Protein AF-A0A835XUL1-F1 (afdb_monomer_lite)

Organism: NCBI:txid47281

Sequence (419 aa):
MKAGIWRLSLAAFVVAVLAASGPGAQAQPGRGKGKGPVVPGQRLAGVLGKLAEPGSLPEYYLWDEVTGTRSTPFKPGFRMPKKDKKGDAITLGSSVELYCSTVNSVGQCDYVSTTDSTVLLPAYAPPNSGANMVSQKILFVYIDMTSCGLPLDTQYVDPDTKQAMPLLRETIFGPKGDGEGGHARYMERCSYGSYVFDPVGSNIMVVPIYGDQCLPYQGNPTPCDAYGMADKADEEIDAWIGGEWSLYTRLLHNEGLRHARQWRNGQLQEYGDFSSLMGLGDACPSSAETSHVKLGWSSPAVSINTGASGGGLTSAALPLGGLVAFNLPATYVSGLGNHIRIVPDWLWLPNSPTSSATNLYIDLRVAKQYTADAQINSHAADGPDYVYADKFNIHTVLTIKDAEASGRGRDAERSRALT

Secondary structure (DSSP, 8-state):
-------------------------SS------SSSPPPTTEEEEEEEEEE--TTSPPEEEEEETTTTEEE--B-TT----SB-TTS-B--TT-EEEEEEEEE-TTS-EEEEEEEEEEEEE-----TT-GGG-EEEPPEEEEEE-GGGTPPP-TTTB-TTT-PBPHHHHHHHH-TTSSSSSHHHHHHHHHTTTSEEE-TTT-EEEEEE--GGGGS-GGG---S--HHHHHHHHHHHHHHHH-S----GGGHHHHTT----EEEETTEEEET--TTSTTTT-SSPPPHHHHTSTTT----B-BBTTT--BSTTB-TTTS-TT----B----TTT-STT-EEEE--SS---TT-SS--PEEEEEEEE---TTSTTTTTT--GGG-TT---TTEEEEEEEEHHHHHHHTT-STHHHHHTT--

Foldseek 3Di:
DDDDPPPPPPQDDDPPAPPDPDPDDPPDQPDDDPDDQADAFHKDWAAWAWDDDVPFAIFIWGQDQSVRDIDRQADRNADDDQAALVRHGDDHLFTKIWTQRDADPRRHRRDTDNNRMDGPGHFDDFPQADPNAAEDAAEAEAEACVQLVDDDPCCQAPPVPRFGHQNVCCQCQNNVSPNCDHVQVLQCLLLVRRYGYDSPNYTYDYQYDHDPQQDDDPPDPDRGDPVSSVVSSVVVVCVVPVDDDDDPLCPLVVLVDAAAWDDDPNDTHGLPDQADSSHVHLARHDLLSCVQPSSSSAAAWAWPVPRDGLAEAECVNVPRVDDTHTDARASSSHRYNFKGKYDYPPDADPPDPQRWDWIKIKGFHAQDDPHSNVGCQVPCPPDDPRRPHRDIDIGIHGVQSVCVSVCNDPVVVVVVVPD

Radius of gyration: 25.73 Å; chains: 1; bounding box: 73×54×79 Å

Structure (mmCIF, N/CA/C/O backbone):
data_AF-A0A835XUL1-F1
#
_entry.id   AF-A0A835XUL1-F1
#
loop_
_atom_site.group_PDB
_atom_site.id
_atom_site.type_symbol
_atom_site.label_atom_id
_atom_site.label_alt_id
_atom_site.label_comp_id
_atom_site.label_asym_id
_atom_site.label_entity_id
_atom_site.label_seq_id
_atom_site.pdbx_PDB_ins_code
_atom_site.Cartn_x
_atom_site.Cartn_y
_atom_site.Cartn_z
_atom_site.occupancy
_atom_site.B_iso_or_equiv
_atom_site.auth_seq_id
_atom_site.auth_comp_id
_atom_site.auth_asym_id
_atom_site.auth_atom_id
_atom_site.pdbx_PDB_model_num
ATOM 1 N N . MET A 1 1 ? 35.781 19.715 44.096 1.00 37.50 1 MET A N 1
ATOM 2 C CA . MET A 1 1 ? 34.608 19.573 43.205 1.00 37.50 1 MET A CA 1
ATOM 3 C C . MET A 1 1 ? 34.002 18.202 43.465 1.00 37.50 1 MET A C 1
ATOM 5 O O . MET A 1 1 ? 34.713 17.217 43.328 1.00 37.50 1 MET A O 1
ATOM 9 N N . LYS A 1 2 ? 32.765 18.128 43.974 1.00 30.53 2 LYS A N 1
ATOM 10 C CA . LYS A 1 2 ? 32.101 16.852 44.289 1.00 30.53 2 LYS A CA 1
ATOM 11 C C . LYS A 1 2 ? 31.543 16.260 42.991 1.00 30.53 2 LYS A C 1
ATOM 13 O O . LYS A 1 2 ? 30.704 16.893 42.360 1.00 30.53 2 LYS A O 1
ATOM 18 N N . ALA A 1 3 ? 32.025 15.083 42.600 1.00 32.53 3 ALA A N 1
ATOM 19 C CA . ALA A 1 3 ? 31.482 14.321 41.482 1.00 32.53 3 ALA A CA 1
ATOM 20 C C . ALA A 1 3 ? 30.081 13.815 41.860 1.00 32.53 3 ALA A C 1
ATOM 22 O O . ALA A 1 3 ? 29.932 12.931 42.702 1.00 32.53 3 ALA A O 1
ATOM 23 N N . GLY A 1 4 ? 29.052 14.438 41.288 1.00 29.56 4 GLY A N 1
ATOM 24 C CA . GLY A 1 4 ? 27.678 13.967 41.391 1.00 29.56 4 GLY A CA 1
ATOM 25 C C . GLY A 1 4 ? 27.507 12.715 40.540 1.00 29.56 4 GLY A C 1
ATOM 26 O O . GLY A 1 4 ? 27.635 12.770 39.319 1.00 29.56 4 GLY A O 1
ATOM 27 N N . ILE A 1 5 ? 27.233 11.587 41.191 1.00 29.44 5 ILE A N 1
ATOM 28 C CA . ILE A 1 5 ? 26.783 10.358 40.540 1.00 29.44 5 ILE A CA 1
ATOM 29 C C . ILE A 1 5 ? 25.370 10.633 40.019 1.00 29.44 5 ILE A C 1
ATOM 31 O O . ILE A 1 5 ? 24.398 10.575 40.771 1.00 29.44 5 ILE A O 1
ATOM 35 N N . TRP A 1 6 ? 25.254 10.964 38.735 1.00 27.14 6 TRP A N 1
ATOM 36 C CA . TRP A 1 6 ? 23.971 10.982 38.045 1.00 27.14 6 TRP A CA 1
ATOM 37 C C . TRP A 1 6 ? 23.533 9.533 37.845 1.00 27.14 6 TRP A C 1
ATOM 39 O O . TRP A 1 6 ? 24.046 8.822 36.983 1.00 27.14 6 TRP A O 1
ATOM 49 N N . ARG A 1 7 ? 22.605 9.067 38.684 1.00 30.62 7 ARG A N 1
ATOM 50 C CA . ARG A 1 7 ? 21.880 7.823 38.426 1.00 30.62 7 ARG A CA 1
ATOM 51 C C . ARG A 1 7 ? 20.982 8.068 37.215 1.00 30.62 7 ARG A C 1
ATOM 53 O O . ARG A 1 7 ? 19.957 8.731 37.339 1.00 30.62 7 ARG A O 1
ATOM 60 N N . LEU A 1 8 ? 21.381 7.555 36.052 1.00 31.22 8 LEU A N 1
ATOM 61 C CA . LEU A 1 8 ? 20.476 7.382 34.920 1.00 31.22 8 LEU A CA 1
ATOM 62 C C . LEU A 1 8 ? 19.428 6.346 35.347 1.00 31.22 8 LEU A C 1
ATOM 64 O O . LEU A 1 8 ? 19.678 5.142 35.327 1.00 31.22 8 LEU A O 1
ATOM 68 N N . SER A 1 9 ? 18.269 6.812 35.798 1.00 28.84 9 SER A N 1
ATOM 69 C CA . SER A 1 9 ? 17.097 5.954 35.926 1.00 28.84 9 SER A CA 1
ATOM 70 C C . SER A 1 9 ? 16.632 5.628 34.511 1.00 28.84 9 SER A C 1
ATOM 72 O O . SER A 1 9 ? 16.002 6.459 33.860 1.00 28.84 9 SER A O 1
ATOM 74 N N . LEU A 1 10 ? 16.989 4.446 34.005 1.00 32.91 10 LEU A N 1
ATOM 75 C CA . LEU A 1 10 ? 16.414 3.919 32.772 1.00 32.91 10 LEU A CA 1
ATOM 76 C C . LEU A 1 10 ? 14.916 3.702 33.036 1.00 32.91 10 LEU A C 1
ATOM 78 O O . LEU A 1 10 ? 14.531 2.753 33.718 1.00 32.91 10 LEU A O 1
ATOM 82 N N . ALA A 1 11 ? 14.067 4.610 32.559 1.00 34.88 11 ALA A N 1
ATOM 83 C CA . ALA A 1 11 ? 12.633 4.374 32.535 1.00 34.88 11 ALA A CA 1
ATOM 84 C C . ALA A 1 11 ? 12.371 3.267 31.506 1.00 34.88 11 ALA A C 1
ATOM 86 O O . ALA A 1 11 ? 12.456 3.492 30.299 1.00 34.88 11 ALA A O 1
ATOM 87 N N . ALA A 1 12 ? 12.118 2.048 31.982 1.00 32.62 12 ALA A N 1
ATOM 88 C CA . ALA A 1 12 ? 11.647 0.967 31.134 1.00 32.62 12 ALA A CA 1
ATOM 89 C C . ALA A 1 12 ? 10.197 1.276 30.736 1.00 32.62 12 ALA A C 1
ATOM 91 O O . ALA A 1 12 ? 9.284 1.179 31.555 1.00 32.62 12 ALA A O 1
ATOM 92 N N . PHE A 1 13 ? 9.990 1.686 29.487 1.00 38.00 13 PHE A N 1
ATOM 93 C CA . PHE A 1 13 ? 8.658 1.782 28.904 1.00 38.00 13 PHE A CA 1
ATOM 94 C C . PHE A 1 13 ? 8.227 0.385 28.464 1.00 38.00 13 PHE A C 1
ATOM 96 O O . PHE A 1 13 ? 8.816 -0.201 27.558 1.00 38.00 13 PHE A O 1
ATOM 103 N N . VAL A 1 14 ? 7.205 -0.158 29.120 1.00 36.91 14 VAL A N 1
ATOM 104 C CA . VAL A 1 14 ? 6.555 -1.396 28.689 1.00 36.91 14 VAL A CA 1
ATOM 105 C C . VAL A 1 14 ? 5.368 -1.001 27.822 1.00 36.91 14 VAL A C 1
ATOM 107 O O . VAL A 1 14 ? 4.335 -0.574 28.332 1.00 36.91 14 VAL A O 1
ATOM 110 N N . VAL A 1 15 ? 5.511 -1.133 26.503 1.00 39.38 15 VAL A N 1
ATOM 111 C CA . VAL A 1 15 ? 4.358 -1.102 25.598 1.00 39.38 15 VAL A CA 1
ATOM 112 C C . VAL A 1 15 ? 3.661 -2.452 25.730 1.00 39.38 15 VAL A C 1
ATOM 114 O O . VAL A 1 15 ? 4.005 -3.422 25.059 1.00 39.38 15 VAL A O 1
ATOM 117 N N . ALA A 1 16 ? 2.709 -2.539 26.654 1.00 37.50 16 ALA A N 1
ATOM 118 C CA . ALA A 1 16 ? 1.817 -3.682 26.734 1.00 37.50 16 ALA A CA 1
ATOM 119 C C . ALA A 1 16 ? 0.733 -3.504 25.669 1.00 37.50 16 ALA A C 1
ATOM 121 O O . ALA A 1 16 ? -0.292 -2.870 25.920 1.00 37.50 16 ALA A O 1
ATOM 122 N N . VAL A 1 17 ? 0.960 -4.044 24.469 1.00 37.19 17 VAL A N 1
ATOM 123 C CA . VAL A 1 17 ? -0.140 -4.178 23.517 1.00 37.19 17 VAL A CA 1
ATOM 124 C C . VAL A 1 17 ? -0.991 -5.350 23.963 1.00 37.19 17 VAL A C 1
ATOM 126 O O . VAL A 1 17 ? -0.702 -6.514 23.694 1.00 37.19 17 VAL A O 1
ATOM 129 N N . LEU A 1 18 ? -2.055 -5.033 24.686 1.00 32.75 18 LEU A N 1
ATOM 130 C CA . LEU A 1 18 ? -3.157 -5.958 24.826 1.00 32.75 18 LEU A CA 1
ATOM 131 C C . LEU A 1 18 ? -3.846 -5.992 23.463 1.00 32.75 18 LEU A C 1
ATOM 133 O O . LEU A 1 18 ? -4.598 -5.081 23.126 1.00 32.75 18 LEU A O 1
ATOM 137 N N . ALA A 1 19 ? -3.592 -7.043 22.681 1.00 31.55 19 ALA A N 1
ATOM 138 C CA . ALA A 1 19 ? -4.559 -7.490 21.689 1.00 31.55 19 ALA A CA 1
ATOM 139 C C . ALA A 1 19 ? -5.815 -7.886 22.474 1.00 31.55 19 ALA A C 1
ATOM 141 O O . ALA A 1 19 ? -5.974 -9.020 22.924 1.00 31.55 19 ALA A O 1
ATOM 142 N N . ALA A 1 20 ? -6.644 -6.894 22.781 1.00 28.39 20 ALA A N 1
ATOM 143 C CA . ALA A 1 20 ? -7.842 -7.098 23.552 1.00 28.39 20 ALA A CA 1
ATOM 144 C C . ALA A 1 20 ? -8.842 -7.812 22.645 1.00 28.39 20 ALA A C 1
ATOM 146 O O . ALA A 1 20 ? -9.566 -7.189 21.874 1.00 28.39 20 ALA A O 1
ATOM 147 N N . SER A 1 21 ? -8.956 -9.128 22.807 1.00 32.41 21 SER A N 1
ATOM 148 C CA . SER A 1 21 ? -10.277 -9.743 22.764 1.00 32.41 21 SER A CA 1
ATOM 149 C C . SER A 1 21 ? -11.064 -9.106 23.914 1.00 32.41 21 SER A C 1
ATOM 151 O O . SER A 1 21 ? -10.973 -9.551 25.060 1.00 32.41 21 SER A O 1
ATOM 153 N N . GLY A 1 22 ? -11.693 -7.958 23.655 1.00 27.97 22 GLY A N 1
ATOM 154 C CA . GLY A 1 22 ? -12.318 -7.154 24.699 1.00 27.97 22 GLY A CA 1
ATOM 155 C C . GLY A 1 22 ? -13.325 -7.977 25.514 1.00 27.97 22 GLY A C 1
ATOM 156 O O . GLY A 1 22 ? -13.999 -8.849 24.956 1.00 27.97 22 GLY A O 1
ATOM 157 N N . PRO A 1 23 ? -13.465 -7.722 26.828 1.00 27.72 23 PRO A N 1
ATOM 158 C CA . PRO A 1 23 ? -14.578 -8.256 27.590 1.00 27.72 23 PRO A CA 1
ATOM 159 C C . PRO A 1 23 ? -15.842 -7.570 27.075 1.00 27.72 23 PRO A C 1
ATOM 161 O O . PRO A 1 23 ? -16.119 -6.414 27.388 1.00 27.72 23 PRO A O 1
ATOM 164 N N . GLY A 1 24 ? -16.590 -8.278 26.231 1.00 27.80 24 GLY A N 1
ATOM 165 C CA . GLY A 1 24 ? -17.916 -7.849 25.823 1.00 27.80 24 GLY A CA 1
ATOM 166 C C . GLY A 1 24 ? -18.757 -7.597 27.069 1.00 27.80 24 GLY A C 1
ATOM 167 O O . GLY A 1 24 ? -18.959 -8.502 27.882 1.00 27.80 24 GLY A O 1
ATOM 168 N N . ALA A 1 25 ? -19.254 -6.368 27.211 1.00 24.94 25 ALA A N 1
ATOM 169 C CA . ALA A 1 25 ? -20.423 -6.114 28.029 1.00 24.94 25 ALA A CA 1
ATOM 170 C C . ALA A 1 25 ? -21.491 -7.131 27.609 1.00 24.94 25 ALA A C 1
ATOM 172 O O . ALA A 1 25 ? -21.827 -7.240 26.428 1.00 24.94 25 ALA A O 1
ATOM 173 N N . GLN A 1 26 ? -21.958 -7.929 28.567 1.00 28.12 26 GLN A N 1
ATOM 174 C CA . GLN A 1 26 ? -23.004 -8.919 28.361 1.00 28.12 26 GLN A CA 1
ATOM 175 C C . GLN A 1 26 ? -24.320 -8.220 27.988 1.00 28.12 26 GLN A C 1
ATOM 177 O O . GLN A 1 26 ? -25.192 -8.014 28.821 1.00 28.12 26 GLN A O 1
ATOM 182 N N . ALA A 1 27 ? -24.498 -7.915 26.711 1.00 27.56 27 ALA A N 1
ATOM 183 C CA . ALA A 1 27 ? -25.728 -8.265 26.027 1.00 27.56 27 ALA A CA 1
ATOM 184 C C . ALA A 1 27 ? -25.361 -9.507 25.222 1.00 27.56 27 ALA A C 1
ATOM 186 O O . ALA A 1 27 ? -24.566 -9.386 24.299 1.00 27.56 27 ALA A O 1
ATOM 187 N N . GLN A 1 28 ? -25.820 -10.694 25.643 1.00 25.88 28 GLN A N 1
ATOM 188 C CA . GLN A 1 28 ? -25.470 -11.974 25.012 1.00 25.88 28 GLN A CA 1
ATOM 189 C C . GLN A 1 28 ? -25.469 -11.855 23.476 1.00 25.88 28 GLN A C 1
ATOM 191 O O . GLN A 1 28 ? -26.544 -11.813 22.875 1.00 25.88 28 GLN A O 1
ATOM 196 N N . PRO A 1 29 ? -24.295 -11.856 22.818 1.00 32.44 29 PRO A N 1
ATOM 197 C CA . PRO A 1 29 ? -24.222 -12.114 21.397 1.00 32.44 29 PRO A CA 1
ATOM 198 C C . PRO A 1 29 ? -24.398 -13.622 21.252 1.00 32.44 29 PRO A C 1
ATOM 200 O O . PRO A 1 29 ? -23.726 -14.403 21.936 1.00 32.44 29 PRO A O 1
ATOM 203 N N . GLY A 1 30 ? -25.332 -14.044 20.402 1.00 32.28 30 GLY A N 1
ATOM 204 C CA . GLY A 1 30 ? -25.509 -15.450 20.062 1.00 32.28 30 GLY A CA 1
ATOM 205 C C . GLY A 1 30 ? -24.159 -16.070 19.705 1.00 32.28 30 GLY A C 1
ATOM 206 O O . GLY A 1 30 ? -23.507 -15.678 18.741 1.00 32.28 30 GLY A O 1
ATOM 207 N N . ARG A 1 31 ? -23.716 -17.013 20.536 1.00 37.25 31 ARG A N 1
ATOM 208 C CA . ARG A 1 31 ? -22.470 -17.760 20.375 1.00 37.25 31 ARG A CA 1
ATOM 209 C C . ARG A 1 31 ? -22.604 -18.631 19.121 1.00 37.25 31 ARG A C 1
ATOM 211 O O . ARG A 1 31 ? -23.219 -19.689 19.175 1.00 37.25 31 ARG A O 1
ATOM 218 N N . GLY A 1 32 ? -22.025 -18.199 18.008 1.00 35.28 32 GLY A N 1
ATOM 219 C CA . GLY A 1 32 ? -21.909 -18.995 16.788 1.00 35.28 32 GLY A CA 1
ATOM 220 C C . GLY A 1 32 ? -20.481 -18.949 16.269 1.00 35.28 32 GLY A C 1
ATOM 221 O O . GLY A 1 32 ? -20.112 -18.017 15.565 1.00 35.28 32 GLY A O 1
ATOM 222 N N . LYS A 1 33 ? -19.667 -19.954 16.617 1.00 38.38 33 LYS A N 1
ATOM 223 C CA . LYS A 1 33 ? -18.410 -20.221 15.903 1.00 38.38 33 LYS A CA 1
ATOM 224 C C . LYS A 1 33 ? -18.758 -20.561 14.445 1.00 38.38 33 LYS A C 1
ATOM 226 O O . LYS A 1 33 ? -19.678 -21.341 14.208 1.00 38.38 33 LYS A O 1
ATOM 231 N N . GLY A 1 34 ? -18.050 -19.944 13.500 1.00 48.22 34 GLY A N 1
ATOM 232 C CA . GLY A 1 34 ? -18.336 -19.985 12.064 1.00 48.22 34 GLY A CA 1
ATOM 233 C C . GLY A 1 34 ? -18.478 -21.387 11.453 1.00 48.22 34 GLY A C 1
ATOM 234 O O . GLY A 1 34 ? -17.842 -22.340 11.903 1.00 48.22 34 GLY A O 1
ATOM 235 N N . LYS A 1 35 ? -19.286 -21.433 10.378 1.00 40.88 35 LYS A N 1
ATOM 236 C CA . LYS A 1 35 ? -19.785 -22.562 9.552 1.00 40.88 35 LYS A CA 1
ATOM 237 C C . LYS A 1 35 ? -21.209 -23.066 9.836 1.00 40.88 35 LYS A C 1
ATOM 239 O O . LYS A 1 35 ? -21.657 -23.981 9.153 1.00 40.88 35 LYS A O 1
ATOM 244 N N . GLY A 1 36 ? -21.944 -22.471 10.774 1.00 52.81 36 GLY A N 1
ATOM 245 C CA . GLY A 1 36 ? -23.395 -22.682 10.850 1.00 52.81 36 GLY A CA 1
ATOM 246 C C . GLY A 1 36 ? -24.129 -21.897 9.751 1.00 52.81 36 GLY A C 1
ATOM 247 O O . GLY A 1 36 ? -23.674 -20.797 9.426 1.00 52.81 36 GLY A O 1
ATOM 248 N N . PRO A 1 37 ? -25.231 -22.418 9.178 1.00 70.50 37 PRO A N 1
ATOM 249 C CA . PRO A 1 37 ? -26.087 -21.636 8.290 1.00 70.50 37 PRO A CA 1
ATOM 250 C C . PRO A 1 37 ? -26.552 -20.364 9.012 1.00 70.50 37 PRO A C 1
ATOM 252 O O . PRO A 1 37 ? -26.970 -20.428 10.171 1.00 70.50 37 PRO A O 1
ATOM 255 N N . VAL A 1 38 ? -26.462 -19.213 8.340 1.00 78.38 38 VAL A N 1
ATOM 256 C CA . VAL A 1 38 ? -27.086 -17.971 8.807 1.00 78.38 38 VAL A CA 1
ATOM 257 C C . VAL A 1 38 ? -28.579 -18.243 8.918 1.00 78.38 38 VAL A C 1
ATOM 259 O O . VAL A 1 38 ? -29.174 -18.836 8.016 1.00 78.38 38 VAL A O 1
ATOM 262 N N . VAL A 1 39 ? -29.186 -17.829 10.025 1.00 81.56 39 VAL A N 1
ATOM 263 C CA . VAL A 1 39 ? -30.634 -17.949 10.226 1.00 81.56 39 VAL A CA 1
ATOM 264 C C . VAL A 1 39 ? -31.314 -16.599 9.997 1.00 81.56 39 VAL A C 1
ATOM 266 O O . VAL A 1 39 ? -30.702 -15.557 10.253 1.00 81.56 39 VAL A O 1
ATOM 269 N N . PRO A 1 40 ? -32.576 -16.576 9.528 1.00 84.38 40 PRO A N 1
ATOM 270 C CA . PRO A 1 40 ? -33.340 -15.340 9.449 1.00 84.38 40 PRO A CA 1
ATOM 271 C C . PRO A 1 40 ? -33.374 -14.628 10.798 1.00 84.38 40 PRO A C 1
ATOM 273 O O . PRO A 1 40 ? -33.572 -15.243 11.846 1.00 84.38 40 PRO A O 1
ATOM 276 N N . GLY A 1 41 ? -33.187 -13.318 10.757 1.00 83.62 41 GLY A N 1
ATOM 277 C CA . GLY A 1 41 ? -33.167 -12.457 11.925 1.00 83.62 41 GLY A CA 1
ATOM 278 C C . GLY A 1 41 ? -31.839 -12.420 12.683 1.00 83.62 41 GLY A C 1
ATOM 279 O O . GLY A 1 41 ? -31.788 -11.928 13.812 1.00 83.62 41 GLY A O 1
ATOM 280 N N . GLN A 1 42 ? -30.759 -12.926 12.090 1.00 87.06 42 GLN A N 1
ATOM 281 C CA . GLN A 1 42 ? -29.428 -12.874 12.682 1.00 87.06 42 GLN A CA 1
ATOM 282 C C . GLN A 1 42 ? -28.758 -11.511 12.454 1.00 87.06 42 GLN A C 1
ATOM 284 O O . GLN A 1 42 ? -28.731 -10.989 11.338 1.00 87.06 42 GLN A O 1
ATOM 289 N N . ARG A 1 43 ? -28.145 -10.961 13.512 1.00 89.06 43 ARG A N 1
ATOM 290 C CA . ARG A 1 43 ? -27.195 -9.846 13.397 1.00 89.06 43 ARG A CA 1
ATOM 291 C C . ARG A 1 43 ? -25.829 -10.368 12.976 1.00 89.06 43 ARG A C 1
ATOM 293 O O . ARG A 1 43 ? -25.308 -11.323 13.551 1.00 89.06 43 ARG A O 1
ATOM 300 N N . LEU A 1 44 ? -25.269 -9.721 11.973 1.00 90.19 44 LEU A N 1
ATOM 301 C CA . LEU A 1 44 ? -23.953 -9.965 11.421 1.00 90.19 44 LEU A CA 1
ATOM 302 C C . LEU A 1 44 ? -23.102 -8.729 11.700 1.00 90.19 44 LEU A C 1
ATOM 304 O O . LEU A 1 44 ? -23.573 -7.611 11.512 1.00 90.19 44 LEU A O 1
ATOM 308 N N . ALA A 1 45 ? -21.865 -8.915 12.142 1.00 85.50 45 ALA A N 1
ATOM 309 C CA . ALA A 1 45 ? -20.955 -7.809 12.401 1.00 85.50 45 ALA A CA 1
ATOM 310 C C . ALA A 1 45 ? -19.556 -8.142 11.890 1.00 85.50 45 ALA A C 1
ATOM 312 O O . ALA A 1 45 ? -19.143 -9.303 11.913 1.00 85.50 45 ALA A O 1
ATOM 313 N N . GLY A 1 46 ? -18.848 -7.124 11.414 1.00 78.31 46 GLY A N 1
ATOM 314 C CA . GLY A 1 46 ? -17.469 -7.248 10.962 1.00 78.31 46 GLY A CA 1
ATOM 315 C C . GLY A 1 46 ? -17.104 -6.211 9.911 1.00 78.31 46 GLY A C 1
ATOM 316 O O . GLY A 1 46 ? -17.922 -5.379 9.518 1.00 78.31 46 GLY A O 1
ATOM 317 N N . VAL A 1 47 ? -15.868 -6.288 9.429 1.00 73.06 47 VAL A N 1
ATOM 318 C CA . VAL A 1 47 ? -15.387 -5.437 8.340 1.00 73.06 47 VAL A CA 1
ATOM 319 C C . VAL A 1 47 ? -15.873 -5.992 7.014 1.00 73.06 47 VAL A C 1
ATOM 321 O O . VAL A 1 47 ? -15.644 -7.160 6.684 1.00 73.06 47 VAL A O 1
ATOM 324 N N . LEU A 1 48 ? -16.557 -5.144 6.254 1.00 81.38 48 LEU A N 1
ATOM 325 C CA . LEU A 1 48 ? -17.123 -5.507 4.970 1.00 81.38 48 LEU A CA 1
ATOM 326 C C . LEU A 1 48 ? -16.030 -5.651 3.910 1.00 81.38 48 LEU A C 1
ATOM 328 O O . LEU A 1 48 ? -15.328 -4.697 3.596 1.00 81.38 48 LEU A O 1
ATOM 332 N N . GLY A 1 49 ? -15.934 -6.822 3.292 1.00 71.56 49 GLY A N 1
ATOM 333 C CA . GLY A 1 49 ? -15.055 -7.067 2.156 1.00 71.56 49 GLY A CA 1
ATOM 334 C C . GLY A 1 49 ? -15.795 -7.639 0.952 1.00 71.56 49 GLY A C 1
ATOM 335 O O . GLY A 1 49 ? -16.974 -7.996 1.025 1.00 71.56 49 GLY A O 1
ATOM 336 N N . LYS A 1 50 ? -15.091 -7.716 -0.179 1.00 77.50 50 LYS A N 1
ATOM 337 C CA . LYS A 1 50 ? -15.606 -8.265 -1.437 1.00 77.50 50 LYS A CA 1
ATOM 338 C C . LYS A 1 50 ? -14.530 -9.089 -2.128 1.00 77.50 50 LYS A C 1
ATOM 340 O O . LYS A 1 50 ? -13.420 -8.612 -2.351 1.00 77.50 50 LYS A O 1
ATOM 345 N N . LEU A 1 51 ? -14.880 -10.317 -2.478 1.00 65.19 51 LEU A N 1
ATOM 346 C CA . LEU A 1 51 ? -14.138 -11.173 -3.390 1.00 65.19 51 LEU A CA 1
ATOM 347 C C . LEU A 1 51 ? -14.781 -11.051 -4.771 1.00 65.19 51 LEU A C 1
ATOM 349 O O . LEU A 1 51 ? -16.001 -11.127 -4.922 1.00 65.19 51 LEU A O 1
ATOM 353 N N . ALA A 1 52 ? -13.953 -10.818 -5.777 1.00 65.12 52 ALA A N 1
ATOM 354 C CA . ALA A 1 52 ? -14.344 -10.907 -7.172 1.00 65.12 52 ALA A CA 1
ATOM 355 C C . ALA A 1 52 ? -13.292 -11.774 -7.858 1.00 65.12 52 ALA A C 1
ATOM 357 O O . ALA A 1 52 ? -12.124 -11.378 -7.931 1.00 65.12 52 ALA A O 1
ATOM 358 N N . GLU A 1 53 ? -13.702 -12.965 -8.286 1.00 53.88 53 GLU A N 1
ATOM 359 C CA . GLU A 1 53 ? -12.905 -13.800 -9.175 1.00 53.88 53 GLU A CA 1
ATOM 360 C C . GLU A 1 53 ? -13.312 -13.502 -10.626 1.00 53.88 53 GLU A C 1
ATOM 362 O O . GLU A 1 53 ? -14.480 -13.191 -10.895 1.00 53.88 53 GLU A O 1
ATOM 367 N N . PRO A 1 54 ? -12.374 -13.552 -11.585 1.00 40.09 54 PRO A N 1
ATOM 368 C CA . PRO A 1 54 ? -12.702 -13.361 -12.991 1.00 40.09 54 PRO A CA 1
ATOM 369 C C . PRO A 1 54 ? -13.799 -14.338 -13.447 1.00 40.09 54 PRO A C 1
ATOM 371 O O . PRO A 1 54 ? -13.629 -15.550 -13.375 1.00 40.09 54 PRO A O 1
ATOM 374 N N . GLY A 1 55 ? -14.927 -13.807 -13.928 1.00 54.06 55 GLY A N 1
ATOM 375 C CA . GLY A 1 55 ? -16.046 -14.610 -14.437 1.00 54.06 55 GLY A CA 1
ATOM 376 C C . GLY A 1 55 ? -17.057 -15.083 -13.385 1.00 54.06 55 GLY A C 1
ATOM 377 O O . GLY A 1 55 ? -18.044 -15.714 -13.760 1.00 54.06 55 GLY A O 1
ATOM 378 N N . SER A 1 56 ? -16.875 -14.755 -12.100 1.00 68.88 56 SER A N 1
ATOM 379 C CA . SER A 1 56 ? -17.845 -15.060 -11.042 1.00 68.88 56 SER A CA 1
ATOM 380 C C . SER A 1 56 ? -18.667 -13.831 -10.638 1.00 68.88 56 SER A C 1
ATOM 382 O O . SER A 1 56 ? -18.257 -12.680 -10.807 1.00 68.88 56 SER A O 1
ATOM 384 N N . LEU A 1 57 ? -19.851 -14.061 -10.060 1.00 71.94 57 LEU A N 1
ATOM 385 C CA . LEU A 1 57 ? -20.568 -12.994 -9.363 1.00 71.94 57 LEU A CA 1
ATOM 386 C C . LEU A 1 57 ? -19.766 -12.562 -8.123 1.00 71.94 57 LEU A C 1
ATOM 388 O O . LEU A 1 57 ? -19.128 -13.406 -7.490 1.00 71.94 57 LEU A O 1
ATOM 392 N N . PRO A 1 58 ? -19.803 -11.271 -7.750 1.00 68.94 58 PRO A N 1
ATOM 393 C CA . PRO A 1 58 ? -19.099 -10.797 -6.571 1.00 68.94 58 PRO A CA 1
ATOM 394 C C . PRO A 1 58 ? -19.651 -11.446 -5.301 1.00 68.94 58 PRO A C 1
ATOM 396 O O . PRO A 1 58 ? -20.869 -11.516 -5.108 1.00 68.94 58 PRO A O 1
ATOM 399 N N . GLU A 1 59 ? -18.747 -11.869 -4.424 1.00 79.19 59 GLU A N 1
ATOM 400 C CA . GLU A 1 59 ? -19.071 -12.465 -3.133 1.00 79.19 59 GLU A CA 1
ATOM 401 C C . GLU A 1 59 ? -18.633 -11.515 -2.016 1.00 79.19 59 GLU A C 1
ATOM 403 O O . GLU A 1 59 ? -17.451 -11.208 -1.846 1.00 79.19 59 GLU A O 1
ATOM 408 N N . TYR A 1 60 ? -19.602 -11.000 -1.263 1.00 82.75 60 TYR A N 1
ATOM 409 C CA . TYR A 1 60 ? -19.314 -10.183 -0.090 1.00 82.75 60 TYR A CA 1
ATOM 410 C C . TYR A 1 60 ? -18.951 -11.083 1.093 1.00 82.75 60 TYR A C 1
ATOM 412 O O . TYR A 1 60 ? -19.486 -12.181 1.250 1.00 82.75 60 TYR A O 1
ATOM 420 N N . TYR A 1 61 ? -18.068 -10.598 1.957 1.00 79.50 61 TYR A N 1
ATOM 421 C CA . TYR A 1 61 ? -17.705 -11.280 3.194 1.00 79.50 61 TYR A CA 1
ATOM 422 C C . TYR A 1 61 ? -17.671 -10.295 4.360 1.00 79.50 61 TYR A C 1
ATOM 424 O O . TYR A 1 61 ? -17.475 -9.096 4.162 1.00 79.50 61 TYR A O 1
ATOM 432 N N . LEU A 1 62 ? -17.853 -10.808 5.575 1.00 78.94 62 LEU A N 1
ATOM 433 C CA . LEU A 1 62 ? -17.569 -10.069 6.800 1.00 78.94 62 LEU A CA 1
ATOM 434 C C . LEU A 1 62 ? -16.345 -10.677 7.461 1.00 78.94 62 LEU A C 1
ATOM 436 O O . LEU A 1 62 ? -16.278 -11.890 7.694 1.00 78.94 62 LEU A O 1
ATOM 440 N N . TRP A 1 63 ? -15.375 -9.821 7.738 1.00 65.25 63 TRP A N 1
ATOM 441 C CA . TRP A 1 63 ? -14.216 -10.167 8.532 1.00 65.25 63 TRP A CA 1
ATOM 442 C C . TRP A 1 63 ? -14.503 -9.865 9.999 1.00 65.25 63 TRP A C 1
ATOM 444 O O . TRP A 1 63 ? -14.723 -8.713 10.368 1.00 65.25 63 TRP A O 1
ATOM 454 N N . ASP A 1 64 ? -14.504 -10.898 10.832 1.00 67.06 64 ASP A N 1
ATOM 455 C CA . ASP A 1 64 ? -14.592 -10.731 12.276 1.00 67.06 64 ASP A CA 1
ATOM 456 C C . ASP A 1 64 ? -13.217 -10.303 12.803 1.00 67.06 64 ASP A C 1
ATOM 458 O O . ASP A 1 64 ? -12.249 -11.067 12.773 1.00 67.06 64 ASP A O 1
ATOM 462 N N . GLU A 1 65 ? -13.129 -9.056 13.260 1.00 48.84 65 GLU A N 1
ATOM 463 C CA . GLU A 1 65 ? -11.900 -8.466 13.797 1.00 48.84 65 GLU A CA 1
ATOM 464 C C . GLU A 1 65 ? -11.476 -9.095 15.130 1.00 48.84 65 GLU A C 1
ATOM 466 O O . GLU A 1 65 ? -10.288 -9.114 15.440 1.00 48.84 65 GLU A O 1
ATOM 471 N N . VAL A 1 66 ? -12.419 -9.653 15.897 1.00 47.88 66 VAL A N 1
ATOM 472 C CA . VAL A 1 66 ? -12.159 -10.266 17.208 1.00 47.88 66 VAL A CA 1
ATOM 473 C C . VAL A 1 66 ? -11.601 -11.671 17.041 1.00 47.88 66 VAL A C 1
ATOM 475 O O . VAL A 1 66 ? -10.664 -12.058 17.736 1.00 47.88 66 VAL A O 1
ATOM 478 N N . THR A 1 67 ? -12.185 -12.458 16.138 1.00 50.56 67 THR A N 1
ATOM 479 C CA . THR A 1 67 ? -11.765 -13.853 15.932 1.00 50.56 67 THR A CA 1
ATOM 480 C C . THR A 1 67 ? -10.744 -14.019 14.815 1.00 50.56 67 THR A C 1
ATOM 482 O O . THR A 1 67 ? -10.147 -15.088 14.698 1.00 50.56 67 THR A O 1
ATOM 485 N N . GLY A 1 68 ? -10.539 -12.994 13.984 1.00 45.00 68 GLY A N 1
ATOM 486 C CA . GLY A 1 68 ? -9.683 -13.092 12.808 1.00 45.00 68 GLY A CA 1
ATOM 487 C C . GLY A 1 68 ? -10.218 -14.104 11.794 1.00 45.00 68 GLY A C 1
ATOM 488 O O . GLY A 1 68 ? -9.436 -14.761 11.105 1.00 45.00 68 GLY A O 1
ATOM 489 N N . THR A 1 69 ? -11.540 -14.270 11.710 1.00 56.06 69 THR A N 1
ATOM 490 C CA . THR A 1 69 ? -12.161 -15.226 10.792 1.00 56.06 69 THR A CA 1
ATOM 491 C C . THR A 1 69 ? -12.976 -14.528 9.713 1.00 56.06 69 THR A C 1
ATOM 493 O O . THR A 1 69 ? -13.642 -13.518 9.941 1.00 56.06 69 THR A O 1
ATOM 496 N N . ARG A 1 70 ? -12.924 -15.084 8.498 1.00 65.50 70 ARG A N 1
ATOM 497 C CA . ARG A 1 70 ? -13.782 -14.671 7.386 1.00 65.50 70 ARG A CA 1
ATOM 498 C C . ARG A 1 70 ? -15.086 -15.450 7.442 1.00 65.50 70 ARG A C 1
ATOM 500 O O . ARG A 1 70 ? -15.067 -16.680 7.440 1.00 65.50 70 ARG A O 1
ATOM 507 N N . SER A 1 71 ? -16.202 -14.740 7.371 1.00 77.56 71 SER A N 1
ATOM 508 C CA . SER A 1 71 ? -17.506 -15.321 7.065 1.00 77.56 71 SER A CA 1
ATOM 509 C C . SER A 1 71 ? -17.957 -14.855 5.682 1.00 77.56 71 SER A C 1
ATOM 511 O O . SER A 1 71 ? -17.794 -13.687 5.342 1.00 77.56 71 SER A O 1
ATOM 513 N N . THR A 1 72 ? -18.535 -15.747 4.879 1.00 77.31 72 THR A N 1
ATOM 514 C CA . THR A 1 72 ? -19.209 -15.416 3.609 1.00 77.31 72 THR A CA 1
ATOM 515 C C . THR A 1 72 ? -20.719 -15.552 3.797 1.00 77.31 72 THR A C 1
ATOM 517 O O . THR A 1 72 ? -21.351 -16.464 3.263 1.00 77.31 72 THR A O 1
ATOM 520 N N . PRO A 1 73 ? -21.333 -14.695 4.634 1.00 81.38 73 PRO A N 1
ATOM 521 C CA . PRO A 1 73 ? -22.714 -14.884 5.023 1.00 81.38 73 PRO A CA 1
ATOM 522 C C . PRO A 1 73 ? -23.676 -14.485 3.909 1.00 81.38 73 PRO A C 1
ATOM 524 O O . PRO A 1 73 ? -24.864 -14.593 4.136 1.00 81.38 73 PRO A O 1
ATOM 527 N N . PHE A 1 74 ? -23.223 -13.993 2.755 1.00 89.75 74 PHE A N 1
ATOM 528 C CA . PHE A 1 74 ? -24.081 -13.463 1.695 1.00 89.75 74 PHE A CA 1
ATOM 529 C C . PHE A 1 74 ? -24.092 -14.389 0.485 1.00 89.75 74 PHE A C 1
ATOM 531 O O . PHE A 1 74 ? -23.075 -14.996 0.155 1.00 89.75 74 PHE A O 1
ATOM 538 N N . LYS A 1 75 ? -25.228 -14.462 -0.214 1.00 88.25 75 LYS A N 1
ATOM 539 C CA . LYS A 1 75 ? -25.284 -15.185 -1.489 1.00 88.25 75 LYS A CA 1
ATOM 540 C C . LYS A 1 75 ? -24.379 -14.542 -2.559 1.00 88.25 75 LYS A C 1
ATOM 542 O O . LYS A 1 75 ? -24.192 -13.320 -2.553 1.00 88.25 75 LYS A O 1
ATOM 547 N N . PRO A 1 76 ? -23.893 -15.310 -3.548 1.00 83.38 76 PRO A N 1
ATOM 548 C CA . PRO A 1 76 ? -23.251 -14.741 -4.730 1.00 83.38 76 PRO A CA 1
ATOM 549 C C . PRO A 1 76 ? -24.149 -13.709 -5.426 1.00 83.38 76 PRO A C 1
ATOM 551 O O . PRO A 1 76 ? -25.347 -13.931 -5.616 1.00 83.38 76 PRO A O 1
ATOM 554 N N . GLY A 1 77 ? -23.583 -12.555 -5.788 1.00 81.81 77 GLY A N 1
ATOM 555 C CA . GLY A 1 77 ? -24.327 -11.462 -6.424 1.00 81.81 77 GLY A CA 1
ATOM 556 C C . GLY A 1 77 ? -25.224 -10.657 -5.476 1.00 81.81 77 GLY A C 1
ATOM 557 O O . GLY A 1 77 ? -26.005 -9.822 -5.944 1.00 81.81 77 GLY A O 1
ATOM 558 N N . PHE A 1 78 ? -25.119 -10.875 -4.159 1.00 87.81 78 PHE A N 1
ATOM 559 C CA . PHE A 1 78 ? -25.780 -10.051 -3.149 1.00 87.81 78 PHE A CA 1
ATOM 560 C C . PHE A 1 78 ? -25.476 -8.562 -3.367 1.00 87.81 78 PHE A C 1
ATOM 562 O O . PHE A 1 78 ? -24.341 -8.179 -3.643 1.00 87.81 78 PHE A O 1
ATOM 569 N N . ARG A 1 79 ? -26.494 -7.706 -3.236 1.00 87.25 79 ARG A N 1
ATOM 570 C CA . ARG A 1 79 ? -26.342 -6.252 -3.363 1.00 87.25 79 ARG A CA 1
ATOM 571 C C . ARG A 1 79 ? -26.384 -5.620 -1.983 1.00 87.25 79 ARG A C 1
ATOM 573 O O . ARG A 1 79 ? -27.445 -5.547 -1.373 1.00 87.25 79 ARG A O 1
ATOM 580 N N . MET A 1 80 ? -25.232 -5.145 -1.521 1.00 88.44 80 MET A N 1
ATOM 581 C CA . MET A 1 80 ? -25.138 -4.436 -0.249 1.00 88.44 80 MET A CA 1
ATOM 582 C C . MET A 1 80 ? -25.945 -3.127 -0.294 1.00 88.44 80 MET A C 1
ATOM 584 O O . MET A 1 80 ? -25.895 -2.425 -1.315 1.00 88.44 80 MET A O 1
ATOM 588 N N . PRO A 1 81 ? -26.668 -2.763 0.783 1.00 90.44 81 PRO A N 1
ATOM 589 C CA . PRO A 1 81 ? -27.215 -1.422 0.922 1.00 90.44 81 PRO A CA 1
ATOM 590 C C . PRO A 1 81 ? -26.104 -0.386 0.765 1.00 90.44 81 PRO A C 1
ATOM 592 O O . PRO A 1 81 ? -24.993 -0.577 1.247 1.00 90.44 81 PRO A O 1
ATOM 595 N N . LYS A 1 82 ? -26.392 0.719 0.075 1.00 89.94 82 LYS A N 1
ATOM 596 C CA . LYS A 1 82 ? -25.398 1.786 -0.143 1.00 89.94 82 LYS A CA 1
ATOM 597 C C . LYS A 1 82 ? -25.216 2.684 1.077 1.00 89.94 82 LYS A C 1
ATOM 599 O O . LYS A 1 82 ? -24.209 3.376 1.185 1.00 89.94 82 LYS A O 1
ATOM 604 N N . LYS A 1 83 ? -26.228 2.730 1.940 1.00 90.88 83 LYS A N 1
ATOM 605 C CA . LYS A 1 83 ? -26.275 3.572 3.128 1.00 90.88 83 LYS A CA 1
ATOM 606 C C . LYS A 1 83 ? -26.821 2.780 4.300 1.00 90.88 83 LYS A C 1
ATOM 608 O O . LYS A 1 83 ? -27.535 1.799 4.092 1.00 90.88 83 LYS A O 1
ATOM 613 N N . ASP A 1 84 ? -26.490 3.222 5.498 1.00 94.00 84 ASP A N 1
ATOM 614 C CA . ASP A 1 84 ? -27.028 2.703 6.746 1.00 94.00 84 ASP A CA 1
ATOM 615 C C . ASP A 1 84 ? -28.269 3.497 7.199 1.00 94.00 84 ASP A C 1
ATOM 617 O O . ASP A 1 84 ? -28.732 4.415 6.510 1.00 94.00 84 ASP A O 1
ATOM 621 N N . LYS A 1 85 ? -28.822 3.160 8.368 1.00 93.19 85 LYS A N 1
ATOM 622 C CA . LYS A 1 85 ? -30.025 3.812 8.910 1.00 93.19 85 LYS A CA 1
ATOM 623 C C . LYS A 1 85 ? -29.845 5.297 9.251 1.00 93.19 85 LYS A C 1
ATOM 625 O O . LYS A 1 85 ? -30.840 5.999 9.411 1.00 93.19 85 LYS A O 1
ATOM 630 N N . LYS A 1 86 ? -28.604 5.767 9.403 1.00 90.50 86 LYS A N 1
ATOM 631 C CA . LYS A 1 86 ? -28.251 7.171 9.664 1.00 90.50 86 LYS A CA 1
ATOM 632 C C . LYS A 1 86 ? -27.942 7.933 8.374 1.00 90.50 86 LYS A C 1
ATOM 634 O O . LYS A 1 86 ? -27.835 9.155 8.399 1.00 90.50 86 LYS A O 1
ATOM 639 N N . GLY A 1 87 ? -27.858 7.228 7.246 1.00 88.62 87 GLY A N 1
ATOM 640 C CA . GLY A 1 87 ? -27.489 7.787 5.952 1.00 88.62 87 GLY A CA 1
ATOM 641 C C . GLY A 1 87 ? -25.988 7.735 5.665 1.00 88.62 87 GLY A C 1
ATOM 642 O O . GLY A 1 87 ? -25.583 8.232 4.608 1.00 88.62 87 GLY A O 1
ATOM 643 N N . ASP A 1 88 ? -25.197 7.115 6.546 1.00 84.50 88 ASP A N 1
ATOM 644 C CA . ASP A 1 88 ? -23.758 6.928 6.374 1.00 84.50 88 ASP A CA 1
ATOM 645 C C . ASP A 1 88 ? -23.497 5.917 5.256 1.00 84.50 88 ASP A C 1
ATOM 647 O O . ASP A 1 88 ? -24.238 4.946 5.091 1.00 84.50 88 ASP A O 1
ATOM 651 N N . ALA A 1 89 ? -22.459 6.146 4.450 1.00 82.88 89 ALA A N 1
ATOM 652 C CA . ALA A 1 89 ? -22.137 5.269 3.329 1.00 82.88 89 ALA A CA 1
ATOM 653 C C . ALA A 1 89 ? -21.609 3.910 3.819 1.00 82.88 89 ALA A C 1
ATOM 655 O O . ALA A 1 89 ? -20.673 3.838 4.615 1.00 82.88 89 ALA A O 1
ATOM 656 N N . ILE A 1 90 ? -22.181 2.825 3.293 1.00 85.56 90 ILE A N 1
ATOM 657 C CA . ILE A 1 90 ? -21.660 1.470 3.489 1.00 85.56 90 ILE A CA 1
ATOM 658 C C . ILE A 1 90 ? -20.753 1.152 2.303 1.00 85.56 90 ILE A C 1
ATOM 660 O O . ILE A 1 90 ? -21.215 0.956 1.176 1.00 85.56 90 ILE A O 1
ATOM 664 N N . THR A 1 91 ? -19.453 1.113 2.561 1.00 80.19 91 THR A N 1
ATOM 665 C CA . THR A 1 91 ? -18.402 0.861 1.573 1.00 80.19 91 THR A CA 1
ATOM 666 C C . THR A 1 91 ? -17.524 -0.307 2.026 1.00 80.19 91 THR A C 1
ATOM 668 O O . THR A 1 91 ? -17.585 -0.755 3.173 1.00 80.19 91 THR A O 1
ATOM 671 N N . LEU A 1 92 ? -16.741 -0.872 1.103 1.00 74.56 92 LEU A N 1
ATOM 672 C CA . LEU A 1 92 ? -15.767 -1.911 1.451 1.00 74.56 92 LEU A CA 1
ATOM 673 C C . LEU A 1 92 ? -14.742 -1.335 2.429 1.00 74.56 92 LEU A C 1
ATOM 675 O O . LEU A 1 92 ? -14.292 -0.215 2.231 1.00 74.56 92 LEU A O 1
ATOM 679 N N . GLY A 1 93 ? -14.389 -2.093 3.462 1.00 63.31 93 GLY A N 1
ATOM 680 C CA . GLY A 1 93 ? -13.539 -1.647 4.563 1.00 63.31 93 GLY A CA 1
ATOM 681 C C . GLY A 1 93 ? -14.305 -1.017 5.730 1.00 63.31 93 GLY A C 1
ATOM 682 O O . GLY A 1 93 ? -13.717 -0.836 6.792 1.00 63.31 93 GLY A O 1
ATOM 683 N N . SER A 1 94 ? -15.606 -0.719 5.592 1.00 74.06 94 SER A N 1
ATOM 684 C CA . SER A 1 94 ? -16.415 -0.258 6.727 1.00 74.06 94 SER A CA 1
ATOM 685 C C . SER A 1 94 ? -16.591 -1.387 7.741 1.00 74.06 94 SER A C 1
ATOM 687 O O . SER A 1 94 ? -16.938 -2.510 7.364 1.00 74.06 94 SER A O 1
ATOM 689 N N . SER A 1 95 ? -16.435 -1.078 9.029 1.00 79.50 95 SER A N 1
ATOM 690 C CA . SER A 1 95 ? -16.931 -1.942 10.102 1.00 79.50 95 SER A CA 1
ATOM 691 C C . SER A 1 95 ? -18.434 -1.726 10.214 1.00 79.50 95 SER A C 1
ATOM 693 O O . SER A 1 95 ? -18.900 -0.601 10.427 1.00 79.50 95 SER A O 1
ATOM 695 N N . VAL A 1 96 ? -19.203 -2.787 9.998 1.00 87.06 96 VAL A N 1
ATOM 696 C CA . VAL A 1 96 ? -20.659 -2.723 9.890 1.00 87.06 96 VAL A CA 1
ATOM 697 C C . VAL A 1 96 ? -21.322 -3.688 10.852 1.00 87.06 96 VAL A C 1
ATOM 699 O O . VAL A 1 96 ? -20.809 -4.766 11.144 1.00 87.06 96 VAL A O 1
ATOM 702 N N . GLU A 1 97 ? -22.513 -3.307 11.286 1.00 91.25 97 GLU A N 1
ATOM 703 C CA . GLU A 1 97 ? -23.486 -4.195 11.897 1.00 91.25 97 GLU A CA 1
ATOM 704 C C . GLU A 1 97 ? -24.710 -4.261 10.981 1.00 91.25 97 GLU A C 1
ATOM 706 O O . GLU A 1 97 ? -25.334 -3.243 10.676 1.00 91.25 97 GLU A O 1
ATOM 711 N N . LEU A 1 98 ? -25.032 -5.460 10.509 1.00 92.50 98 LEU A N 1
ATOM 712 C CA . LEU A 1 98 ? -26.063 -5.725 9.516 1.00 92.50 98 LEU A CA 1
ATOM 713 C C . LEU A 1 98 ? -27.068 -6.726 10.075 1.00 92.50 98 LEU A C 1
ATOM 715 O O . LEU A 1 98 ? -26.692 -7.730 10.676 1.00 92.50 98 LEU A O 1
ATOM 719 N N . TYR A 1 99 ? -28.353 -6.501 9.838 1.00 92.00 99 TYR A N 1
ATOM 720 C CA . TYR A 1 99 ? -29.387 -7.477 10.160 1.00 92.00 99 TYR A CA 1
ATOM 721 C C . TYR A 1 99 ? -29.777 -8.282 8.924 1.00 92.00 99 TYR A C 1
ATOM 723 O O . TYR A 1 99 ? -30.302 -7.744 7.945 1.00 92.00 99 TYR A O 1
ATOM 731 N N . CYS A 1 100 ? -29.542 -9.589 8.979 1.00 90.62 100 CYS A N 1
ATOM 732 C CA . CYS A 1 100 ? -29.973 -10.492 7.934 1.00 90.62 100 CYS A CA 1
ATOM 733 C C . CYS A 1 100 ? -31.434 -10.890 8.145 1.00 90.62 100 CYS A C 1
ATOM 735 O O . CYS A 1 100 ? -31.752 -11.693 9.020 1.00 90.62 100 CYS A O 1
ATOM 737 N N . SER A 1 101 ? -32.334 -10.339 7.339 1.00 85.69 101 SER A N 1
ATOM 738 C CA . SER A 1 101 ? -33.777 -10.584 7.493 1.00 85.69 101 SER A CA 1
ATOM 739 C C . SER A 1 101 ? -34.254 -11.855 6.787 1.00 85.69 101 SER A C 1
ATOM 741 O O . SER A 1 101 ? -35.234 -12.463 7.210 1.00 85.69 101 SER A O 1
ATOM 743 N N . THR A 1 102 ? -33.558 -12.283 5.733 1.00 86.56 102 THR A N 1
ATOM 744 C CA . THR A 1 102 ? -33.905 -13.471 4.941 1.00 86.56 102 THR A CA 1
ATOM 745 C C . THR A 1 102 ? -32.653 -14.253 4.577 1.00 86.56 102 THR A C 1
ATOM 747 O O . THR A 1 102 ? -31.598 -13.660 4.338 1.00 86.56 102 THR A O 1
ATOM 750 N N . VAL A 1 103 ? -32.772 -15.580 4.522 1.00 89.38 103 VAL A N 1
ATOM 751 C CA . VAL A 1 103 ? -31.682 -16.477 4.122 1.00 89.38 103 VAL A CA 1
ATOM 752 C C . VAL A 1 103 ? -32.158 -17.451 3.049 1.00 89.38 103 VAL A C 1
ATOM 754 O O . VAL A 1 103 ? -33.324 -17.851 3.050 1.00 89.38 103 VAL A O 1
ATOM 757 N N . ASN A 1 104 ? -31.255 -17.839 2.154 1.00 85.56 104 ASN A N 1
ATOM 758 C CA . ASN A 1 104 ? -31.516 -18.810 1.102 1.00 85.56 104 ASN A CA 1
ATOM 759 C C . ASN A 1 104 ? -31.506 -20.254 1.637 1.00 85.56 104 ASN A C 1
ATOM 761 O O . ASN A 1 104 ? -31.224 -20.519 2.807 1.00 85.56 104 ASN A O 1
ATOM 765 N N . SER A 1 105 ? -31.756 -21.218 0.747 1.00 82.88 105 SER A N 1
ATOM 766 C CA . SER A 1 105 ? -31.785 -22.655 1.060 1.00 82.88 105 SER A CA 1
ATOM 767 C C . SER A 1 105 ? -30.456 -23.236 1.560 1.00 82.88 105 SER A C 1
ATOM 769 O O . SER A 1 105 ? -30.434 -24.363 2.043 1.00 82.88 105 SER A O 1
ATOM 771 N N . VAL A 1 106 ? -29.353 -22.493 1.436 1.00 83.44 106 VAL A N 1
ATOM 772 C CA . VAL A 1 106 ? -28.006 -22.881 1.886 1.00 83.44 106 VAL A CA 1
ATOM 773 C C . VAL A 1 106 ? -27.608 -22.114 3.160 1.00 83.44 106 VAL A C 1
ATOM 775 O O . VAL A 1 106 ? -26.489 -22.245 3.647 1.00 83.44 106 VAL A O 1
ATOM 778 N N . GLY A 1 107 ? -28.521 -21.313 3.725 1.00 83.62 107 GLY A N 1
ATOM 779 C CA . GLY A 1 107 ? -28.274 -20.525 4.930 1.00 83.62 107 GLY A CA 1
ATOM 780 C C . GLY A 1 107 ? -27.363 -19.323 4.695 1.00 83.62 107 GLY A C 1
ATOM 781 O O . GLY A 1 107 ? -26.584 -18.971 5.574 1.00 83.62 107 GLY A O 1
ATOM 782 N N . GLN A 1 108 ? -27.413 -18.707 3.514 1.00 88.94 108 GLN A N 1
ATOM 783 C CA . GLN A 1 108 ? -26.759 -17.425 3.252 1.00 88.94 108 GLN A CA 1
ATOM 784 C C . GLN A 1 108 ? -27.793 -16.309 3.208 1.00 88.94 108 GLN A C 1
ATOM 786 O O . GLN A 1 108 ? -28.894 -16.483 2.703 1.00 88.94 108 GLN A O 1
ATOM 791 N N . CYS A 1 109 ? -27.412 -15.141 3.687 1.00 89.38 109 CYS A N 1
ATOM 792 C CA . CYS A 1 109 ? -28.195 -13.932 3.671 1.00 89.38 109 CYS A CA 1
ATOM 793 C C . CYS A 1 109 ? -28.556 -13.487 2.253 1.00 89.38 109 CYS A C 1
ATOM 795 O O . CYS A 1 109 ? -27.690 -13.273 1.397 1.00 89.38 109 CYS A O 1
ATOM 797 N N . ASP A 1 110 ? -29.857 -13.307 2.046 1.00 88.94 110 ASP A N 1
ATOM 798 C CA . ASP A 1 110 ? -30.453 -12.899 0.780 1.00 88.94 110 ASP A CA 1
ATOM 799 C C . ASP A 1 110 ? -30.775 -11.410 0.732 1.00 88.94 110 ASP A C 1
ATOM 801 O O . ASP A 1 110 ? -30.715 -10.811 -0.347 1.00 88.94 110 ASP A O 1
ATOM 805 N N . TYR A 1 111 ? -31.094 -10.815 1.886 1.00 88.25 111 TYR A N 1
ATOM 806 C CA . TYR A 1 111 ? -31.464 -9.409 1.996 1.00 88.25 111 TYR A CA 1
ATOM 807 C C . TYR A 1 111 ? -31.056 -8.794 3.342 1.00 88.25 111 TYR A C 1
ATOM 809 O O . TYR A 1 111 ? -31.319 -9.344 4.417 1.00 88.25 111 TYR A O 1
ATOM 817 N N . VAL A 1 112 ? -30.480 -7.596 3.257 1.00 89.19 112 VAL A N 1
ATOM 818 C CA . VAL A 1 112 ? -30.214 -6.696 4.381 1.00 89.19 112 VAL A CA 1
ATOM 819 C C . VAL A 1 112 ? -30.880 -5.361 4.057 1.00 89.19 112 VAL A C 1
ATOM 821 O O . VAL A 1 112 ? -30.696 -4.832 2.962 1.00 89.19 112 VAL A O 1
ATOM 824 N N . SER A 1 113 ? -31.656 -4.819 4.996 1.00 88.44 113 SER A N 1
ATOM 825 C CA . SER A 1 113 ? -32.296 -3.510 4.839 1.00 88.44 113 SER A CA 1
ATOM 826 C C . SER A 1 113 ? -31.344 -2.378 5.228 1.00 88.44 113 SER A C 1
ATOM 828 O O . SER A 1 113 ? -30.599 -2.489 6.204 1.00 88.44 113 SER A O 1
ATOM 830 N N . THR A 1 114 ? -31.442 -1.239 4.540 1.00 89.38 114 THR A N 1
ATOM 831 C CA . THR A 1 114 ? -30.802 0.023 4.952 1.00 89.38 114 THR A CA 1
ATOM 832 C C . THR A 1 114 ? -31.177 0.410 6.386 1.00 89.38 114 THR A C 1
ATOM 834 O O . THR A 1 114 ? -30.321 0.843 7.150 1.00 89.38 114 THR A O 1
ATOM 837 N N . THR A 1 115 ? -32.438 0.210 6.787 1.00 91.12 115 THR A N 1
ATOM 838 C CA . THR A 1 115 ? -32.941 0.569 8.131 1.00 91.12 115 THR A CA 1
ATOM 839 C C . THR A 1 115 ? -32.337 -0.270 9.252 1.00 91.12 115 THR A C 1
ATOM 841 O O . THR A 1 115 ? -32.308 0.168 10.401 1.00 91.12 115 THR A O 1
ATOM 844 N N . ASP A 1 116 ? -31.819 -1.447 8.907 1.00 89.56 116 ASP A N 1
ATOM 845 C CA . ASP A 1 116 ? -31.265 -2.413 9.854 1.00 89.56 116 ASP A CA 1
ATOM 846 C C . ASP A 1 116 ? -29.752 -2.586 9.675 1.00 89.56 116 ASP A C 1
ATOM 848 O O . ASP A 1 116 ? -29.154 -3.555 10.146 1.00 89.56 116 ASP A O 1
ATOM 852 N N . SER A 1 117 ? -29.137 -1.629 8.986 1.00 91.00 117 SER A N 1
ATOM 853 C CA . SER A 1 117 ? -27.697 -1.522 8.818 1.00 91.00 117 SER A CA 1
ATOM 854 C C . SER A 1 117 ? -27.184 -0.359 9.658 1.00 91.00 117 SER A C 1
ATOM 856 O O . SER A 1 117 ? -27.824 0.692 9.741 1.00 91.00 117 SER A O 1
ATOM 858 N N . THR A 1 118 ? -26.042 -0.543 10.310 1.00 92.31 118 THR A N 1
ATOM 859 C CA . THR A 1 118 ? -25.332 0.509 11.043 1.00 92.31 118 THR A CA 1
ATOM 860 C C . THR A 1 118 ? -23.857 0.457 10.672 1.00 92.31 118 THR A C 1
ATOM 862 O O . THR A 1 118 ? -23.232 -0.596 10.779 1.00 92.31 118 THR A O 1
ATOM 865 N N . VAL A 1 119 ? -23.294 1.586 10.251 1.00 85.19 119 VAL A N 1
ATOM 866 C CA . VAL A 1 119 ? -21.841 1.739 10.137 1.00 85.19 119 VAL A CA 1
ATOM 867 C C . VAL A 1 119 ? -21.298 2.019 11.535 1.00 85.19 119 VAL A C 1
ATOM 869 O O . VAL A 1 119 ? -21.677 2.996 12.182 1.00 85.19 119 VAL A O 1
ATOM 872 N N . LEU A 1 120 ? -20.451 1.118 12.029 1.00 80.31 120 LEU A N 1
ATOM 873 C CA . LEU A 1 120 ? -19.754 1.274 13.306 1.00 80.31 120 LEU A CA 1
ATOM 874 C C . LEU A 1 120 ? -18.508 2.140 13.116 1.00 80.31 120 LEU A C 1
ATOM 876 O O . LEU A 1 120 ? -18.263 3.055 13.897 1.00 80.31 120 LEU A O 1
ATOM 880 N N . LEU A 1 121 ? -17.762 1.871 12.041 1.00 70.25 121 LEU A N 1
ATOM 881 C CA . LEU A 1 121 ? -16.640 2.678 11.574 1.00 70.25 121 LEU A CA 1
ATOM 882 C C . LEU A 1 121 ? -16.713 2.779 10.045 1.00 70.25 121 LEU A C 1
ATOM 884 O O . LEU A 1 121 ? -16.836 1.741 9.385 1.00 70.25 121 LEU A O 1
ATOM 888 N N . PRO A 1 122 ? -16.660 3.988 9.461 1.00 71.81 122 PRO A N 1
ATOM 889 C CA . PRO A 1 122 ? -16.643 4.137 8.013 1.00 71.81 122 PRO A CA 1
ATOM 890 C C . PRO A 1 122 ? -15.372 3.515 7.432 1.00 71.81 122 PRO A C 1
ATOM 892 O O . PRO A 1 122 ? -14.325 3.506 8.085 1.00 71.81 122 PRO A O 1
ATOM 895 N N . ALA A 1 123 ? -15.453 3.015 6.198 1.00 63.06 123 ALA A N 1
ATOM 896 C CA . ALA A 1 123 ? -14.268 2.604 5.466 1.00 63.06 123 ALA A CA 1
ATOM 897 C C . ALA A 1 123 ? -13.293 3.772 5.397 1.00 63.06 123 ALA A C 1
ATOM 899 O O . ALA A 1 123 ? -13.698 4.912 5.139 1.00 63.06 123 ALA A O 1
ATOM 900 N N . TYR A 1 124 ? -12.012 3.483 5.596 1.00 62.16 124 TYR A N 1
ATOM 901 C CA . TYR A 1 124 ? -11.001 4.488 5.355 1.00 62.16 124 TYR A CA 1
ATOM 902 C C . TYR A 1 124 ? -10.986 4.841 3.874 1.00 62.16 124 TYR A C 1
ATOM 904 O O . TYR A 1 124 ? -10.634 4.025 3.027 1.00 62.16 124 TYR A O 1
ATOM 912 N N . ALA A 1 125 ? -11.388 6.069 3.596 1.00 57.53 125 ALA A N 1
ATOM 913 C CA . ALA A 1 125 ? -11.156 6.753 2.350 1.00 57.53 125 ALA A CA 1
ATOM 914 C C . ALA A 1 125 ? -9.934 7.646 2.601 1.00 57.53 125 ALA A C 1
ATOM 916 O O . ALA A 1 125 ? -10.078 8.669 3.280 1.00 57.53 125 ALA A O 1
ATOM 917 N N . PRO A 1 126 ? -8.729 7.272 2.128 1.00 59.81 126 PRO A N 1
ATOM 918 C CA . PRO A 1 126 ? -7.598 8.188 2.142 1.00 59.81 126 PRO A CA 1
ATOM 919 C C . PRO A 1 126 ? -8.006 9.534 1.514 1.00 59.81 126 PRO A C 1
ATOM 921 O O . PRO A 1 126 ? -8.918 9.550 0.674 1.00 59.81 126 PRO A O 1
ATOM 924 N N . PRO A 1 127 ? -7.340 10.655 1.855 1.00 53.97 127 PRO A N 1
ATOM 925 C CA . PRO A 1 127 ? -7.675 11.994 1.350 1.00 53.97 127 PRO A CA 1
ATOM 926 C C . PRO A 1 127 ? -7.838 12.058 -0.179 1.00 53.97 127 PRO A C 1
ATOM 928 O O . PRO A 1 127 ? -8.635 12.839 -0.698 1.00 53.97 127 PRO A O 1
ATOM 931 N N . ASN A 1 128 ? -7.129 11.170 -0.876 1.00 55.16 128 ASN A N 1
ATOM 932 C CA . ASN A 1 128 ? -7.088 11.035 -2.322 1.00 55.16 128 ASN A CA 1
ATOM 933 C C . ASN A 1 128 ? -7.817 9.773 -2.810 1.00 55.16 128 ASN A C 1
ATOM 935 O O . ASN A 1 128 ? -7.297 9.058 -3.646 1.00 55.16 128 ASN A O 1
ATOM 939 N N . SER A 1 129 ? -8.984 9.417 -2.275 1.00 54.50 129 SER A N 1
ATOM 940 C CA . SER A 1 129 ? -9.757 8.263 -2.773 1.00 54.50 129 SER A CA 1
ATOM 941 C C . SER A 1 129 ? -10.966 8.693 -3.605 1.00 54.50 129 SER A C 1
ATOM 943 O O . SER A 1 129 ? -11.502 9.795 -3.459 1.00 54.50 129 SER A O 1
ATOM 945 N N . GLY A 1 130 ? -11.389 7.832 -4.533 1.00 61.31 130 GLY A N 1
ATOM 946 C CA . GLY A 1 130 ? -12.493 8.133 -5.445 1.00 61.31 130 GLY A CA 1
ATOM 947 C C . GLY A 1 130 ? -12.126 9.215 -6.466 1.00 61.31 130 GLY A C 1
ATOM 948 O O . GLY A 1 130 ? -11.248 9.008 -7.294 1.00 61.31 130 GLY A O 1
ATOM 949 N N . ALA A 1 131 ? -12.805 10.367 -6.432 1.00 50.81 131 ALA A N 1
ATOM 950 C CA . ALA A 1 131 ? -12.626 11.429 -7.433 1.00 50.81 131 ALA A CA 1
ATOM 951 C C . ALA A 1 131 ? -11.232 12.092 -7.412 1.00 50.81 131 ALA A C 1
ATOM 953 O O . ALA A 1 131 ? -10.845 12.701 -8.403 1.00 50.81 131 ALA A O 1
ATOM 954 N N . ASN A 1 132 ? -10.490 11.951 -6.307 1.00 60.25 132 ASN A N 1
ATOM 955 C CA . ASN A 1 132 ? -9.152 12.523 -6.118 1.00 60.25 132 ASN A CA 1
ATOM 956 C C . ASN A 1 132 ? -8.043 11.456 -6.146 1.00 60.25 132 ASN A C 1
ATOM 958 O O . ASN A 1 132 ? -6.948 11.701 -5.648 1.00 60.25 132 ASN A O 1
ATOM 962 N N . MET A 1 133 ? -8.337 10.263 -6.671 1.00 73.69 133 MET A N 1
ATOM 963 C CA . MET A 1 133 ? -7.379 9.164 -6.784 1.00 73.69 133 MET A CA 1
ATOM 964 C C . MET A 1 133 ? -6.183 9.532 -7.654 1.00 73.69 133 MET A C 1
ATOM 966 O O . MET A 1 133 ? -6.339 10.052 -8.760 1.00 73.69 133 MET A O 1
ATOM 970 N N . VAL A 1 134 ? -4.984 9.219 -7.161 1.00 80.12 134 VAL A N 1
ATOM 971 C CA . VAL A 1 134 ? -3.758 9.360 -7.940 1.00 80.12 134 VAL A CA 1
ATOM 972 C C . VAL A 1 134 ? -3.707 8.212 -8.940 1.00 80.12 134 VAL A C 1
ATOM 974 O O . VAL A 1 134 ? -3.638 7.042 -8.566 1.00 80.12 134 VAL A O 1
ATOM 977 N N . SER A 1 135 ? -3.763 8.557 -10.223 1.00 84.38 135 SER A N 1
ATOM 978 C CA . SER A 1 135 ? -3.674 7.607 -11.327 1.00 84.38 135 SER A CA 1
ATOM 979 C C . SER A 1 135 ? -2.326 7.768 -12.014 1.00 84.38 135 SER A C 1
ATOM 981 O O . SER A 1 135 ? -2.094 8.775 -12.683 1.00 84.38 135 SER A O 1
ATOM 983 N N . GLN A 1 136 ? -1.435 6.792 -11.842 1.00 84.75 136 GLN A N 1
ATOM 984 C CA . GLN A 1 136 ? -0.085 6.840 -12.397 1.00 84.75 136 GLN A CA 1
ATOM 985 C C . GLN A 1 136 ? 0.022 6.083 -13.713 1.00 84.75 136 GLN A C 1
ATOM 987 O O . GLN A 1 136 ? -0.393 4.930 -13.832 1.00 84.75 136 GLN A O 1
ATOM 992 N N . LYS A 1 137 ? 0.618 6.740 -14.704 1.00 86.25 137 LYS A N 1
ATOM 993 C CA . LYS A 1 137 ? 0.961 6.125 -15.986 1.00 86.25 137 LYS A CA 1
ATOM 994 C C . LYS A 1 137 ? 2.353 5.533 -15.871 1.00 86.25 137 LYS A C 1
ATOM 996 O O . LYS A 1 137 ? 3.269 6.198 -15.397 1.00 86.25 137 LYS A O 1
ATOM 1001 N N . ILE A 1 138 ? 2.507 4.297 -16.316 1.00 84.06 138 ILE A N 1
ATOM 1002 C CA . ILE A 1 138 ? 3.787 3.602 -16.300 1.00 84.06 138 ILE A CA 1
ATOM 1003 C C . ILE A 1 138 ? 4.403 3.678 -17.691 1.00 84.06 138 ILE A C 1
ATOM 1005 O O . ILE A 1 138 ? 3.774 3.310 -18.686 1.00 84.06 138 ILE A O 1
ATOM 1009 N N . LEU A 1 139 ? 5.645 4.148 -17.749 1.00 83.50 139 LEU A N 1
ATOM 1010 C CA . LEU A 1 139 ? 6.499 3.974 -18.910 1.00 83.50 139 LEU A CA 1
ATOM 1011 C C . LEU A 1 139 ? 7.378 2.744 -18.693 1.00 83.50 139 LEU A C 1
ATOM 1013 O O . LEU A 1 139 ? 8.208 2.712 -17.787 1.00 83.50 139 LEU A O 1
ATOM 1017 N N . PHE A 1 140 ? 7.197 1.732 -19.532 1.00 81.44 140 PHE A N 1
ATOM 1018 C CA . PHE A 1 140 ? 8.117 0.610 -19.627 1.00 81.44 140 PHE A CA 1
ATOM 1019 C C . PHE A 1 140 ? 9.275 1.008 -20.524 1.00 81.44 140 PHE A C 1
ATOM 1021 O O . PHE A 1 140 ? 9.055 1.412 -21.659 1.00 81.44 140 PHE A O 1
ATOM 1028 N N . VAL A 1 141 ? 10.500 0.875 -20.038 1.00 81.50 141 VAL A N 1
ATOM 1029 C CA . VAL A 1 141 ? 11.693 1.130 -20.843 1.00 81.50 141 VAL A CA 1
ATOM 1030 C C . VAL A 1 141 ? 12.372 -0.203 -21.077 1.00 81.50 141 VAL A C 1
ATOM 1032 O O . VAL A 1 141 ? 12.766 -0.881 -20.129 1.00 81.50 141 VAL A O 1
ATOM 1035 N N . TYR A 1 142 ? 12.461 -0.600 -22.339 1.00 82.56 142 TYR A N 1
ATOM 1036 C CA . TYR A 1 142 ? 13.177 -1.793 -22.748 1.00 82.56 142 TYR A CA 1
ATOM 1037 C C . TYR A 1 142 ? 14.477 -1.399 -23.435 1.00 82.56 142 TYR A C 1
ATOM 1039 O O . TYR A 1 142 ? 14.463 -0.661 -24.418 1.00 82.56 142 TYR A O 1
ATOM 1047 N N . ILE A 1 143 ? 15.589 -1.915 -22.925 1.00 83.88 143 ILE A N 1
ATOM 1048 C CA . ILE A 1 143 ? 16.917 -1.664 -23.478 1.00 83.88 143 ILE A CA 1
ATOM 1049 C C . ILE A 1 143 ? 17.191 -2.705 -24.571 1.00 83.88 143 ILE A C 1
ATOM 1051 O O . ILE A 1 143 ? 17.376 -3.886 -24.282 1.00 83.88 143 ILE A O 1
ATOM 1055 N N . ASP A 1 144 ? 17.181 -2.278 -25.834 1.00 82.81 144 ASP A N 1
ATOM 1056 C CA . ASP A 1 144 ? 17.456 -3.132 -26.992 1.00 82.81 144 ASP A CA 1
ATOM 1057 C C . ASP A 1 144 ? 18.965 -3.207 -27.237 1.00 82.81 144 ASP A C 1
ATOM 1059 O O . ASP A 1 144 ? 19.604 -2.261 -27.698 1.00 82.81 144 ASP A O 1
ATOM 1063 N N . MET A 1 145 ? 19.526 -4.365 -26.900 1.00 81.06 145 MET A N 1
ATOM 1064 C CA . MET A 1 145 ? 20.958 -4.653 -26.967 1.00 81.06 145 MET A CA 1
ATOM 1065 C C . MET A 1 145 ? 21.324 -5.525 -28.175 1.00 81.06 145 MET A C 1
ATOM 1067 O O . MET A 1 145 ? 22.396 -6.137 -28.201 1.00 81.06 145 MET A O 1
ATOM 1071 N N . THR A 1 146 ? 20.457 -5.597 -29.190 1.00 83.94 146 THR A N 1
ATOM 1072 C CA . THR A 1 146 ? 20.704 -6.423 -30.384 1.00 83.94 146 THR A CA 1
ATOM 1073 C C . THR A 1 146 ? 21.949 -6.007 -31.159 1.00 83.94 146 THR A C 1
ATOM 1075 O O . THR A 1 146 ? 22.692 -6.868 -31.633 1.00 83.94 146 THR A O 1
ATOM 1078 N N . SER A 1 147 ? 22.270 -4.714 -31.198 1.00 81.88 147 SER A N 1
ATOM 1079 C CA . SER A 1 147 ? 23.532 -4.201 -31.757 1.00 81.88 147 SER A CA 1
ATOM 1080 C C . SER A 1 147 ? 24.771 -4.625 -30.967 1.00 81.88 147 SER A C 1
ATOM 1082 O O . SER A 1 147 ? 25.861 -4.652 -31.534 1.00 81.88 147 SER A O 1
ATOM 1084 N N . CYS A 1 148 ? 24.613 -4.992 -29.694 1.00 76.50 148 CYS A N 1
ATOM 1085 C CA . CYS A 1 148 ? 25.673 -5.567 -28.865 1.00 76.50 148 CYS A CA 1
ATOM 1086 C C . CYS A 1 148 ? 25.811 -7.091 -29.053 1.00 76.50 148 CYS A C 1
ATOM 1088 O O . CYS A 1 148 ? 26.596 -7.733 -28.358 1.00 76.50 148 CYS A O 1
ATOM 1090 N N . GLY A 1 149 ? 25.043 -7.693 -29.970 1.00 78.44 149 GLY A N 1
ATOM 1091 C CA . GLY A 1 149 ? 25.046 -9.133 -30.228 1.00 78.44 149 GLY A CA 1
ATOM 1092 C C . GLY A 1 149 ? 24.226 -9.960 -29.233 1.00 78.44 149 GLY A C 1
ATOM 1093 O O . GLY A 1 149 ? 24.262 -11.189 -29.308 1.00 78.44 149 GLY A O 1
ATOM 1094 N N . LEU A 1 150 ? 23.482 -9.323 -28.320 1.00 80.25 150 LEU A N 1
ATOM 1095 C CA . LEU A 1 150 ? 22.535 -10.013 -27.443 1.00 80.25 150 LEU A CA 1
ATOM 1096 C C . LEU A 1 150 ? 21.184 -10.181 -28.149 1.00 80.25 150 LEU A C 1
ATOM 1098 O O . LEU A 1 150 ? 20.716 -9.250 -28.798 1.00 80.25 150 LEU A O 1
ATOM 1102 N N . PRO A 1 151 ? 20.527 -11.345 -28.053 1.00 78.38 151 PRO A N 1
ATOM 1103 C CA . PRO A 1 151 ? 19.226 -11.530 -28.681 1.00 78.38 151 PRO A CA 1
ATOM 1104 C C . PRO A 1 151 ? 18.171 -10.633 -28.025 1.00 78.38 151 PRO A C 1
ATOM 1106 O O . PRO A 1 151 ? 18.199 -10.411 -26.815 1.00 78.38 151 PRO A O 1
ATOM 1109 N N . LEU A 1 152 ? 17.205 -10.170 -28.822 1.00 78.62 152 LEU A N 1
ATOM 1110 C CA . LEU A 1 152 ? 16.013 -9.521 -28.289 1.00 78.62 152 LEU A CA 1
ATOM 1111 C C . LEU A 1 152 ? 15.240 -10.529 -27.431 1.00 78.62 152 LEU A C 1
ATOM 1113 O O . LEU A 1 152 ? 14.902 -11.622 -27.895 1.00 78.62 152 LEU A O 1
ATOM 1117 N N . ASP A 1 153 ? 14.929 -10.151 -26.196 1.00 78.00 153 ASP A N 1
ATOM 1118 C CA . ASP A 1 153 ? 14.077 -10.955 -25.328 1.00 78.00 153 ASP A CA 1
ATOM 1119 C C . ASP A 1 153 ? 12.603 -10.786 -25.720 1.00 78.00 153 ASP A C 1
ATOM 1121 O O . ASP A 1 153 ? 11.877 -9.909 -25.238 1.00 78.00 153 ASP A O 1
ATOM 1125 N N . THR A 1 154 ? 12.174 -11.672 -26.617 1.00 76.12 154 THR A N 1
ATOM 1126 C CA . THR A 1 154 ? 10.793 -11.755 -27.114 1.00 76.12 154 THR A CA 1
ATOM 1127 C C . THR A 1 154 ? 9.753 -12.074 -26.034 1.00 76.12 154 THR A C 1
ATOM 1129 O O . THR A 1 154 ? 8.562 -12.032 -26.324 1.00 76.12 154 THR A O 1
ATOM 1132 N N . GLN A 1 155 ? 10.152 -12.365 -24.788 1.00 73.75 155 GLN A N 1
ATOM 1133 C CA . GLN A 1 155 ? 9.208 -12.492 -23.672 1.00 73.75 155 GLN A CA 1
ATOM 1134 C C . GLN A 1 155 ? 8.695 -11.135 -23.182 1.00 73.75 155 GLN A C 1
ATOM 1136 O O . GLN A 1 155 ? 7.591 -11.062 -22.639 1.00 73.75 155 GLN A O 1
ATOM 1141 N N . TYR A 1 156 ? 9.470 -10.062 -23.374 1.00 71.81 156 TYR A N 1
ATOM 1142 C CA . TYR A 1 156 ? 9.152 -8.731 -22.848 1.00 71.81 156 TYR A CA 1
ATOM 1143 C C . TYR A 1 156 ? 8.798 -7.720 -23.938 1.00 71.81 156 TYR A C 1
ATOM 1145 O O . TYR A 1 156 ? 8.018 -6.803 -23.666 1.00 71.81 156 TYR A O 1
ATOM 1153 N N . VAL A 1 157 ? 9.292 -7.902 -25.168 1.00 74.00 157 VAL A N 1
ATOM 1154 C CA . VAL A 1 157 ? 9.014 -7.003 -26.298 1.00 74.00 157 VAL A CA 1
ATOM 1155 C C . VAL A 1 157 ? 8.702 -7.771 -27.569 1.00 74.00 157 VAL A C 1
ATOM 1157 O O . VAL A 1 157 ? 9.404 -8.707 -27.941 1.00 74.00 157 VAL A O 1
ATOM 1160 N N . ASP A 1 158 ? 7.651 -7.333 -28.254 1.00 74.50 158 ASP A N 1
ATOM 1161 C CA . ASP A 1 158 ? 7.304 -7.815 -29.581 1.00 74.50 158 ASP A CA 1
ATOM 1162 C C . ASP A 1 158 ? 8.358 -7.334 -30.600 1.00 74.50 158 ASP A C 1
ATOM 1164 O O . ASP A 1 158 ? 8.562 -6.119 -30.734 1.00 74.50 158 ASP A O 1
ATOM 1168 N N . PRO A 1 159 ? 9.042 -8.240 -31.321 1.00 68.94 159 PRO A N 1
ATOM 1169 C CA . PRO A 1 159 ? 10.089 -7.860 -32.266 1.00 68.94 159 PRO A CA 1
ATOM 1170 C C . PRO A 1 159 ? 9.570 -7.033 -33.450 1.00 68.94 159 PRO A C 1
ATOM 1172 O O . PRO A 1 159 ? 10.322 -6.206 -33.970 1.00 68.94 159 PRO A O 1
ATOM 1175 N N . ASP A 1 160 ? 8.306 -7.214 -33.841 1.00 70.69 160 ASP A N 1
ATOM 1176 C CA . ASP A 1 160 ? 7.705 -6.599 -35.024 1.00 70.69 160 ASP A CA 1
ATOM 1177 C C . ASP A 1 160 ? 7.027 -5.266 -34.686 1.00 70.69 160 ASP A C 1
ATOM 1179 O O . ASP A 1 160 ? 7.118 -4.301 -35.446 1.00 70.69 160 ASP A O 1
ATOM 1183 N N . THR A 1 161 ? 6.355 -5.191 -33.534 1.00 72.94 161 THR A N 1
ATOM 1184 C CA . THR A 1 161 ? 5.584 -4.000 -33.137 1.00 72.94 161 THR A CA 1
ATOM 1185 C C . THR A 1 161 ? 6.313 -3.096 -32.145 1.00 72.94 161 THR A C 1
ATOM 1187 O O . THR A 1 161 ? 5.861 -1.973 -31.913 1.00 72.94 161 THR A O 1
ATOM 1190 N N . LYS A 1 162 ? 7.426 -3.564 -31.555 1.00 67.00 162 LYS A N 1
ATOM 1191 C CA . LYS A 1 162 ? 8.158 -2.890 -30.465 1.00 67.00 162 LYS A CA 1
ATOM 1192 C C . LYS A 1 162 ? 7.246 -2.531 -29.275 1.00 67.00 162 LYS A C 1
ATOM 1194 O O . LYS A 1 162 ? 7.517 -1.586 -28.537 1.00 67.00 162 LYS A O 1
ATOM 1199 N N . GLN A 1 163 ? 6.163 -3.292 -29.079 1.00 68.25 163 GLN A N 1
ATOM 1200 C CA . GLN A 1 163 ? 5.230 -3.146 -27.959 1.00 68.25 163 GLN A CA 1
ATOM 1201 C C . GLN A 1 163 ? 5.581 -4.086 -26.795 1.00 68.25 163 GLN A C 1
ATOM 1203 O O . GLN A 1 163 ? 6.218 -5.121 -26.988 1.00 68.25 163 GLN A O 1
ATOM 1208 N N . ALA A 1 164 ? 5.146 -3.736 -25.578 1.00 64.88 164 ALA A N 1
ATOM 1209 C CA . ALA A 1 164 ? 5.303 -4.586 -24.401 1.00 64.88 164 ALA A CA 1
ATOM 1210 C C . ALA A 1 164 ? 4.526 -5.889 -24.606 1.00 64.88 164 ALA A C 1
ATOM 1212 O O . ALA A 1 164 ? 3.322 -5.858 -24.871 1.00 64.88 164 ALA A O 1
ATOM 1213 N N . MET A 1 165 ? 5.205 -7.021 -24.446 1.00 69.69 165 MET A N 1
ATOM 1214 C CA . MET A 1 165 ? 4.589 -8.340 -24.555 1.00 69.69 165 MET A CA 1
ATOM 1215 C C . MET A 1 165 ? 3.563 -8.594 -23.435 1.00 69.69 165 MET A C 1
ATOM 1217 O O . MET A 1 165 ? 3.605 -7.938 -22.382 1.00 69.69 165 MET A O 1
ATOM 1221 N N . PRO A 1 166 ? 2.659 -9.579 -23.622 1.00 71.50 166 PRO A N 1
ATOM 1222 C CA . PRO A 1 166 ? 1.652 -9.954 -22.634 1.00 71.50 166 PRO A CA 1
ATOM 1223 C C . PRO A 1 166 ? 2.219 -10.200 -21.236 1.00 71.50 166 PRO A C 1
ATOM 1225 O O . PRO A 1 166 ? 1.580 -9.792 -20.280 1.00 71.50 166 PRO A O 1
ATOM 1228 N N . LEU A 1 167 ? 3.426 -10.766 -21.101 1.00 78.69 167 LEU A N 1
ATOM 1229 C CA . LEU A 1 167 ? 4.011 -11.109 -19.799 1.00 78.69 167 LEU A CA 1
ATOM 1230 C C . LEU A 1 167 ? 4.310 -9.879 -18.924 1.00 78.69 167 LEU A C 1
ATOM 1232 O O . LEU A 1 167 ? 4.002 -9.875 -17.730 1.00 78.69 167 LEU A O 1
ATOM 1236 N N . LEU A 1 168 ? 4.886 -8.816 -19.500 1.00 79.31 168 LEU A N 1
ATOM 1237 C CA . LEU A 1 168 ? 5.175 -7.584 -18.756 1.00 79.31 168 LEU A CA 1
ATOM 1238 C C . LEU A 1 168 ? 3.876 -6.882 -18.352 1.00 79.31 168 LEU A C 1
ATOM 1240 O O . LEU A 1 168 ? 3.709 -6.483 -17.198 1.00 79.31 168 LEU A O 1
ATOM 1244 N N . ARG A 1 169 ? 2.923 -6.784 -19.290 1.00 83.25 169 ARG A N 1
ATOM 1245 C CA . ARG A 1 169 ? 1.597 -6.221 -19.003 1.00 83.25 169 ARG A CA 1
ATOM 1246 C C . ARG A 1 169 ? 0.835 -7.072 -17.990 1.00 83.25 169 ARG A C 1
ATOM 1248 O O . ARG A 1 169 ? 0.156 -6.510 -17.143 1.00 83.25 169 ARG A O 1
ATOM 1255 N N . GLU A 1 170 ? 0.986 -8.390 -18.021 1.00 85.81 170 GLU A N 1
ATOM 1256 C CA . GLU A 1 170 ? 0.370 -9.318 -17.074 1.00 85.81 170 GLU A CA 1
ATOM 1257 C C . GLU A 1 170 ? 0.954 -9.179 -15.671 1.00 85.81 170 GLU A C 1
ATOM 1259 O O . GLU A 1 170 ? 0.212 -9.124 -14.692 1.00 85.81 170 GLU A O 1
ATOM 1264 N N . THR A 1 171 ? 2.273 -9.040 -15.567 1.00 84.38 171 THR A N 1
ATOM 1265 C CA . THR A 1 171 ? 2.950 -8.849 -14.279 1.00 84.38 171 THR A CA 1
ATOM 1266 C C . THR A 1 171 ? 2.499 -7.550 -13.610 1.00 84.38 171 THR A C 1
ATOM 1268 O O . THR A 1 171 ? 2.233 -7.510 -12.407 1.00 84.38 171 THR A O 1
ATOM 1271 N N . ILE A 1 172 ? 2.369 -6.477 -14.392 1.00 86.31 172 ILE A N 1
ATOM 1272 C CA . ILE A 1 172 ? 2.094 -5.142 -13.857 1.00 86.31 172 ILE A CA 1
ATOM 1273 C C . ILE A 1 172 ? 0.595 -4.879 -13.723 1.00 86.31 172 ILE A C 1
ATOM 1275 O O . ILE A 1 172 ? 0.164 -4.415 -12.675 1.00 86.31 172 ILE A O 1
ATOM 1279 N N . PHE A 1 173 ? -0.208 -5.197 -14.736 1.00 87.38 173 PHE A N 1
ATOM 1280 C CA . PHE A 1 173 ? -1.643 -4.888 -14.787 1.00 87.38 173 PHE A CA 1
ATOM 1281 C C . PHE A 1 173 ? -2.550 -6.114 -14.612 1.00 87.38 173 PHE A C 1
ATOM 1283 O O . PHE A 1 173 ? -3.772 -5.973 -14.578 1.00 87.38 173 PHE A O 1
ATOM 1290 N N . GLY A 1 174 ? -1.986 -7.315 -14.493 1.00 86.81 174 GLY A N 1
ATOM 1291 C CA . GLY A 1 174 ? -2.730 -8.568 -14.396 1.00 86.81 174 GLY A CA 1
ATOM 1292 C C . GLY A 1 174 ? -3.029 -9.219 -15.751 1.00 86.81 174 GLY A C 1
ATOM 1293 O O . GLY A 1 174 ? -2.875 -8.579 -16.790 1.00 86.81 174 GLY A O 1
ATOM 1294 N N . PRO A 1 175 ? -3.526 -10.471 -15.764 1.00 84.88 175 PRO A N 1
ATOM 1295 C CA . PRO A 1 175 ? -3.667 -11.289 -16.981 1.00 84.88 175 PRO A CA 1
ATOM 1296 C C . PRO A 1 175 ? -4.503 -10.670 -18.108 1.00 84.88 175 PRO A C 1
ATOM 1298 O O . PRO A 1 175 ? -4.364 -11.040 -19.269 1.00 84.88 175 PRO A O 1
ATOM 1301 N N . LYS A 1 176 ? -5.395 -9.733 -17.775 1.00 84.44 176 LYS A N 1
ATOM 1302 C CA . LYS A 1 176 ? -6.237 -9.015 -18.741 1.00 84.44 176 LYS A CA 1
ATOM 1303 C C . LYS A 1 176 ? -5.634 -7.689 -19.212 1.00 84.44 176 LYS A C 1
ATOM 1305 O O . LYS A 1 176 ? -6.176 -7.072 -20.123 1.00 84.44 176 LYS A O 1
ATOM 1310 N N . GLY A 1 177 ? -4.558 -7.223 -18.579 1.00 84.94 177 GLY A N 1
ATOM 1311 C CA . GLY A 1 177 ? -3.960 -5.920 -18.848 1.00 84.94 177 GLY A CA 1
ATOM 1312 C C . GLY A 1 177 ? -4.830 -4.725 -18.434 1.00 84.94 177 GLY A C 1
ATOM 1313 O O . GLY A 1 177 ? -4.574 -3.620 -18.904 1.00 84.94 177 GLY A O 1
ATOM 1314 N N . ASP A 1 178 ? -5.857 -4.937 -17.604 1.00 85.31 178 ASP A N 1
ATOM 1315 C CA . ASP A 1 178 ? -6.879 -3.948 -17.223 1.00 85.31 178 ASP A CA 1
ATOM 1316 C C . ASP A 1 178 ? -6.626 -3.283 -15.860 1.00 85.31 178 ASP A C 1
ATOM 1318 O O . ASP A 1 178 ? -7.387 -2.411 -15.448 1.00 85.31 178 ASP A O 1
ATOM 1322 N N . GLY A 1 179 ? -5.543 -3.656 -15.173 1.00 84.75 179 GLY A N 1
ATOM 1323 C CA . GLY A 1 179 ? -5.191 -3.134 -13.854 1.00 84.75 179 GLY A CA 1
ATOM 1324 C C . GLY A 1 179 ? -5.868 -3.880 -12.701 1.00 84.75 179 GLY A C 1
ATOM 1325 O O . GLY A 1 179 ? -5.543 -3.618 -11.547 1.00 84.75 179 GLY A O 1
ATOM 1326 N N . GLU A 1 180 ? -6.742 -4.860 -12.974 1.00 83.25 180 GLU A N 1
ATOM 1327 C CA . GLU A 1 180 ? -7.434 -5.652 -11.944 1.00 83.25 180 GLU A CA 1
ATOM 1328 C C . GLU A 1 180 ? -6.580 -6.815 -11.388 1.00 83.25 180 GLU A C 1
ATOM 1330 O O . GLU A 1 180 ? -7.069 -7.695 -10.658 1.00 83.25 180 GLU A O 1
ATOM 1335 N N . GLY A 1 181 ? -5.284 -6.844 -11.706 1.00 83.12 181 GLY A N 1
ATOM 1336 C CA . GLY A 1 181 ? -4.324 -7.828 -11.212 1.00 83.12 181 GLY A CA 1
ATOM 1337 C C . GLY A 1 181 ? -2.891 -7.300 -11.181 1.00 83.12 181 GLY A C 1
ATOM 1338 O O . GLY A 1 181 ? -2.655 -6.098 -11.285 1.00 83.12 181 GLY A O 1
ATOM 1339 N N . GLY A 1 182 ? -1.939 -8.217 -10.998 1.00 85.12 182 GLY A N 1
ATOM 1340 C CA . GLY A 1 182 ? -0.516 -7.885 -10.957 1.00 85.12 182 GLY A CA 1
ATOM 1341 C C . GLY A 1 182 ? -0.162 -6.876 -9.861 1.00 85.12 182 GLY A C 1
ATOM 1342 O O . GLY A 1 182 ? -0.817 -6.798 -8.814 1.00 85.12 182 GLY A O 1
ATOM 1343 N N . HIS A 1 183 ? 0.872 -6.080 -10.120 1.00 85.12 183 HIS A N 1
ATOM 1344 C CA . HIS A 1 183 ? 1.302 -5.028 -9.205 1.00 85.12 183 HIS A CA 1
ATOM 1345 C C . HIS A 1 183 ? 0.320 -3.845 -9.099 1.00 85.12 183 HIS A C 1
ATOM 1347 O O . HIS A 1 183 ? 0.268 -3.191 -8.061 1.00 85.12 183 HIS A O 1
ATOM 1353 N N . ALA A 1 184 ? -0.492 -3.572 -10.123 1.00 86.12 184 ALA A N 1
ATOM 1354 C CA . ALA A 1 184 ? -1.500 -2.512 -10.091 1.00 86.12 184 ALA A CA 1
ATOM 1355 C C . ALA A 1 184 ? -2.496 -2.749 -8.951 1.00 86.12 184 ALA A C 1
ATOM 1357 O O . ALA A 1 184 ? -2.682 -1.895 -8.083 1.00 86.12 184 ALA A O 1
ATOM 1358 N N . ARG A 1 185 ? -3.041 -3.968 -8.878 1.00 84.38 185 ARG A N 1
ATOM 1359 C CA . ARG A 1 185 ? -3.934 -4.375 -7.788 1.00 84.38 185 ARG A CA 1
ATOM 1360 C C . ARG A 1 185 ? -3.238 -4.415 -6.434 1.00 84.38 185 ARG A C 1
ATOM 1362 O O . ARG A 1 185 ? -3.872 -4.193 -5.403 1.00 84.38 185 ARG A O 1
ATOM 1369 N N . TYR A 1 186 ? -1.951 -4.742 -6.415 1.00 82.56 186 TYR A N 1
ATOM 1370 C CA . TYR A 1 186 ? -1.154 -4.705 -5.197 1.00 82.56 186 TYR A CA 1
ATOM 1371 C C . TYR A 1 186 ? -1.065 -3.276 -4.636 1.00 82.56 186 TYR A C 1
ATOM 1373 O O . TYR A 1 186 ? -1.433 -3.050 -3.483 1.00 82.56 186 TYR A O 1
ATOM 1381 N N . MET A 1 187 ? -0.679 -2.304 -5.466 1.00 84.62 187 MET A N 1
ATOM 1382 C CA . MET A 1 187 ? -0.553 -0.895 -5.075 1.00 84.62 187 MET A CA 1
ATOM 1383 C C . MET A 1 187 ? -1.899 -0.271 -4.698 1.00 84.62 187 MET A C 1
ATOM 1385 O O . MET A 1 187 ? -1.993 0.446 -3.700 1.00 84.62 187 MET A O 1
ATOM 1389 N N . GLU A 1 188 ? -2.966 -0.605 -5.426 1.00 83.44 188 GLU A N 1
ATOM 1390 C CA . GLU A 1 188 ? -4.329 -0.192 -5.079 1.00 83.44 188 GLU A CA 1
ATOM 1391 C C . GLU A 1 188 ? -4.721 -0.681 -3.678 1.00 83.44 188 GLU A C 1
ATOM 1393 O O . GLU A 1 188 ? -5.272 0.070 -2.875 1.00 83.44 188 GLU A O 1
ATOM 1398 N N . ARG A 1 189 ? -4.388 -1.928 -3.335 1.00 80.75 189 ARG A N 1
ATOM 1399 C CA . ARG A 1 189 ? -4.686 -2.487 -2.010 1.00 80.75 189 ARG A CA 1
ATOM 1400 C C . ARG A 1 189 ? -3.865 -1.842 -0.904 1.00 80.75 189 ARG A C 1
ATOM 1402 O O . ARG A 1 189 ? -4.431 -1.538 0.141 1.00 80.75 189 ARG A O 1
ATOM 1409 N N . CYS A 1 190 ? -2.574 -1.613 -1.130 1.00 81.88 190 CYS A N 1
ATOM 1410 C CA . CYS A 1 190 ? -1.715 -0.942 -0.152 1.00 81.88 190 CYS A CA 1
ATOM 1411 C C . CYS A 1 190 ? -2.111 0.514 0.097 1.00 81.88 190 CYS A C 1
ATOM 1413 O O . CYS A 1 190 ? -1.871 1.043 1.179 1.00 81.88 190 CYS A O 1
ATOM 1415 N N . SER A 1 191 ? -2.719 1.154 -0.899 1.00 81.31 191 SER A N 1
ATOM 1416 C CA . SER A 1 191 ? -3.173 2.539 -0.830 1.00 81.31 191 SER A CA 1
ATOM 1417 C C . SER A 1 191 ? -4.650 2.683 -0.469 1.00 81.31 191 SER A C 1
ATOM 1419 O O . SER A 1 191 ? -5.163 3.801 -0.460 1.00 81.31 191 SER A O 1
ATOM 1421 N N . TYR A 1 192 ? -5.357 1.580 -0.202 1.00 78.50 192 TYR A N 1
ATOM 1422 C CA . TYR A 1 192 ? -6.807 1.562 0.034 1.00 78.50 192 TYR A CA 1
ATOM 1423 C C . TYR A 1 192 ? -7.604 2.264 -1.081 1.00 78.50 192 TYR A C 1
ATOM 1425 O O . TYR A 1 192 ? -8.585 2.962 -0.821 1.00 78.50 192 TYR A O 1
ATOM 1433 N N . GLY A 1 193 ? -7.161 2.102 -2.331 1.00 77.88 193 GLY A N 1
ATOM 1434 C CA . GLY A 1 193 ? -7.791 2.687 -3.514 1.00 77.88 193 GLY A CA 1
ATOM 1435 C C . GLY A 1 193 ? -7.493 4.171 -3.731 1.00 77.88 193 GLY A C 1
ATOM 1436 O O . GLY A 1 193 ? -8.236 4.833 -4.451 1.00 77.88 193 GLY A O 1
ATOM 1437 N N . SER A 1 194 ? -6.453 4.723 -3.100 1.00 77.94 194 SER A N 1
ATOM 1438 C CA . SER A 1 194 ? -6.018 6.107 -3.368 1.00 77.94 194 SER A CA 1
ATOM 1439 C C . SER A 1 194 ? -4.935 6.232 -4.429 1.00 77.94 194 SER A C 1
ATOM 1441 O O . SER A 1 194 ? -4.657 7.336 -4.901 1.00 77.94 194 SER A O 1
ATOM 1443 N N . TYR A 1 195 ? -4.352 5.107 -4.831 1.00 82.25 195 TYR A N 1
ATOM 1444 C CA . TYR A 1 195 ? -3.300 5.053 -5.825 1.00 82.25 195 TYR A CA 1
ATOM 1445 C C . TYR A 1 195 ? -3.521 3.865 -6.756 1.00 82.25 195 TYR A C 1
ATOM 1447 O O . TYR A 1 195 ? -3.551 2.717 -6.311 1.00 82.25 195 TYR A O 1
ATOM 1455 N N . VAL A 1 196 ? -3.663 4.139 -8.049 1.00 85.88 196 VAL A N 1
ATOM 1456 C CA . VAL A 1 196 ? -3.845 3.121 -9.091 1.00 85.88 196 VAL A CA 1
ATOM 1457 C C . VAL A 1 196 ? -2.889 3.357 -10.244 1.00 85.88 196 VAL A C 1
ATOM 1459 O O . VAL A 1 196 ? -2.402 4.470 -10.456 1.00 85.88 196 VAL A O 1
ATOM 1462 N N . PHE A 1 197 ? -2.653 2.308 -11.023 1.00 87.38 197 PHE A N 1
ATOM 1463 C CA . PHE A 1 197 ? -1.999 2.449 -12.314 1.00 87.38 197 PHE A CA 1
ATOM 1464 C C . PHE A 1 197 ? -3.032 2.593 -13.429 1.00 87.38 197 PHE A C 1
ATOM 1466 O O . PHE A 1 197 ? -4.074 1.948 -13.384 1.00 87.38 197 PHE A O 1
ATOM 1473 N N . ASP A 1 198 ? -2.721 3.425 -14.423 1.00 88.62 198 ASP A N 1
ATOM 1474 C CA . ASP A 1 198 ? -3.504 3.636 -15.642 1.00 88.62 198 ASP A CA 1
ATOM 1475 C C . ASP A 1 198 ? -2.951 2.750 -16.769 1.00 88.62 198 ASP A C 1
ATOM 1477 O O . ASP A 1 198 ? -1.960 3.125 -17.406 1.00 88.62 198 ASP A O 1
ATOM 1481 N N . PRO A 1 199 ? -3.556 1.586 -17.066 1.00 86.81 199 PRO A N 1
ATOM 1482 C CA . PRO A 1 199 ? -3.028 0.681 -18.083 1.00 86.81 199 PRO A CA 1
ATOM 1483 C C . PRO A 1 199 ? -3.166 1.246 -19.500 1.00 86.81 199 PRO A C 1
ATOM 1485 O O . PRO A 1 199 ? -2.384 0.881 -20.380 1.00 86.81 199 PRO A O 1
ATOM 1488 N N . VAL A 1 200 ? -4.152 2.123 -19.731 1.00 86.50 200 VAL A N 1
ATOM 1489 C CA . VAL A 1 200 ? -4.452 2.708 -21.047 1.00 86.50 200 VAL A CA 1
ATOM 1490 C C . VAL A 1 200 ? -3.472 3.833 -21.361 1.00 86.50 200 VAL A C 1
ATOM 1492 O O . VAL A 1 200 ? -2.983 3.929 -22.483 1.00 86.50 200 VAL A O 1
ATOM 1495 N N . GLY A 1 201 ? -3.158 4.667 -20.370 1.00 84.88 201 GLY A N 1
ATOM 1496 C CA . GLY A 1 201 ? -2.156 5.724 -20.488 1.00 84.88 201 GLY A CA 1
ATOM 1497 C C . GLY A 1 201 ? -0.706 5.240 -20.393 1.00 84.88 201 GLY A C 1
ATOM 1498 O O . GLY A 1 201 ? 0.203 6.024 -20.667 1.00 84.88 201 GLY A O 1
ATOM 1499 N N . SER A 1 202 ? -0.483 3.981 -20.004 1.00 86.25 202 SER A N 1
ATOM 1500 C CA . SER A 1 202 ? 0.847 3.375 -19.895 1.00 86.25 202 SER A CA 1
ATOM 1501 C C . SER A 1 202 ? 1.394 2.929 -21.250 1.00 86.25 202 SER A C 1
ATOM 1503 O O . SER A 1 202 ? 0.682 2.339 -22.063 1.00 86.25 202 SER A O 1
ATOM 1505 N N . ASN A 1 203 ? 2.685 3.160 -21.468 1.00 83.94 203 ASN A N 1
ATOM 1506 C CA . ASN A 1 203 ? 3.355 2.953 -22.751 1.00 83.94 203 ASN A CA 1
ATOM 1507 C C . ASN A 1 203 ? 4.675 2.208 -22.585 1.00 83.94 203 ASN A C 1
ATOM 1509 O O . ASN A 1 203 ? 5.196 2.095 -21.479 1.00 83.94 203 ASN A O 1
ATOM 1513 N N . ILE A 1 204 ? 5.213 1.710 -23.696 1.00 80.38 204 ILE A N 1
ATOM 1514 C CA . ILE A 1 204 ? 6.576 1.195 -23.760 1.00 80.38 204 ILE A CA 1
ATOM 1515 C C . ILE A 1 204 ? 7.426 2.082 -24.662 1.00 80.38 204 ILE A C 1
ATOM 1517 O O . ILE A 1 204 ? 6.965 2.561 -25.697 1.00 80.38 204 ILE A O 1
ATOM 1521 N N . MET A 1 205 ? 8.674 2.252 -24.264 1.00 82.94 205 MET A N 1
ATOM 1522 C CA . MET A 1 205 ? 9.743 2.816 -25.055 1.00 82.94 205 MET A CA 1
ATOM 1523 C C . MET A 1 205 ? 10.822 1.754 -25.222 1.00 82.94 205 MET A C 1
ATOM 1525 O O . MET A 1 205 ? 11.246 1.125 -24.252 1.00 82.94 205 MET A O 1
ATOM 1529 N N . VAL A 1 206 ? 11.264 1.557 -26.459 1.00 83.94 206 VAL A N 1
ATOM 1530 C CA . VAL A 1 206 ? 12.432 0.733 -26.759 1.00 83.94 206 VAL A CA 1
ATOM 1531 C C . VAL A 1 206 ? 13.607 1.669 -26.989 1.00 83.94 206 VAL A C 1
ATOM 1533 O O . VAL A 1 206 ? 13.576 2.472 -27.919 1.00 83.94 206 VAL A O 1
ATOM 1536 N N . VAL A 1 207 ? 14.622 1.565 -26.137 1.00 86.19 207 VAL A N 1
ATOM 1537 C CA . VAL A 1 207 ? 15.858 2.341 -26.220 1.00 86.19 207 VAL A CA 1
ATOM 1538 C C . VAL A 1 207 ? 16.930 1.457 -26.848 1.00 86.19 207 VAL A C 1
ATOM 1540 O O . VAL A 1 207 ? 17.381 0.507 -26.204 1.00 86.19 207 VAL A O 1
ATOM 1543 N N . PRO A 1 208 ? 17.338 1.720 -28.095 1.00 84.56 208 PRO A N 1
ATOM 1544 C CA . PRO A 1 208 ? 18.407 0.962 -28.720 1.00 84.56 208 PRO A CA 1
ATOM 1545 C C . PRO A 1 208 ? 19.786 1.403 -28.214 1.00 84.56 208 PRO A C 1
ATOM 1547 O O . PRO A 1 208 ? 20.078 2.596 -28.129 1.00 84.56 208 PRO A O 1
ATOM 1550 N N . ILE A 1 209 ? 20.646 0.425 -27.925 1.00 84.25 209 ILE A N 1
ATOM 1551 C CA . ILE A 1 209 ? 22.038 0.618 -27.495 1.00 84.25 209 ILE A CA 1
ATOM 1552 C C . ILE A 1 209 ? 22.978 0.219 -28.629 1.00 84.25 209 ILE A C 1
ATOM 1554 O O . ILE A 1 209 ? 22.919 -0.911 -29.110 1.00 84.25 209 ILE A O 1
ATOM 1558 N N . TYR A 1 210 ? 23.871 1.113 -29.048 1.00 81.19 210 TYR A N 1
ATOM 1559 C CA . TYR A 1 210 ? 24.749 0.928 -30.202 1.00 81.19 210 TYR A CA 1
ATOM 1560 C C . TYR A 1 210 ? 26.238 0.996 -29.845 1.00 81.19 210 TYR A C 1
ATOM 1562 O O . TYR A 1 210 ? 26.660 1.749 -28.975 1.00 81.19 210 TYR A O 1
ATOM 1570 N N . GLY A 1 211 ? 27.051 0.265 -30.617 1.00 71.31 211 GLY A N 1
ATOM 1571 C CA . GLY A 1 211 ? 28.475 0.551 -30.810 1.00 71.31 211 GLY A CA 1
ATOM 1572 C C . GLY A 1 211 ? 29.313 0.638 -29.532 1.00 71.31 211 GLY A C 1
ATOM 1573 O O . GLY A 1 211 ? 29.597 -0.374 -28.896 1.00 71.31 211 GLY A O 1
ATOM 1574 N N . ASP A 1 212 ? 29.766 1.849 -29.212 1.00 67.88 212 ASP A N 1
ATOM 1575 C CA . ASP A 1 212 ? 30.648 2.177 -28.087 1.00 67.88 212 ASP A CA 1
ATOM 1576 C C . ASP A 1 212 ? 30.003 1.950 -26.713 1.00 67.88 212 ASP A C 1
ATOM 1578 O O . ASP A 1 212 ? 30.710 1.671 -25.749 1.00 67.88 212 ASP A O 1
ATOM 1582 N N . GLN A 1 213 ? 28.672 1.951 -26.644 1.00 69.94 213 GLN A N 1
ATOM 1583 C CA . GLN A 1 213 ? 27.892 1.632 -25.442 1.00 69.94 213 GLN A CA 1
ATOM 1584 C C . GLN A 1 213 ? 27.885 0.124 -25.127 1.00 69.94 213 GLN A C 1
ATOM 1586 O O . GLN A 1 213 ? 27.585 -0.297 -24.010 1.00 69.94 213 GLN A O 1
ATOM 1591 N N . CYS A 1 214 ? 28.244 -0.704 -26.112 1.00 68.81 214 CYS A N 1
ATOM 1592 C CA . CYS A 1 214 ? 28.432 -2.144 -25.951 1.00 68.81 214 CYS A CA 1
ATOM 1593 C C . CYS A 1 214 ? 29.859 -2.502 -25.498 1.00 68.81 214 CYS A C 1
ATOM 1595 O O . CYS A 1 214 ? 30.171 -3.683 -25.331 1.00 68.81 214 CYS A O 1
ATOM 1597 N N . LEU A 1 215 ? 30.763 -1.520 -25.370 1.00 65.75 215 LEU A N 1
ATOM 1598 C CA . LEU A 1 215 ? 32.156 -1.795 -25.041 1.00 65.75 215 LEU A CA 1
ATOM 1599 C C . LEU A 1 215 ? 32.349 -1.984 -23.530 1.00 65.75 215 LEU A C 1
ATOM 1601 O O . LEU A 1 215 ? 31.705 -1.320 -22.721 1.00 65.75 215 LEU A O 1
ATOM 1605 N N . PRO A 1 216 ? 33.273 -2.871 -23.131 1.00 59.38 216 PRO A N 1
ATOM 1606 C CA . PRO A 1 216 ? 33.618 -3.058 -21.734 1.00 59.38 216 PRO A CA 1
ATOM 1607 C C . PRO A 1 216 ? 34.173 -1.770 -21.118 1.00 59.38 216 PRO A C 1
ATOM 1609 O O . PRO A 1 216 ? 35.170 -1.219 -21.600 1.00 59.38 216 PRO A O 1
ATOM 1612 N N . TYR A 1 217 ? 33.585 -1.333 -20.003 1.00 55.88 217 TYR A N 1
ATOM 1613 C CA . TYR A 1 217 ? 34.127 -0.238 -19.205 1.00 55.88 217 TYR A CA 1
ATOM 1614 C C . TYR A 1 217 ? 35.558 -0.588 -18.750 1.00 55.88 217 TYR A C 1
ATOM 1616 O O . TYR A 1 217 ? 35.779 -1.531 -17.987 1.00 55.88 217 TYR A O 1
ATOM 1624 N N . GLN A 1 218 ? 36.542 0.157 -19.264 1.00 57.31 218 GLN A N 1
ATOM 1625 C CA . GLN A 1 218 ? 37.943 0.180 -18.818 1.00 57.31 218 GLN A CA 1
ATOM 1626 C C . GLN A 1 218 ? 38.592 -1.200 -18.563 1.00 57.31 218 GLN A C 1
ATOM 1628 O O . GLN A 1 218 ? 39.173 -1.449 -17.508 1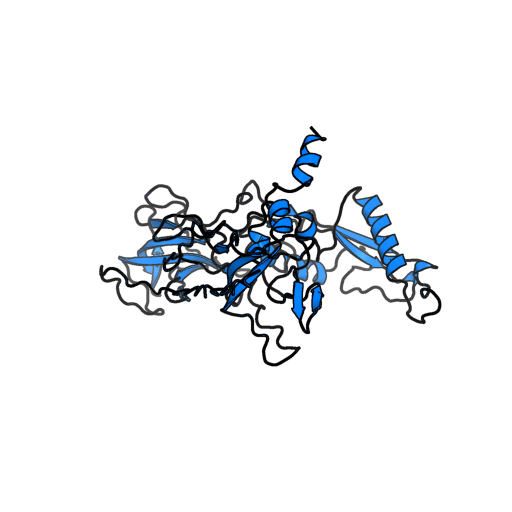.00 57.31 218 GLN A O 1
ATOM 1633 N N . GLY A 1 219 ? 38.546 -2.098 -19.552 1.00 56.25 219 GLY A N 1
ATOM 1634 C CA . GLY A 1 219 ? 39.344 -3.334 -19.539 1.00 56.25 219 GLY A CA 1
ATOM 1635 C C . GLY A 1 219 ? 38.757 -4.499 -18.734 1.00 56.25 219 GLY A C 1
ATOM 1636 O O . GLY A 1 219 ? 39.447 -5.496 -18.526 1.00 56.25 219 GLY A O 1
ATOM 1637 N N . ASN A 1 220 ? 37.495 -4.411 -18.308 1.00 54.66 220 ASN A N 1
ATOM 1638 C CA . ASN A 1 220 ? 36.778 -5.520 -17.682 1.00 54.66 220 ASN A CA 1
ATOM 1639 C C . ASN A 1 220 ? 35.978 -6.300 -18.746 1.00 54.66 220 ASN A C 1
ATOM 1641 O O . ASN A 1 220 ? 35.122 -5.693 -19.367 1.00 54.66 220 ASN A O 1
ATOM 1645 N N . PRO A 1 221 ? 36.183 -7.610 -18.978 1.00 51.91 221 PRO A N 1
ATOM 1646 C CA . PRO A 1 221 ? 35.572 -8.372 -20.084 1.00 51.91 221 PRO A CA 1
ATOM 1647 C C . PRO A 1 221 ? 34.044 -8.584 -19.992 1.00 51.91 221 PRO A C 1
ATOM 1649 O O . PRO A 1 221 ? 33.505 -9.479 -20.642 1.00 51.91 221 PRO A O 1
ATOM 1652 N N . THR A 1 222 ? 33.328 -7.804 -19.180 1.00 55.00 222 THR A N 1
ATOM 1653 C CA . THR A 1 222 ? 31.866 -7.859 -19.109 1.00 55.00 222 THR A CA 1
ATOM 1654 C C . THR A 1 222 ? 31.258 -7.174 -20.343 1.00 55.00 222 THR A C 1
ATOM 1656 O O . THR A 1 222 ? 31.674 -6.071 -20.690 1.00 55.00 222 THR A O 1
ATOM 1659 N N . PRO A 1 223 ? 30.300 -7.815 -21.038 1.00 57.56 223 PRO A N 1
ATOM 1660 C CA . PRO A 1 223 ? 29.907 -7.441 -22.401 1.00 57.56 223 PRO A CA 1
ATOM 1661 C C . PRO A 1 223 ? 29.071 -6.154 -22.543 1.00 57.56 223 PRO A C 1
ATOM 1663 O O . PRO A 1 223 ? 28.563 -5.908 -23.635 1.00 57.56 223 PRO A O 1
ATOM 1666 N N . CYS A 1 224 ? 28.868 -5.351 -21.488 1.00 65.19 224 CYS A N 1
ATOM 1667 C CA . CYS A 1 224 ? 27.995 -4.168 -21.534 1.00 65.19 224 CYS A CA 1
ATOM 1668 C C . CYS A 1 224 ? 28.393 -3.119 -20.476 1.00 65.19 224 CYS A C 1
ATOM 1670 O O . CYS A 1 224 ? 28.517 -3.466 -19.298 1.00 65.19 224 CYS A O 1
ATOM 1672 N N . ASP A 1 225 ? 28.533 -1.845 -20.858 1.00 74.75 225 ASP A N 1
ATOM 1673 C CA . ASP A 1 225 ? 28.679 -0.734 -19.908 1.00 74.75 225 ASP A CA 1
ATOM 1674 C C . ASP A 1 225 ? 27.307 -0.350 -19.335 1.00 74.75 225 ASP A C 1
ATOM 1676 O O . ASP A 1 225 ? 26.525 0.372 -19.953 1.00 74.75 225 ASP A O 1
ATOM 1680 N N . ALA A 1 226 ? 26.995 -0.856 -18.138 1.00 73.12 226 ALA A N 1
ATOM 1681 C CA . ALA A 1 226 ? 25.726 -0.585 -17.465 1.00 73.12 226 ALA A CA 1
ATOM 1682 C C . ALA A 1 226 ? 25.464 0.913 -17.234 1.00 73.12 226 ALA A C 1
ATOM 1684 O O . ALA A 1 226 ? 24.303 1.316 -17.224 1.00 73.12 226 ALA A O 1
ATOM 1685 N N . TYR A 1 227 ? 26.515 1.725 -17.073 1.00 75.25 227 TYR A N 1
ATOM 1686 C CA . TYR A 1 227 ? 26.371 3.167 -16.890 1.00 75.25 227 TYR A CA 1
ATOM 1687 C C . TYR A 1 227 ? 26.061 3.856 -18.214 1.00 75.25 227 TYR A C 1
ATOM 1689 O O . TYR A 1 227 ? 25.062 4.559 -18.295 1.00 75.25 227 TYR A O 1
ATOM 1697 N N . GLY A 1 228 ? 26.826 3.572 -19.272 1.00 77.19 228 GLY A N 1
ATOM 1698 C CA . GLY A 1 228 ? 26.548 4.112 -20.607 1.00 77.19 228 GLY A CA 1
ATOM 1699 C C . GLY A 1 228 ? 25.156 3.741 -21.136 1.00 77.19 228 GLY A C 1
ATOM 1700 O O . GLY A 1 228 ? 24.504 4.553 -21.791 1.00 77.19 228 GLY A O 1
ATOM 1701 N N . MET A 1 229 ? 24.658 2.542 -20.813 1.00 78.31 229 MET A N 1
ATOM 1702 C CA . MET A 1 229 ? 23.285 2.143 -21.143 1.00 78.31 229 MET A CA 1
ATOM 1703 C C . MET A 1 229 ? 22.226 2.904 -20.345 1.00 78.31 229 MET A C 1
ATOM 1705 O O . MET A 1 229 ? 21.205 3.280 -20.917 1.00 78.31 229 MET A O 1
ATOM 1709 N N . ALA A 1 230 ? 22.452 3.111 -19.044 1.00 79.06 230 ALA A N 1
ATOM 1710 C CA . ALA A 1 230 ? 21.552 3.898 -18.208 1.00 79.06 230 ALA A CA 1
ATOM 1711 C C . ALA A 1 230 ? 21.520 5.356 -18.680 1.00 79.06 230 ALA A C 1
ATOM 1713 O O . ALA A 1 230 ? 20.449 5.850 -18.994 1.00 79.06 230 ALA A O 1
ATOM 1714 N N . ASP A 1 231 ? 22.679 5.991 -18.871 1.00 82.56 231 ASP A N 1
ATOM 1715 C CA . ASP A 1 231 ? 22.778 7.375 -19.350 1.00 82.56 231 ASP A CA 1
ATOM 1716 C C . ASP A 1 231 ? 22.066 7.561 -20.700 1.00 82.56 231 ASP A C 1
ATOM 1718 O O . ASP A 1 231 ? 21.385 8.564 -20.920 1.00 82.56 231 ASP A O 1
ATOM 1722 N N . LYS A 1 232 ? 22.177 6.578 -21.606 1.00 83.94 232 LYS A N 1
ATOM 1723 C CA . LYS A 1 232 ? 21.468 6.622 -22.887 1.00 83.94 232 LYS A CA 1
ATOM 1724 C C . LYS A 1 232 ? 19.957 6.468 -22.725 1.00 83.94 232 LYS A C 1
ATOM 1726 O O . LYS A 1 232 ? 19.199 7.148 -23.413 1.00 83.94 232 LYS A O 1
ATOM 1731 N N . ALA A 1 233 ? 19.515 5.568 -21.851 1.00 83.06 233 ALA A N 1
ATOM 1732 C CA . ALA A 1 233 ? 18.100 5.427 -21.537 1.00 83.06 233 ALA A CA 1
ATOM 1733 C C . ALA A 1 233 ? 17.540 6.716 -20.936 1.00 83.06 233 ALA A C 1
ATOM 1735 O O . ALA A 1 233 ? 16.491 7.169 -21.379 1.00 83.06 233 ALA A O 1
ATOM 1736 N N . ASP A 1 234 ? 18.268 7.333 -20.010 1.00 82.88 234 ASP A N 1
ATOM 1737 C CA . ASP A 1 234 ? 17.895 8.583 -19.359 1.00 82.88 234 ASP A CA 1
ATOM 1738 C C . ASP A 1 234 ? 17.746 9.717 -20.386 1.00 82.88 234 ASP A C 1
ATOM 1740 O O . ASP A 1 234 ? 16.717 10.389 -20.400 1.00 82.88 234 ASP A O 1
ATOM 1744 N N . GLU A 1 235 ? 18.709 9.872 -21.306 1.00 85.25 235 GLU A N 1
ATOM 1745 C CA . GLU A 1 235 ? 18.649 10.853 -22.403 1.00 85.25 235 GLU A CA 1
ATOM 1746 C C . GLU A 1 235 ? 17.400 10.665 -23.280 1.00 85.25 235 GLU A C 1
ATOM 1748 O O . GLU A 1 235 ? 16.696 11.624 -23.603 1.00 85.25 235 GLU A O 1
ATOM 1753 N N . GLU A 1 236 ? 17.123 9.425 -23.680 1.00 86.00 236 GLU A N 1
ATOM 1754 C CA . GLU A 1 236 ? 16.006 9.088 -24.562 1.00 86.00 236 GLU A CA 1
ATOM 1755 C C . GLU A 1 236 ? 14.652 9.273 -23.857 1.00 86.00 236 GLU A C 1
ATOM 1757 O O . GLU A 1 236 ? 13.712 9.817 -24.443 1.00 86.00 236 GLU A O 1
ATOM 1762 N N . ILE A 1 237 ? 14.554 8.887 -22.582 1.00 83.50 237 ILE A N 1
ATOM 1763 C CA . ILE A 1 237 ? 13.365 9.128 -21.762 1.00 83.50 237 ILE A CA 1
ATOM 1764 C C . ILE A 1 237 ? 13.144 10.636 -21.612 1.00 83.50 237 ILE A C 1
ATOM 1766 O O . ILE A 1 237 ? 12.048 11.111 -21.909 1.00 83.50 237 ILE A O 1
ATOM 1770 N N . ASP A 1 238 ? 14.166 11.402 -21.221 1.00 83.00 238 ASP A N 1
ATOM 1771 C CA . ASP A 1 238 ? 14.079 12.858 -21.062 1.00 83.00 238 ASP A CA 1
ATOM 1772 C C . ASP A 1 238 ? 13.618 13.542 -22.353 1.00 83.00 238 ASP A C 1
ATOM 1774 O O . ASP A 1 238 ? 12.744 14.412 -22.319 1.00 83.00 238 ASP A O 1
ATOM 1778 N N . ALA A 1 239 ? 14.140 13.112 -23.504 1.00 85.12 239 ALA A N 1
ATOM 1779 C CA . ALA A 1 239 ? 13.712 13.610 -24.807 1.00 85.12 239 ALA A CA 1
ATOM 1780 C C . ALA A 1 239 ? 12.240 13.281 -25.113 1.00 85.12 239 ALA A C 1
ATOM 1782 O O . ALA A 1 239 ? 11.563 14.057 -25.794 1.00 85.12 239 ALA A O 1
ATOM 1783 N N . TRP A 1 240 ? 11.734 12.148 -24.622 1.00 80.25 240 TRP A N 1
ATOM 1784 C CA . TRP A 1 240 ? 10.379 11.684 -24.901 1.00 80.25 240 TRP A CA 1
ATOM 1785 C C . TRP A 1 240 ? 9.311 12.320 -24.001 1.00 80.25 240 TRP A C 1
ATOM 1787 O O . TRP A 1 240 ? 8.267 12.742 -24.503 1.00 80.25 240 TRP A O 1
ATOM 1797 N N . ILE A 1 241 ? 9.549 12.406 -22.687 1.00 78.00 241 ILE A N 1
ATOM 1798 C CA . ILE A 1 241 ? 8.554 12.905 -21.715 1.00 78.00 241 ILE A CA 1
ATOM 1799 C C . ILE A 1 241 ? 8.836 14.315 -21.183 1.00 78.00 241 ILE A C 1
ATOM 1801 O O . ILE A 1 241 ? 7.927 14.928 -20.624 1.00 78.00 241 ILE A O 1
ATOM 1805 N N . GLY A 1 242 ? 10.040 14.861 -21.387 1.00 65.69 242 GLY A N 1
ATOM 1806 C CA . GLY A 1 242 ? 10.359 16.267 -21.118 1.00 65.69 242 GLY A CA 1
ATOM 1807 C C . GLY A 1 242 ? 10.276 16.703 -19.649 1.00 65.69 242 GLY A C 1
ATOM 1808 O O . GLY A 1 242 ? 9.896 17.846 -19.388 1.00 65.69 242 GLY A O 1
ATOM 1809 N N . GLY A 1 243 ? 10.593 15.835 -18.681 1.00 61.72 243 GLY A N 1
ATOM 1810 C CA . GLY A 1 243 ? 10.450 16.152 -17.253 1.00 61.72 243 GLY A CA 1
ATOM 1811 C C . GLY A 1 243 ? 11.020 15.099 -16.297 1.00 61.72 243 GLY A C 1
ATOM 1812 O O . GLY A 1 243 ? 11.703 14.180 -16.723 1.00 61.72 243 GLY A O 1
ATOM 1813 N N . GLU A 1 244 ? 10.731 15.236 -14.996 1.00 59.50 244 GLU A N 1
ATOM 1814 C CA . GLU A 1 244 ? 11.193 14.307 -13.950 1.00 59.50 244 GLU A CA 1
ATOM 1815 C C . GLU A 1 244 ? 10.476 12.947 -14.033 1.00 59.50 244 GLU A C 1
ATOM 1817 O O . GLU A 1 244 ? 9.245 12.871 -14.013 1.00 59.50 244 GLU A O 1
ATOM 1822 N N . TRP A 1 245 ? 11.248 11.861 -14.061 1.00 61.06 245 TRP A N 1
ATOM 1823 C CA . TRP A 1 245 ? 10.761 10.482 -14.017 1.00 61.06 245 TRP A CA 1
ATOM 1824 C C . TRP A 1 245 ? 11.528 9.661 -12.981 1.00 61.06 245 TRP A C 1
ATOM 1826 O O . TRP A 1 245 ? 12.583 10.057 -12.485 1.00 61.06 245 TRP A O 1
ATOM 1836 N N . SER A 1 246 ? 10.980 8.502 -12.618 1.00 57.91 246 SER A N 1
ATOM 1837 C CA . SER A 1 246 ? 11.655 7.562 -11.730 1.00 57.91 246 SER A CA 1
ATOM 1838 C C . SER A 1 246 ? 11.393 6.121 -12.137 1.00 57.91 246 SER A C 1
ATOM 1840 O O . SER A 1 246 ? 10.353 5.778 -12.698 1.00 57.91 246 SER A O 1
ATOM 1842 N N . LEU A 1 247 ? 12.379 5.268 -11.859 1.00 60.69 247 LEU A N 1
ATOM 1843 C CA . LEU A 1 247 ? 12.288 3.826 -12.074 1.00 60.69 247 LEU A CA 1
ATOM 1844 C C . LEU A 1 247 ? 11.089 3.233 -11.326 1.00 60.69 247 LEU A C 1
ATOM 1846 O O . LEU A 1 247 ? 10.713 3.715 -10.265 1.00 60.69 247 LEU A O 1
ATOM 1850 N N . TYR A 1 248 ? 10.539 2.128 -11.829 1.00 52.66 248 TYR A N 1
ATOM 1851 C CA . TYR A 1 248 ? 9.380 1.451 -11.236 1.00 52.66 248 TYR A CA 1
ATOM 1852 C C . TYR A 1 248 ? 9.554 1.130 -9.734 1.00 52.66 248 TYR A C 1
ATOM 1854 O O . TYR A 1 248 ? 8.671 1.413 -8.927 1.00 52.66 248 TYR A O 1
ATOM 1862 N N . THR A 1 249 ? 10.730 0.642 -9.318 1.00 54.94 249 THR A N 1
ATOM 1863 C CA . THR A 1 249 ? 11.077 0.413 -7.894 1.00 54.94 249 THR A CA 1
ATOM 1864 C C . THR A 1 249 ? 11.199 1.702 -7.072 1.00 54.94 249 THR A C 1
ATOM 1866 O O . THR A 1 249 ? 11.278 1.665 -5.849 1.00 54.94 249 THR A O 1
ATOM 1869 N N . ARG A 1 250 ? 11.197 2.853 -7.743 1.00 62.53 250 ARG A N 1
ATOM 1870 C CA . ARG A 1 250 ? 11.293 4.208 -7.202 1.00 62.53 250 ARG A CA 1
ATOM 1871 C C . ARG A 1 250 ? 10.025 5.029 -7.462 1.00 62.53 250 ARG A C 1
ATOM 1873 O O . ARG A 1 250 ? 10.041 6.218 -7.179 1.00 62.53 250 ARG A O 1
ATOM 1880 N N . LEU A 1 251 ? 8.913 4.437 -7.913 1.00 68.75 251 LEU A N 1
ATOM 1881 C CA . LEU A 1 251 ? 7.638 5.155 -8.096 1.00 68.75 251 LEU A CA 1
ATOM 1882 C C . LEU A 1 251 ? 7.241 5.939 -6.841 1.00 68.75 251 LEU A C 1
ATOM 1884 O O . LEU A 1 251 ? 6.870 7.108 -6.903 1.00 68.75 251 LEU A O 1
ATOM 1888 N N . LEU A 1 252 ? 7.408 5.314 -5.677 1.00 72.31 252 LEU A N 1
ATOM 1889 C CA . LEU A 1 252 ? 7.138 5.941 -4.389 1.00 72.31 252 LEU A CA 1
ATOM 1890 C C . LEU A 1 252 ? 8.179 6.994 -3.971 1.00 72.31 252 LEU A C 1
ATOM 1892 O O . LEU A 1 252 ? 7.904 7.803 -3.085 1.00 72.31 252 LEU A O 1
ATOM 1896 N N . HIS A 1 253 ? 9.343 7.054 -4.623 1.00 73.75 253 HIS A N 1
ATOM 1897 C CA . HIS A 1 253 ? 10.306 8.135 -4.406 1.00 73.75 253 HIS A CA 1
ATOM 1898 C C . HIS A 1 253 ? 9.790 9.478 -4.918 1.00 73.75 253 HIS A C 1
ATOM 1900 O O . HIS A 1 253 ? 10.092 10.500 -4.302 1.00 73.75 253 HIS A O 1
ATOM 1906 N N . ASN A 1 254 ? 8.973 9.490 -5.978 1.00 68.81 254 ASN A N 1
ATOM 1907 C CA . ASN A 1 254 ? 8.324 10.720 -6.461 1.00 68.81 254 ASN A CA 1
ATOM 1908 C C . ASN A 1 254 ? 7.409 11.313 -5.382 1.00 68.81 254 ASN A C 1
ATOM 1910 O O . ASN A 1 254 ? 7.300 12.528 -5.217 1.00 68.81 254 ASN A O 1
ATOM 1914 N N . GLU A 1 255 ? 6.844 10.435 -4.557 1.00 69.81 255 GLU A N 1
ATOM 1915 C CA . GLU A 1 255 ? 6.019 10.792 -3.408 1.00 69.81 255 GLU A CA 1
ATOM 1916 C C . GLU A 1 255 ? 6.852 11.123 -2.154 1.00 69.81 255 GLU A C 1
ATOM 1918 O O . GLU A 1 255 ? 6.318 11.302 -1.058 1.00 69.81 255 GLU A O 1
ATOM 1923 N N . GLY A 1 256 ? 8.173 11.264 -2.304 1.00 70.44 256 GLY A N 1
ATOM 1924 C CA . GLY A 1 256 ? 9.112 11.645 -1.249 1.00 70.44 256 GLY A CA 1
ATOM 1925 C C . GLY A 1 256 ? 9.582 10.494 -0.362 1.00 70.44 256 GLY A C 1
ATOM 1926 O O . GLY A 1 256 ? 10.330 10.741 0.590 1.00 70.44 256 GLY A O 1
ATOM 1927 N N . LEU A 1 257 ? 9.188 9.249 -0.657 1.00 76.81 257 LEU A N 1
ATOM 1928 C CA . LEU A 1 257 ? 9.675 8.097 0.094 1.00 76.81 257 LEU A CA 1
ATOM 1929 C C . LEU A 1 257 ? 11.142 7.799 -0.237 1.00 76.81 257 LEU A C 1
ATOM 1931 O O . LEU A 1 257 ? 11.669 8.138 -1.294 1.00 76.81 257 LEU A O 1
ATOM 1935 N N . ARG A 1 258 ? 11.836 7.189 0.722 1.00 76.12 258 ARG A N 1
ATOM 1936 C CA . ARG A 1 258 ? 13.252 6.824 0.613 1.00 76.12 258 ARG A CA 1
ATOM 1937 C C . ARG A 1 258 ? 13.406 5.344 0.910 1.00 76.12 258 ARG A C 1
ATOM 1939 O O . ARG A 1 258 ? 12.564 4.782 1.601 1.00 76.12 258 ARG A O 1
ATOM 1946 N N . HIS A 1 259 ? 14.519 4.758 0.474 1.00 82.38 259 HIS A N 1
ATOM 1947 C CA . HIS A 1 259 ? 14.819 3.366 0.786 1.00 82.38 259 HIS A CA 1
ATOM 1948 C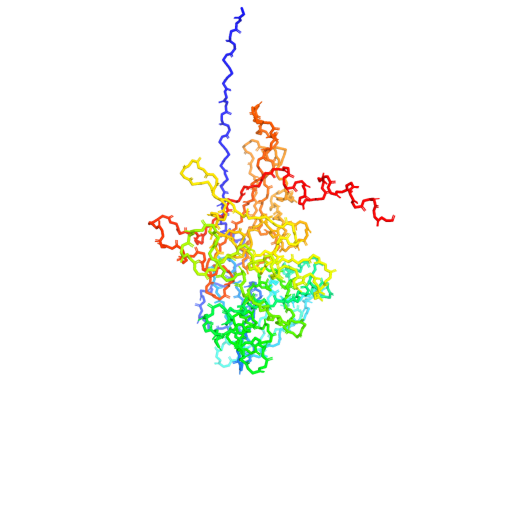 C . HIS A 1 259 ? 14.746 3.114 2.297 1.00 82.38 259 HIS A C 1
ATOM 1950 O O . HIS A 1 259 ? 15.391 3.817 3.093 1.00 82.38 259 HIS A O 1
ATOM 1956 N N . ALA A 1 260 ? 13.992 2.089 2.674 1.00 79.50 260 ALA A N 1
ATOM 1957 C CA . ALA A 1 260 ? 13.962 1.562 4.019 1.00 79.50 260 ALA A CA 1
ATOM 1958 C C . ALA A 1 260 ? 15.299 0.871 4.318 1.00 79.50 260 ALA A C 1
ATOM 1960 O O . ALA A 1 260 ? 15.985 0.345 3.435 1.00 79.50 260 ALA A O 1
ATOM 1961 N N . ARG A 1 261 ? 15.733 0.950 5.575 1.00 79.88 261 ARG A N 1
ATOM 1962 C CA . ARG A 1 261 ? 17.062 0.500 5.995 1.00 79.88 261 ARG A CA 1
ATOM 1963 C C . ARG A 1 261 ? 16.938 -0.400 7.205 1.00 79.88 261 ARG A C 1
ATOM 1965 O O . ARG A 1 261 ? 16.166 -0.100 8.110 1.00 79.88 261 ARG A O 1
ATOM 1972 N N . GLN A 1 262 ? 17.765 -1.435 7.266 1.00 77.88 262 GLN A N 1
ATOM 1973 C CA . GLN A 1 262 ? 17.865 -2.293 8.443 1.00 77.88 262 GLN A CA 1
ATOM 1974 C C . GLN A 1 262 ? 19.271 -2.217 9.026 1.00 77.88 262 GLN A C 1
ATOM 1976 O O . GLN A 1 262 ? 20.266 -2.200 8.303 1.00 77.88 262 GLN A O 1
ATOM 1981 N N . TRP A 1 263 ? 19.362 -2.173 10.354 1.00 72.19 263 TRP A N 1
ATOM 1982 C CA . TRP A 1 263 ? 20.633 -2.336 11.045 1.00 72.19 263 TRP A CA 1
ATOM 1983 C C . TRP A 1 263 ? 20.996 -3.824 11.095 1.00 72.19 263 TRP A C 1
ATOM 1985 O O . TRP A 1 263 ? 20.329 -4.601 11.777 1.00 72.19 263 TRP A O 1
ATOM 1995 N N . ARG A 1 264 ? 22.047 -4.228 10.379 1.00 65.38 264 ARG A N 1
ATOM 1996 C CA . ARG A 1 264 ? 22.582 -5.596 10.380 1.00 65.38 264 ARG A CA 1
ATOM 1997 C C . ARG A 1 264 ? 24.092 -5.557 10.557 1.00 65.38 264 ARG A C 1
ATOM 1999 O O . ARG A 1 264 ? 24.770 -4.725 9.967 1.00 65.38 264 ARG A O 1
ATOM 2006 N N . ASN A 1 265 ? 24.624 -6.462 11.379 1.00 72.50 265 ASN A N 1
ATOM 2007 C CA . ASN A 1 265 ? 26.070 -6.639 11.578 1.00 72.50 265 ASN A CA 1
ATOM 2008 C C . ASN A 1 265 ? 26.830 -5.338 11.917 1.00 72.50 265 ASN A C 1
ATOM 2010 O O . ASN A 1 265 ? 27.958 -5.133 11.481 1.00 72.50 265 ASN A O 1
ATOM 2014 N N . GLY A 1 266 ? 26.206 -4.439 12.688 1.00 73.62 266 GLY A N 1
ATOM 2015 C CA . GLY A 1 266 ? 26.820 -3.164 13.077 1.00 73.62 266 GLY A CA 1
ATOM 2016 C C . GLY A 1 266 ? 26.837 -2.095 11.978 1.00 73.62 266 GLY A C 1
ATOM 2017 O O . GLY A 1 266 ? 27.480 -1.063 12.160 1.00 73.62 266 GLY A O 1
ATOM 2018 N N . GLN A 1 267 ? 26.144 -2.317 10.859 1.00 74.31 267 GLN A N 1
ATOM 2019 C CA . GLN A 1 267 ? 26.021 -1.364 9.762 1.00 74.31 267 GLN A CA 1
ATOM 2020 C C . GLN A 1 267 ? 24.558 -1.148 9.372 1.00 74.31 267 GLN A C 1
ATOM 2022 O O . GLN A 1 267 ? 23.699 -2.016 9.528 1.00 74.31 267 GLN A O 1
ATOM 2027 N N . LEU A 1 268 ? 24.273 0.044 8.854 1.00 75.81 268 LEU A N 1
ATOM 2028 C CA . LEU A 1 268 ? 22.969 0.374 8.301 1.00 75.81 268 LEU A CA 1
ATOM 2029 C C . LEU A 1 268 ? 22.936 -0.045 6.828 1.00 75.81 268 LEU A C 1
ATOM 2031 O O . LEU A 1 268 ? 23.573 0.596 5.994 1.00 75.81 268 LEU A O 1
ATOM 2035 N N . GLN A 1 269 ? 22.193 -1.103 6.518 1.00 78.44 269 GLN A N 1
ATOM 2036 C CA . GLN A 1 269 ? 22.066 -1.632 5.166 1.00 78.44 269 GLN A CA 1
ATOM 2037 C C . GLN A 1 269 ? 20.907 -0.950 4.435 1.00 78.44 269 GLN A C 1
ATOM 2039 O O . GLN A 1 269 ? 19.761 -0.972 4.892 1.00 78.44 269 GLN A O 1
ATOM 2044 N N . GLU A 1 270 ? 21.216 -0.328 3.300 1.00 78.12 270 GLU A N 1
ATOM 2045 C CA . GLU A 1 270 ? 20.213 0.198 2.377 1.00 78.12 270 GLU A CA 1
ATOM 2046 C C . GLU A 1 270 ? 19.414 -0.945 1.743 1.00 78.12 270 GLU A C 1
ATOM 2048 O O . GLU A 1 270 ? 19.980 -1.992 1.440 1.00 78.12 270 GLU A O 1
ATOM 2053 N N . TYR A 1 271 ? 18.098 -0.758 1.624 1.00 78.06 271 TYR A N 1
ATOM 2054 C CA . TYR A 1 271 ? 17.114 -1.785 1.269 1.00 78.06 271 TYR A CA 1
ATOM 2055 C C . TYR A 1 271 ? 17.002 -2.972 2.238 1.00 78.06 271 TYR A C 1
ATOM 2057 O O . TYR A 1 271 ? 16.254 -3.906 1.987 1.00 78.06 271 TYR A O 1
ATOM 2065 N N . GLY A 1 272 ? 17.684 -2.951 3.384 1.00 76.06 272 GLY A N 1
ATOM 2066 C CA . GLY A 1 272 ? 17.686 -4.095 4.300 1.00 76.06 272 GLY A CA 1
ATOM 2067 C C . GLY A 1 272 ? 16.341 -4.397 4.977 1.00 76.06 272 GLY A C 1
ATOM 2068 O O . GLY A 1 272 ? 16.248 -5.385 5.693 1.00 76.06 272 GLY A O 1
ATOM 2069 N N . ASP A 1 273 ? 15.318 -3.554 4.825 1.00 77.56 273 ASP A N 1
ATOM 2070 C CA . ASP A 1 273 ? 14.010 -3.788 5.440 1.00 77.56 273 ASP A CA 1
ATOM 2071 C C . ASP A 1 273 ? 13.154 -4.745 4.593 1.00 77.56 273 ASP A C 1
ATOM 2073 O O . ASP A 1 273 ? 12.664 -4.393 3.526 1.00 77.56 273 ASP A O 1
ATOM 2077 N N . PHE A 1 274 ? 12.945 -5.964 5.081 1.00 78.19 274 PHE A N 1
ATOM 2078 C CA . PHE A 1 274 ? 12.116 -6.974 4.412 1.00 78.19 274 PHE A CA 1
A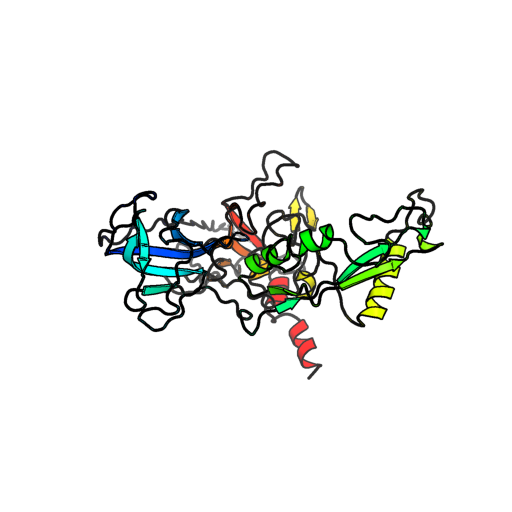TOM 2079 C C . PHE A 1 274 ? 10.623 -6.856 4.744 1.00 78.19 274 PHE A C 1
ATOM 2081 O O . PHE A 1 274 ? 9.822 -7.673 4.297 1.00 78.19 274 PHE A O 1
ATOM 2088 N N . SER A 1 275 ? 10.236 -5.866 5.549 1.00 76.19 275 SER A N 1
ATOM 2089 C CA . SER A 1 275 ? 8.844 -5.634 5.935 1.00 76.19 275 SER A CA 1
ATOM 2090 C C . SER A 1 275 ? 8.144 -4.579 5.079 1.00 76.19 275 SER A C 1
ATOM 2092 O O . SER A 1 275 ? 6.974 -4.314 5.331 1.00 76.19 275 SER A O 1
ATOM 2094 N N . SER A 1 276 ? 8.818 -3.981 4.091 1.00 80.56 276 SER A N 1
ATOM 2095 C CA . SER A 1 276 ? 8.270 -2.942 3.210 1.00 80.56 276 SER A CA 1
ATOM 2096 C C . SER A 1 276 ? 8.847 -3.043 1.793 1.00 80.56 276 SER A C 1
ATOM 2098 O O . SER A 1 276 ? 10.026 -3.365 1.628 1.00 80.56 276 SER A O 1
ATOM 2100 N N . LEU A 1 277 ? 8.049 -2.658 0.789 1.00 79.88 277 LEU A N 1
ATOM 2101 C CA . LEU A 1 277 ? 8.489 -2.479 -0.600 1.00 79.88 277 LEU A CA 1
ATOM 2102 C C . LEU A 1 277 ? 9.552 -1.388 -0.791 1.00 79.88 277 LEU A C 1
ATOM 2104 O O . LEU A 1 277 ? 10.223 -1.361 -1.817 1.00 79.88 277 LEU A O 1
ATOM 2108 N N . MET A 1 278 ? 9.715 -0.481 0.176 1.00 81.38 278 MET A N 1
ATOM 2109 C CA . MET A 1 278 ? 10.807 0.496 0.160 1.00 81.38 278 MET A CA 1
ATOM 2110 C C . MET A 1 278 ? 12.139 -0.131 0.590 1.00 81.38 278 MET A C 1
ATOM 2112 O O . MET A 1 278 ? 13.181 0.523 0.503 1.00 81.38 278 MET A O 1
ATOM 2116 N N . GLY A 1 279 ? 12.123 -1.374 1.074 1.00 79.25 279 GLY A N 1
ATOM 2117 C CA . GLY A 1 279 ? 13.303 -2.203 1.271 1.00 79.25 279 GLY A CA 1
ATOM 2118 C C . GLY A 1 279 ? 13.350 -3.358 0.270 1.00 79.25 279 GLY A C 1
ATOM 2119 O O . GLY A 1 279 ? 13.273 -3.130 -0.932 1.00 79.25 279 GLY A O 1
ATOM 2120 N N . LEU A 1 280 ? 13.518 -4.587 0.754 1.00 77.19 280 LEU A N 1
ATOM 2121 C CA . LEU A 1 280 ? 13.540 -5.808 -0.066 1.00 77.19 280 LEU A CA 1
ATOM 2122 C C . LEU A 1 280 ? 12.296 -6.679 0.143 1.00 77.19 280 LEU A C 1
ATOM 2124 O O . LEU A 1 280 ? 12.245 -7.792 -0.369 1.00 77.19 280 LEU A O 1
ATOM 2128 N N . GLY A 1 281 ? 11.325 -6.207 0.926 1.00 74.25 281 GLY A N 1
ATOM 2129 C CA . GLY A 1 281 ? 10.125 -6.970 1.239 1.00 74.25 281 GLY A CA 1
ATOM 2130 C C . GLY A 1 281 ? 9.084 -6.910 0.131 1.00 74.25 281 GLY A C 1
ATOM 2131 O O . GLY A 1 281 ? 8.738 -5.826 -0.331 1.00 74.25 281 GLY A O 1
ATOM 2132 N N . ASP A 1 282 ? 8.493 -8.053 -0.213 1.00 75.50 282 ASP A N 1
ATOM 2133 C CA . ASP A 1 282 ? 7.221 -8.095 -0.945 1.00 75.50 282 ASP A CA 1
ATOM 2134 C C . ASP A 1 282 ? 6.044 -7.852 0.025 1.00 75.50 282 ASP A C 1
ATOM 2136 O O . ASP A 1 282 ? 5.306 -8.758 0.422 1.00 75.50 282 ASP A O 1
ATOM 2140 N N . ALA A 1 283 ? 5.938 -6.608 0.499 1.00 78.69 283 ALA A N 1
ATOM 2141 C CA . ALA A 1 283 ? 4.958 -6.159 1.486 1.00 78.69 283 ALA A CA 1
ATOM 2142 C C . ALA A 1 283 ? 4.570 -4.692 1.269 1.00 78.69 283 ALA A C 1
ATOM 2144 O O . ALA A 1 283 ? 5.375 -3.905 0.767 1.00 78.69 283 ALA A O 1
ATOM 2145 N N . CYS A 1 284 ? 3.364 -4.294 1.686 1.00 81.75 284 CYS A N 1
ATOM 2146 C CA . CYS A 1 284 ? 2.914 -2.910 1.535 1.00 81.75 284 CYS A CA 1
ATOM 2147 C C . CYS A 1 284 ? 3.906 -1.923 2.163 1.00 81.75 284 CYS A C 1
ATOM 2149 O O . CYS A 1 284 ? 4.619 -2.313 3.095 1.00 81.75 284 CYS A O 1
ATOM 2151 N N . PRO A 1 285 ? 3.915 -0.635 1.763 1.00 84.31 285 PRO A N 1
ATOM 2152 C CA . PRO A 1 285 ? 4.774 0.334 2.427 1.00 84.31 285 PRO A CA 1
ATOM 2153 C C . PRO A 1 285 ? 4.458 0.365 3.926 1.00 84.31 285 PRO A C 1
ATOM 2155 O O . PRO A 1 285 ? 3.304 0.175 4.323 1.00 84.31 285 PRO A O 1
ATOM 2158 N N . SER A 1 286 ? 5.479 0.532 4.762 1.00 83.56 286 SER A N 1
ATOM 2159 C CA . SER A 1 286 ? 5.355 0.558 6.224 1.00 83.56 286 SER A CA 1
ATOM 2160 C C . SER A 1 286 ? 4.405 1.664 6.684 1.00 83.56 286 SER A C 1
ATOM 2162 O O . SER A 1 286 ? 4.143 2.613 5.947 1.00 83.56 286 SER A O 1
ATOM 2164 N N . SER A 1 287 ? 3.911 1.611 7.924 1.00 84.75 287 SER A N 1
ATOM 2165 C CA . SER A 1 287 ? 3.050 2.691 8.428 1.00 84.75 287 SER A CA 1
ATOM 2166 C C . SER A 1 287 ? 3.730 4.064 8.424 1.00 84.75 287 SER A C 1
ATOM 2168 O O . SER A 1 287 ? 3.069 5.080 8.210 1.00 84.75 287 SER A O 1
ATOM 2170 N N . ALA A 1 288 ? 5.052 4.098 8.597 1.00 82.62 288 ALA A N 1
ATOM 2171 C CA . ALA A 1 288 ? 5.877 5.293 8.450 1.00 82.62 288 ALA A CA 1
ATOM 2172 C C . ALA A 1 288 ? 5.834 5.874 7.026 1.00 82.62 288 ALA A C 1
ATOM 2174 O O . ALA A 1 288 ? 5.833 7.089 6.843 1.00 82.62 288 ALA A O 1
ATOM 2175 N N . GLU A 1 289 ? 5.787 5.010 6.017 1.00 83.88 289 GLU A N 1
ATOM 2176 C CA . GLU A 1 289 ? 5.700 5.390 4.609 1.00 83.88 289 GLU A CA 1
ATOM 2177 C C . GLU A 1 289 ? 4.266 5.752 4.221 1.00 83.88 289 GLU A C 1
ATOM 2179 O O . GLU A 1 289 ? 4.038 6.806 3.641 1.00 83.88 289 GLU A O 1
ATOM 2184 N N . THR A 1 290 ? 3.271 4.947 4.594 1.00 82.94 290 THR A N 1
ATOM 2185 C CA . THR A 1 290 ? 1.864 5.194 4.235 1.00 82.94 290 THR A CA 1
ATOM 2186 C C . THR A 1 290 ? 1.271 6.413 4.937 1.00 82.94 290 THR A C 1
ATOM 2188 O O . THR A 1 290 ? 0.374 7.053 4.391 1.00 82.94 290 THR A O 1
ATOM 2191 N N . SER A 1 291 ? 1.761 6.756 6.133 1.00 76.81 291 SER A N 1
ATOM 2192 C CA . SER A 1 291 ? 1.348 7.964 6.866 1.00 76.81 291 SER A CA 1
ATOM 2193 C C . SER A 1 291 ? 2.054 9.234 6.393 1.00 76.81 291 SER A C 1
ATOM 2195 O O . SER A 1 291 ? 1.706 10.331 6.838 1.00 76.81 291 SER A O 1
ATOM 2197 N N . HIS A 1 292 ? 3.033 9.108 5.491 1.00 71.94 292 HIS A N 1
ATOM 2198 C CA . HIS A 1 292 ? 3.738 10.239 4.905 1.00 71.94 292 HIS A CA 1
ATOM 2199 C C . HIS A 1 292 ? 2.736 11.220 4.286 1.00 71.94 292 HIS A C 1
ATOM 2201 O O . HIS A 1 292 ? 1.808 10.797 3.596 1.00 71.94 292 HIS A O 1
ATOM 2207 N N . VAL A 1 293 ? 2.921 12.532 4.494 1.00 58.25 293 VAL A N 1
ATOM 2208 C CA . VAL A 1 293 ? 1.892 13.544 4.170 1.00 58.25 293 VAL A CA 1
ATOM 2209 C C . VAL A 1 293 ? 1.463 13.525 2.704 1.00 58.25 293 VAL A C 1
ATOM 2211 O O . VAL A 1 293 ? 0.313 13.823 2.395 1.00 58.25 293 VAL A O 1
ATOM 2214 N N . LYS A 1 294 ? 2.389 13.169 1.806 1.00 60.06 294 LYS A N 1
ATOM 2215 C CA . LYS A 1 294 ? 2.134 13.082 0.364 1.00 60.06 294 LYS A CA 1
ATOM 2216 C C . LYS A 1 294 ? 1.291 11.864 -0.019 1.00 60.06 294 LYS A C 1
ATOM 2218 O O . LYS A 1 294 ? 0.513 11.952 -0.960 1.00 60.06 294 LYS A O 1
ATOM 2223 N N . LEU A 1 295 ? 1.409 10.764 0.725 1.00 71.12 295 LEU A N 1
ATOM 2224 C CA . LEU A 1 295 ? 0.604 9.569 0.492 1.00 71.12 295 LEU A CA 1
ATOM 2225 C C . LEU A 1 295 ? -0.730 9.665 1.228 1.00 71.12 295 LEU A C 1
ATOM 2227 O O . LEU A 1 295 ? -1.787 9.553 0.613 1.00 71.12 295 LEU A O 1
ATOM 2231 N N . GLY A 1 296 ? -0.696 9.894 2.542 1.00 72.69 296 GLY A N 1
ATOM 2232 C CA . GLY A 1 296 ? -1.901 9.944 3.368 1.00 72.69 296 GLY A CA 1
ATOM 2233 C C . GLY A 1 296 ? -2.726 8.657 3.293 1.00 72.69 296 GLY A C 1
ATOM 2234 O O . GLY A 1 296 ? -3.942 8.710 3.430 1.00 72.69 296 GLY A O 1
ATOM 2235 N N . TRP A 1 297 ? -2.089 7.512 3.033 1.00 82.44 297 TRP A N 1
ATOM 2236 C CA . TRP A 1 297 ? -2.747 6.207 2.924 1.00 82.44 297 TRP A CA 1
ATOM 2237 C C . TRP A 1 297 ? -3.070 5.614 4.290 1.00 82.44 297 TRP A C 1
ATOM 2239 O O . TRP A 1 297 ? -3.822 4.649 4.370 1.00 82.44 297 TRP A O 1
ATOM 2249 N N . SER A 1 298 ? -2.523 6.161 5.372 1.00 82.94 298 SER A N 1
ATOM 2250 C CA . SER A 1 298 ? -2.891 5.745 6.716 1.00 82.94 298 SER A CA 1
ATOM 2251 C C . SER A 1 298 ? -3.027 6.900 7.697 1.00 82.94 298 SER A C 1
ATOM 2253 O O . SER A 1 298 ? -2.463 7.980 7.522 1.00 82.94 298 SER A O 1
ATOM 2255 N N . SER A 1 299 ? -3.777 6.658 8.773 1.00 81.12 299 SER A N 1
ATOM 2256 C CA . SER A 1 299 ? -3.981 7.597 9.870 1.00 81.12 299 SER A CA 1
ATOM 2257 C C . SER A 1 299 ? -3.620 6.970 11.219 1.00 81.12 299 SER A C 1
ATOM 2259 O O . SER A 1 299 ? -3.749 5.755 11.397 1.00 81.12 299 SER A O 1
ATOM 2261 N N . PRO A 1 300 ? -3.204 7.788 12.198 1.00 84.50 300 PRO A N 1
ATOM 2262 C CA . PRO A 1 300 ? -2.881 7.288 13.522 1.00 84.50 300 PRO A CA 1
ATOM 2263 C C . PRO A 1 300 ? -4.130 6.816 14.271 1.00 84.50 300 PRO A C 1
ATOM 2265 O O . PRO A 1 300 ? -5.225 7.358 14.083 1.00 84.50 300 PRO A O 1
ATOM 2268 N N . ALA A 1 301 ? -3.953 5.822 15.141 1.00 84.44 301 ALA A N 1
ATOM 2269 C CA . ALA A 1 301 ? -4.969 5.323 16.059 1.00 84.44 301 ALA A CA 1
ATOM 2270 C C . ALA A 1 301 ? -5.422 6.421 17.026 1.00 84.44 301 ALA A C 1
ATOM 2272 O O . ALA A 1 301 ? -4.668 7.340 17.338 1.00 84.44 301 ALA A O 1
ATOM 2273 N N . VAL A 1 302 ? -6.637 6.305 17.556 1.00 79.56 302 VAL A N 1
ATOM 2274 C CA . VAL A 1 302 ? -7.127 7.170 18.636 1.00 79.56 302 VAL A CA 1
ATOM 2275 C C . VAL A 1 302 ? -7.186 6.359 19.922 1.00 79.56 302 VAL A C 1
ATOM 2277 O O . VAL A 1 302 ? -7.625 5.209 19.929 1.00 79.56 302 VAL A O 1
ATOM 2280 N N . SER A 1 303 ? -6.713 6.957 21.010 1.00 80.69 303 SER A N 1
ATOM 2281 C CA . SER A 1 303 ? -6.724 6.338 22.328 1.00 80.69 303 SER A CA 1
ATOM 2282 C C . SER A 1 303 ? -8.155 6.102 22.809 1.00 80.69 303 SER A C 1
ATOM 2284 O O . SER A 1 303 ? -8.976 7.020 22.829 1.00 80.69 303 SER A O 1
ATOM 2286 N N . ILE A 1 304 ? -8.436 4.881 23.258 1.00 75.06 304 ILE A N 1
ATOM 2287 C CA . ILE A 1 304 ? -9.750 4.456 23.755 1.00 75.06 304 ILE A CA 1
ATOM 2288 C C . ILE A 1 304 ? -10.060 5.131 25.093 1.00 75.06 304 ILE A C 1
ATOM 2290 O O . ILE A 1 304 ? -11.208 5.457 25.380 1.00 75.06 304 ILE A O 1
ATOM 2294 N N . ASN A 1 305 ? -9.040 5.329 25.931 1.00 74.75 305 ASN A N 1
ATOM 2295 C CA . ASN A 1 305 ? -9.220 5.828 27.290 1.00 74.75 305 ASN A CA 1
ATOM 2296 C C . ASN A 1 305 ? -8.974 7.334 27.432 1.00 74.75 305 ASN A C 1
ATOM 2298 O O . ASN A 1 305 ? -9.414 7.917 28.419 1.00 74.75 305 ASN A O 1
ATOM 2302 N N . THR A 1 306 ? -8.299 7.972 26.473 1.00 76.12 306 THR A N 1
ATOM 2303 C CA . THR A 1 306 ? -8.002 9.415 26.537 1.00 76.12 306 THR A CA 1
ATOM 2304 C C . THR A 1 306 ? -8.536 10.215 25.353 1.00 76.12 306 THR A C 1
ATOM 2306 O O . THR A 1 306 ? -8.536 11.441 25.415 1.00 76.12 306 THR A O 1
ATOM 2309 N N . GLY A 1 307 ? -8.958 9.565 24.261 1.00 72.06 307 GLY A N 1
ATOM 2310 C CA . GLY A 1 307 ? -9.347 10.241 23.018 1.00 72.06 307 GLY A CA 1
ATOM 2311 C C . GLY A 1 307 ? -8.188 10.942 22.296 1.00 72.06 307 GLY A C 1
ATOM 2312 O O . GLY A 1 307 ? -8.400 11.578 21.266 1.00 72.06 307 GLY A O 1
ATOM 2313 N N . ALA A 1 308 ? -6.961 10.844 22.816 1.00 76.06 308 ALA A N 1
ATOM 2314 C CA . ALA A 1 308 ? -5.785 11.454 22.215 1.00 76.06 308 ALA A CA 1
ATOM 2315 C C . ALA A 1 308 ? -5.388 10.736 20.918 1.00 76.06 308 ALA A C 1
ATOM 2317 O O . ALA A 1 308 ? -5.472 9.510 20.820 1.00 76.06 308 ALA A O 1
ATOM 2318 N N . SER A 1 309 ? -4.903 11.501 19.939 1.00 82.00 309 SER A N 1
ATOM 2319 C CA . SER A 1 309 ? -4.314 10.939 18.724 1.00 82.00 309 SER A CA 1
ATOM 2320 C C . SER A 1 309 ? -3.013 10.206 19.046 1.00 82.00 309 SER A C 1
ATOM 2322 O O . SER A 1 309 ? -2.138 10.732 19.734 1.00 82.00 309 SER A O 1
ATOM 2324 N N . GLY A 1 310 ? -2.863 9.012 18.487 1.00 83.81 310 GLY A N 1
ATOM 2325 C CA . GLY A 1 310 ? -1.639 8.227 18.500 1.00 83.81 310 GLY A CA 1
ATOM 2326 C C . GLY A 1 310 ? -0.562 8.775 17.567 1.00 83.81 310 GLY A C 1
ATOM 2327 O O . GLY A 1 310 ? 0.511 8.203 17.523 1.00 83.81 310 GLY A O 1
ATOM 2328 N N . GLY A 1 311 ? -0.805 9.856 16.819 1.00 82.69 311 GLY A N 1
ATOM 2329 C CA . GLY A 1 311 ? 0.096 10.367 15.775 1.00 82.69 311 GLY A CA 1
ATOM 2330 C C . GLY A 1 311 ? 1.241 11.257 16.257 1.00 82.69 311 GLY A C 1
ATOM 2331 O O . GLY A 1 311 ? 1.876 11.921 15.446 1.00 82.69 311 GLY A O 1
ATOM 2332 N N . GLY A 1 312 ? 1.483 11.342 17.562 1.00 81.81 312 GLY A N 1
ATOM 2333 C CA . GLY A 1 312 ? 2.454 12.277 18.125 1.00 81.81 312 GLY A CA 1
ATOM 2334 C C . GLY A 1 312 ? 2.607 12.120 19.627 1.00 81.81 312 GLY A C 1
ATOM 2335 O O . GLY A 1 312 ? 2.551 13.105 20.359 1.00 81.81 312 GLY A O 1
ATOM 2336 N N . LEU A 1 313 ? 2.729 10.880 20.097 1.00 85.50 313 LEU A N 1
ATOM 2337 C CA . LEU A 1 313 ? 2.818 10.596 21.524 1.00 85.50 313 LEU A CA 1
ATOM 2338 C C . LEU A 1 313 ? 4.181 11.037 22.067 1.00 85.50 313 LEU A C 1
ATOM 2340 O O . LEU A 1 313 ? 5.208 10.448 21.730 1.00 85.50 313 LEU A O 1
ATOM 2344 N N . THR A 1 314 ? 4.175 12.067 22.910 1.00 84.25 314 THR A N 1
ATOM 2345 C CA . THR A 1 314 ? 5.349 12.583 23.629 1.00 84.25 314 THR A CA 1
ATOM 2346 C C . THR A 1 314 ? 5.296 12.210 25.114 1.00 84.25 314 THR A C 1
ATOM 2348 O O . THR A 1 314 ? 4.345 11.563 25.560 1.00 84.25 314 THR A O 1
ATOM 2351 N N . SER A 1 315 ? 6.280 12.637 25.914 1.00 84.19 315 SER A N 1
ATOM 2352 C CA . SER A 1 315 ? 6.286 12.396 27.367 1.00 84.19 315 SER A CA 1
ATOM 2353 C C . SER A 1 315 ? 5.053 12.976 28.067 1.00 84.19 315 SER A C 1
ATOM 2355 O O . SER A 1 315 ? 4.594 12.421 29.062 1.00 84.19 315 SER A O 1
ATOM 2357 N N . ALA A 1 316 ? 4.462 14.045 27.522 1.00 83.00 316 ALA A N 1
ATOM 2358 C CA . ALA A 1 316 ? 3.217 14.624 28.025 1.00 83.00 316 ALA A CA 1
ATOM 2359 C C . ALA A 1 316 ? 1.998 13.714 27.788 1.00 83.00 316 ALA A C 1
ATOM 2361 O O . ALA A 1 316 ? 1.089 13.669 28.615 1.00 83.00 316 ALA A O 1
ATOM 2362 N N . ALA A 1 317 ? 1.978 12.981 26.670 1.00 81.94 317 ALA A N 1
ATOM 2363 C CA . ALA A 1 317 ? 0.910 12.038 26.334 1.00 81.94 317 ALA A CA 1
ATOM 2364 C C . ALA A 1 317 ? 1.121 10.651 26.968 1.00 81.94 317 ALA A C 1
ATOM 2366 O O . ALA A 1 317 ? 0.169 9.882 27.087 1.00 81.94 317 ALA A O 1
ATOM 2367 N N . LEU A 1 318 ? 2.355 10.340 27.380 1.00 82.88 318 LEU A N 1
ATOM 2368 C CA . LEU A 1 318 ? 2.774 9.074 27.983 1.00 82.88 318 LEU A CA 1
ATOM 2369 C C . LEU A 1 318 ? 3.325 9.306 29.402 1.00 82.88 318 LEU A C 1
ATOM 2371 O O . LEU A 1 318 ? 4.529 9.144 29.629 1.00 82.88 318 LEU A O 1
ATOM 2375 N N . PRO A 1 319 ? 2.477 9.697 30.374 1.00 77.88 319 PRO A N 1
ATOM 2376 C CA . PRO A 1 319 ? 2.934 9.940 31.734 1.00 77.88 319 PRO A CA 1
ATOM 2377 C C . PRO A 1 319 ? 3.503 8.658 32.351 1.00 77.88 319 PRO A C 1
ATOM 2379 O O . PRO A 1 319 ? 2.997 7.558 32.122 1.00 77.88 319 PRO A O 1
ATOM 2382 N N . LEU A 1 320 ? 4.551 8.799 33.165 1.00 79.75 320 LEU A N 1
ATOM 2383 C CA . LEU A 1 320 ? 5.180 7.670 33.851 1.00 79.75 320 LEU A CA 1
ATOM 2384 C C . LEU A 1 320 ? 4.146 6.897 34.681 1.00 79.75 320 LEU A C 1
ATOM 2386 O O . LEU A 1 320 ? 3.436 7.475 35.501 1.00 79.75 320 LEU A O 1
ATOM 2390 N N . GLY A 1 321 ? 4.068 5.583 34.462 1.00 80.88 321 GLY A N 1
ATOM 2391 C CA . GLY A 1 321 ? 3.094 4.708 35.125 1.00 80.88 321 GLY A CA 1
ATOM 2392 C C . GLY A 1 321 ? 1.654 4.836 34.611 1.00 80.88 321 GLY A C 1
ATOM 2393 O O . GLY A 1 321 ? 0.775 4.139 35.113 1.00 80.88 321 GLY A O 1
ATOM 2394 N N . GLY A 1 322 ? 1.398 5.694 33.621 1.00 79.38 322 GLY A N 1
ATOM 2395 C CA . GLY A 1 322 ? 0.109 5.795 32.947 1.00 79.38 322 GLY A CA 1
ATOM 2396 C C . GLY A 1 322 ? -0.091 4.698 31.902 1.00 79.38 322 GLY A C 1
ATOM 2397 O O . GLY A 1 322 ? 0.859 4.225 31.280 1.00 79.38 322 GLY A O 1
ATOM 2398 N N . LEU A 1 323 ? -1.352 4.319 31.687 1.00 82.94 323 LEU A N 1
ATOM 2399 C CA . LEU A 1 323 ? -1.767 3.437 30.599 1.00 82.94 323 LEU A CA 1
ATOM 2400 C C . LEU A 1 323 ? -2.455 4.269 29.517 1.00 82.94 323 LEU A C 1
ATOM 2402 O O . LEU A 1 323 ? -3.425 4.971 29.802 1.00 82.94 323 LEU A O 1
ATOM 2406 N N . VAL A 1 324 ? -2.003 4.138 28.273 1.00 83.06 324 VAL A N 1
ATOM 2407 C CA . VAL A 1 324 ? -2.725 4.623 27.090 1.00 83.06 324 VAL A CA 1
ATOM 2408 C C . VAL A 1 324 ? -3.035 3.413 26.220 1.00 83.06 324 VAL A C 1
ATOM 2410 O O . VAL A 1 324 ? -2.134 2.638 25.906 1.00 83.06 324 VAL A O 1
ATOM 2413 N N . ALA A 1 325 ? -4.309 3.222 25.884 1.00 85.00 325 ALA A N 1
ATOM 2414 C CA . ALA A 1 325 ? -4.785 2.043 25.171 1.00 85.00 325 ALA A CA 1
ATOM 2415 C C . ALA A 1 325 ? -5.335 2.427 23.797 1.00 85.00 325 ALA A C 1
ATOM 2417 O O . ALA A 1 325 ? -6.088 3.390 23.675 1.00 85.00 325 ALA A O 1
ATOM 2418 N N . PHE A 1 326 ? -5.002 1.642 22.775 1.00 84.94 326 PHE A N 1
ATOM 2419 C CA . PHE A 1 326 ? -5.414 1.862 21.390 1.00 84.94 326 PHE A CA 1
ATOM 2420 C C . PHE A 1 326 ? -6.004 0.578 20.811 1.00 84.94 326 PHE A C 1
ATOM 2422 O O . PHE A 1 326 ? -5.525 -0.513 21.118 1.00 84.94 326 PHE A O 1
ATOM 2429 N N . ASN A 1 327 ? -7.001 0.718 19.937 1.00 81.44 327 ASN A N 1
ATOM 2430 C CA . ASN A 1 327 ? -7.402 -0.355 19.032 1.00 81.44 327 ASN A CA 1
ATOM 2431 C C . ASN A 1 327 ? -6.603 -0.183 17.743 1.00 81.44 327 ASN A C 1
ATOM 2433 O O . ASN A 1 327 ? -6.723 0.854 17.094 1.00 81.44 327 ASN A O 1
ATOM 2437 N N . LEU A 1 328 ? -5.789 -1.181 17.404 1.00 83.88 328 LEU A N 1
ATOM 2438 C CA . LEU A 1 328 ? -4.905 -1.139 16.245 1.00 83.88 328 LEU A CA 1
ATOM 2439 C C . LEU A 1 328 ? -5.360 -2.183 15.214 1.00 83.88 328 LEU A C 1
ATOM 2441 O O . LEU A 1 328 ? -4.996 -3.355 15.349 1.00 83.88 328 LEU A O 1
ATOM 2445 N N . PRO A 1 329 ? -6.188 -1.811 14.220 1.00 80.06 329 PRO A N 1
ATOM 2446 C CA . PRO A 1 329 ? -6.514 -2.711 13.129 1.00 80.06 329 PRO A CA 1
ATOM 2447 C C . PRO A 1 329 ? -5.245 -3.032 12.341 1.00 80.06 329 PRO A C 1
ATOM 2449 O O . PRO A 1 329 ? -4.342 -2.205 12.208 1.00 80.06 329 PRO A O 1
ATOM 2452 N N . ALA A 1 330 ? -5.184 -4.245 11.801 1.00 79.12 330 ALA A N 1
ATOM 2453 C CA . ALA A 1 330 ? -4.073 -4.621 10.947 1.00 79.12 330 ALA A CA 1
ATOM 2454 C C . ALA A 1 330 ? -4.084 -3.819 9.636 1.00 79.12 330 ALA A C 1
ATOM 2456 O O . ALA A 1 330 ? -5.153 -3.513 9.102 1.00 79.12 330 ALA A O 1
ATOM 2457 N N . THR A 1 331 ? -2.905 -3.536 9.084 1.00 78.50 331 THR A N 1
ATOM 2458 C CA . THR A 1 331 ? -2.728 -2.695 7.887 1.00 78.50 331 THR A CA 1
ATOM 2459 C C . THR A 1 331 ? -3.565 -3.167 6.699 1.00 78.50 331 THR A C 1
ATOM 2461 O O . THR A 1 331 ? -4.206 -2.356 6.049 1.00 78.50 331 THR A O 1
ATOM 2464 N N . TYR A 1 332 ? -3.687 -4.468 6.440 1.00 73.69 332 TYR A N 1
ATOM 2465 C CA . TYR A 1 332 ? -4.519 -4.956 5.327 1.00 73.69 332 TYR A CA 1
ATOM 2466 C C . TYR A 1 332 ? -6.037 -4.701 5.506 1.00 73.69 332 TYR A C 1
ATOM 2468 O O . TYR A 1 332 ? -6.789 -4.864 4.545 1.00 73.69 332 TYR A O 1
ATOM 2476 N N . VAL A 1 333 ? -6.510 -4.390 6.723 1.00 71.56 333 VAL A N 1
ATOM 2477 C CA . VAL A 1 333 ? -7.938 -4.163 7.026 1.00 71.56 333 VAL A CA 1
ATOM 2478 C C . VAL A 1 333 ? -8.350 -2.755 6.620 1.00 71.56 333 VAL A C 1
ATOM 2480 O O . VAL A 1 333 ? -9.379 -2.574 5.974 1.00 71.56 333 VAL A O 1
ATOM 2483 N N . SER A 1 334 ? -7.570 -1.761 7.045 1.00 73.75 334 SER A N 1
ATOM 2484 C CA . SER A 1 334 ? -7.905 -0.348 6.908 1.00 73.75 334 SER A CA 1
ATOM 2485 C C . SER A 1 334 ? -6.665 0.526 7.071 1.00 73.75 334 SER A C 1
ATOM 2487 O O . SER A 1 334 ? -5.759 0.200 7.841 1.00 73.75 334 SER A O 1
ATOM 2489 N N . GLY A 1 335 ? -6.653 1.665 6.377 1.00 76.69 335 GLY A N 1
ATOM 2490 C CA . GLY A 1 335 ? -5.692 2.740 6.615 1.00 76.69 335 GLY A CA 1
ATOM 2491 C C . GLY A 1 335 ? -6.037 3.572 7.852 1.00 76.69 335 GLY A C 1
ATOM 2492 O O . GLY A 1 335 ? -5.172 4.248 8.402 1.00 76.69 335 GLY A O 1
ATOM 2493 N N . LEU A 1 336 ? -7.285 3.512 8.334 1.00 77.31 336 LEU A N 1
ATOM 2494 C CA . LEU A 1 336 ? -7.744 4.302 9.474 1.00 77.31 336 LEU A CA 1
ATOM 2495 C C . LEU A 1 336 ? -7.235 3.708 10.780 1.00 77.31 336 LEU A C 1
ATOM 2497 O O . LEU A 1 336 ? -7.560 2.576 11.133 1.00 77.31 336 LEU A O 1
ATOM 2501 N N . GLY A 1 337 ? -6.519 4.522 11.542 1.00 80.50 337 GLY A N 1
ATOM 2502 C CA . GLY A 1 337 ? -6.150 4.196 12.909 1.00 80.50 337 GLY A CA 1
ATOM 2503 C C . GLY A 1 337 ? -5.178 3.029 13.036 1.00 80.50 337 GLY A C 1
ATOM 2504 O O . GLY A 1 337 ? -5.102 2.438 14.104 1.00 80.50 337 GLY A O 1
ATOM 2505 N N . ASN A 1 338 ? -4.470 2.672 11.966 1.00 84.88 338 ASN A N 1
ATOM 2506 C CA . ASN A 1 338 ? -3.711 1.424 11.872 1.00 84.88 338 ASN A CA 1
ATOM 2507 C C . ASN A 1 338 ? -2.275 1.514 12.412 1.00 84.88 338 ASN A C 1
ATOM 2509 O O . ASN A 1 338 ? -1.550 0.521 12.391 1.00 84.88 338 ASN A O 1
ATOM 2513 N N . HIS A 1 339 ? -1.863 2.688 12.895 1.00 89.75 339 HIS A N 1
ATOM 2514 C CA . HIS A 1 339 ? -0.539 2.885 13.473 1.00 89.75 339 HIS A CA 1
ATOM 2515 C C . HIS A 1 339 ? -0.545 3.829 14.674 1.00 89.75 339 HIS A C 1
ATOM 2517 O O . HIS A 1 339 ? -1.445 4.646 14.868 1.00 89.75 339 HIS A O 1
ATOM 2523 N N . ILE A 1 340 ? 0.511 3.745 15.473 1.00 91.69 340 ILE A N 1
ATOM 2524 C CA . ILE A 1 340 ? 0.839 4.688 16.540 1.00 91.69 340 ILE A CA 1
ATOM 2525 C C . ILE A 1 340 ? 2.219 5.259 16.238 1.00 91.69 340 ILE A C 1
ATOM 2527 O O . ILE A 1 340 ? 3.121 4.525 15.851 1.00 91.69 340 ILE A O 1
ATOM 2531 N N . ARG A 1 341 ? 2.397 6.558 16.453 1.00 89.62 341 ARG A N 1
ATOM 2532 C CA . ARG A 1 341 ? 3.659 7.273 16.324 1.00 89.62 341 ARG A CA 1
ATOM 2533 C C . ARG A 1 341 ? 4.077 7.864 17.667 1.00 89.62 341 ARG A C 1
ATOM 2535 O O . ARG A 1 341 ? 3.441 8.776 18.198 1.00 89.62 341 ARG A O 1
ATOM 2542 N N . ILE A 1 342 ? 5.201 7.387 18.184 1.00 87.50 342 ILE A N 1
ATOM 2543 C CA . ILE A 1 342 ? 5.866 7.943 19.362 1.00 87.50 342 ILE A CA 1
ATOM 2544 C C . ILE A 1 342 ? 6.919 8.942 18.890 1.00 87.50 342 ILE A C 1
ATOM 2546 O O . ILE A 1 342 ? 7.716 8.633 18.007 1.00 87.50 342 ILE A O 1
ATOM 2550 N N . VAL A 1 343 ? 6.923 10.131 19.488 1.00 85.19 343 VAL A N 1
ATOM 2551 C CA . VAL A 1 343 ? 7.901 11.196 19.248 1.00 85.19 343 VAL A CA 1
ATOM 2552 C C . VAL A 1 343 ? 8.645 11.432 20.561 1.00 85.19 343 VAL A C 1
ATOM 2554 O O . VAL A 1 343 ? 8.150 12.163 21.422 1.00 85.19 343 VAL A O 1
ATOM 2557 N N . PRO A 1 344 ? 9.803 10.780 20.765 1.00 80.38 344 PRO A N 1
ATOM 2558 C CA . PRO A 1 344 ? 10.515 10.874 22.029 1.00 80.38 344 PRO A CA 1
ATOM 2559 C C . PRO A 1 344 ? 11.091 12.280 22.232 1.00 80.38 344 PRO A C 1
ATOM 2561 O O . PRO A 1 344 ? 12.120 12.623 21.656 1.00 80.38 344 PRO A O 1
ATOM 2564 N N . ASP A 1 345 ? 10.459 13.091 23.082 1.00 79.50 345 ASP A N 1
ATOM 2565 C CA . ASP A 1 345 ? 10.978 14.401 23.511 1.00 79.50 345 ASP A CA 1
ATOM 2566 C C . ASP A 1 345 ? 11.862 14.310 24.771 1.00 79.50 345 ASP A C 1
ATOM 2568 O O . ASP A 1 345 ? 12.405 15.309 25.236 1.00 79.50 345 ASP A O 1
ATOM 2572 N N . TRP A 1 346 ? 12.063 13.093 25.291 1.00 75.44 346 TRP A N 1
ATOM 2573 C CA . TRP A 1 346 ? 12.880 12.791 26.474 1.00 75.44 346 TRP A CA 1
ATOM 2574 C C . TRP A 1 346 ? 14.219 12.100 26.163 1.00 75.44 346 TRP A C 1
ATOM 2576 O O . TRP A 1 346 ? 15.043 11.917 27.059 1.00 75.44 346 TRP A O 1
ATOM 2586 N N . LEU A 1 347 ? 14.453 11.694 24.912 1.00 70.94 347 LEU A N 1
ATOM 2587 C CA . LEU A 1 347 ? 15.696 11.056 24.466 1.00 70.94 347 LEU A CA 1
ATOM 2588 C C . LEU A 1 347 ? 16.612 12.103 23.822 1.00 70.94 347 LEU A C 1
ATOM 2590 O O . LEU A 1 347 ? 16.643 12.275 22.606 1.00 70.94 347 LEU A O 1
ATOM 2594 N N . TRP A 1 348 ? 17.369 12.816 24.657 1.00 58.31 348 TRP A N 1
ATOM 2595 C CA . TRP A 1 348 ? 18.434 13.703 24.193 1.00 58.31 348 TRP A CA 1
ATOM 2596 C C . TRP A 1 348 ? 19.729 12.904 23.986 1.00 58.31 348 TRP A C 1
ATOM 2598 O O . TRP A 1 348 ? 20.228 12.286 24.926 1.00 58.31 348 TRP A O 1
ATOM 2608 N N . LEU A 1 349 ? 20.274 12.904 22.764 1.00 58.53 349 LEU A N 1
ATOM 2609 C CA . LEU A 1 349 ? 21.561 12.276 22.432 1.00 58.53 349 LEU A CA 1
ATOM 2610 C C . LEU A 1 349 ? 22.644 13.368 22.317 1.00 58.53 349 LEU A C 1
ATOM 2612 O O . LEU A 1 349 ? 22.702 14.044 21.289 1.00 58.53 349 LEU A O 1
ATOM 2616 N N . PRO A 1 350 ? 23.513 13.557 23.334 1.00 44.47 350 PRO A N 1
ATOM 2617 C CA . PRO A 1 350 ? 24.373 14.744 23.446 1.00 44.47 350 PRO A CA 1
ATOM 2618 C C . PRO A 1 350 ? 25.485 14.865 22.391 1.00 44.47 350 PRO A C 1
ATOM 2620 O O . PRO A 1 350 ? 26.079 15.929 22.270 1.00 44.47 350 PRO A O 1
ATOM 2623 N N . ASN A 1 351 ? 25.786 13.802 21.635 1.00 46.75 351 ASN A N 1
ATOM 2624 C CA . ASN A 1 351 ? 26.997 13.708 20.804 1.00 46.75 351 ASN A CA 1
ATOM 2625 C C . ASN A 1 351 ? 26.729 13.354 19.333 1.00 46.75 351 ASN A C 1
ATOM 2627 O O . ASN A 1 351 ? 27.624 12.862 18.648 1.00 46.75 351 ASN A O 1
ATOM 2631 N N . SER A 1 352 ? 25.513 13.576 18.835 1.00 48.00 352 SER A N 1
ATOM 2632 C CA . SER A 1 352 ? 25.236 13.432 17.406 1.00 48.00 352 SER A CA 1
ATOM 2633 C C . SER A 1 352 ? 25.122 14.820 16.769 1.00 48.00 352 SER A C 1
ATOM 2635 O O . SER A 1 352 ? 24.269 15.596 17.2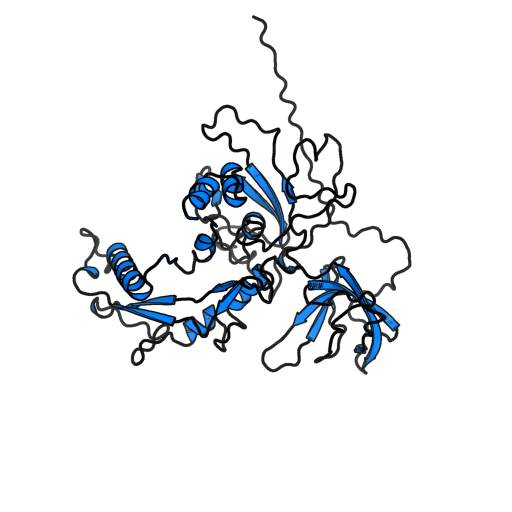02 1.00 48.00 352 SER A O 1
ATOM 2637 N N . PRO A 1 353 ? 25.926 15.160 15.739 1.00 45.06 353 PRO A N 1
ATOM 2638 C CA . PRO A 1 353 ? 25.779 16.422 15.002 1.00 45.06 353 PRO A CA 1
ATOM 2639 C C . PRO A 1 353 ? 24.400 16.542 14.326 1.00 45.06 353 PRO A C 1
ATOM 2641 O O . PRO A 1 353 ? 23.998 17.624 13.909 1.00 45.06 353 PRO A O 1
ATOM 2644 N N . THR A 1 354 ? 23.647 15.438 14.276 1.00 45.44 354 THR A N 1
ATOM 2645 C CA . THR A 1 354 ? 22.209 15.392 14.039 1.00 45.44 354 THR A CA 1
ATOM 2646 C C . THR A 1 354 ? 21.507 15.009 15.345 1.00 45.44 354 THR A C 1
ATOM 2648 O O . THR A 1 354 ? 21.429 13.831 15.693 1.00 45.44 354 THR A O 1
ATOM 2651 N N . SER A 1 355 ? 20.963 15.980 16.073 1.00 45.66 355 SER A N 1
ATOM 2652 C CA . SER A 1 355 ? 20.076 15.806 17.236 1.00 45.66 355 SER A CA 1
ATOM 2653 C C . SER A 1 355 ? 18.725 15.157 16.870 1.00 45.66 355 SER A C 1
ATOM 2655 O O . SER A 1 355 ? 17.655 15.627 17.244 1.00 45.66 355 SER A O 1
ATOM 2657 N N . SER A 1 356 ? 18.742 14.087 16.078 1.00 53.62 356 SER A N 1
ATOM 2658 C CA . SER A 1 356 ? 17.555 13.387 15.612 1.00 53.62 356 SER A CA 1
ATOM 2659 C C . SER A 1 356 ? 17.195 12.315 16.627 1.00 53.62 356 SER A C 1
ATOM 2661 O O . SER A 1 356 ? 17.712 11.200 16.562 1.00 53.62 356 SER A O 1
ATOM 2663 N N . ALA A 1 357 ? 16.268 12.617 17.533 1.00 64.38 357 ALA A N 1
ATOM 2664 C CA . ALA A 1 357 ? 15.434 11.549 18.068 1.00 64.38 357 ALA A CA 1
ATOM 2665 C C . ALA A 1 357 ? 14.876 10.716 16.888 1.00 64.38 357 ALA A C 1
ATOM 2667 O O . ALA A 1 357 ? 14.817 11.173 15.738 1.00 64.38 357 ALA A O 1
ATOM 2668 N N . THR A 1 358 ? 14.553 9.452 17.132 1.00 76.06 358 THR A N 1
ATOM 2669 C CA . THR A 1 358 ? 13.837 8.632 16.153 1.00 76.06 358 THR A CA 1
ATOM 2670 C C . THR A 1 358 ? 12.394 8.544 16.594 1.00 76.06 358 THR A C 1
ATOM 2672 O O . THR A 1 358 ? 12.105 8.220 17.744 1.00 76.06 358 THR A O 1
ATOM 2675 N N . ASN A 1 359 ? 11.485 8.859 15.682 1.00 83.19 359 ASN A N 1
ATOM 2676 C CA . ASN A 1 359 ? 10.082 8.570 15.877 1.00 83.19 359 ASN A CA 1
ATOM 2677 C C . ASN A 1 359 ? 9.888 7.067 15.689 1.00 83.19 359 ASN A C 1
ATOM 2679 O O . ASN A 1 359 ? 10.503 6.461 14.806 1.00 83.19 359 ASN A O 1
ATOM 2683 N N . LEU A 1 360 ? 9.053 6.474 16.533 1.00 88.38 360 LEU A N 1
ATOM 2684 C CA . LEU A 1 360 ? 8.713 5.059 16.456 1.00 88.38 360 LEU A CA 1
ATOM 2685 C C . LEU A 1 360 ? 7.316 4.952 15.873 1.00 88.38 360 LEU A C 1
ATOM 2687 O O . LEU A 1 360 ? 6.380 5.494 16.455 1.00 88.38 360 LEU A O 1
ATOM 2691 N N . TYR A 1 361 ? 7.190 4.257 14.755 1.0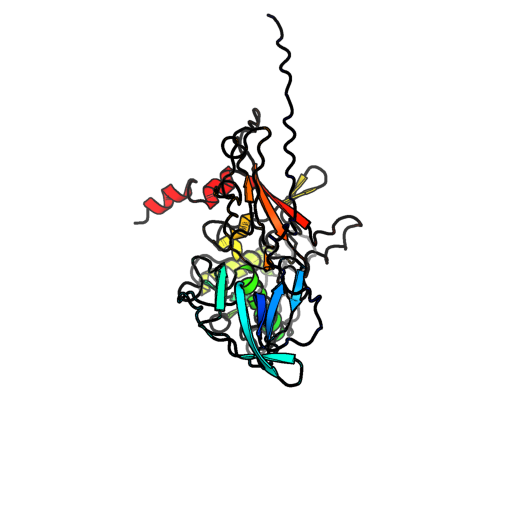0 89.81 361 TYR A N 1
ATOM 2692 C CA . TYR A 1 361 ? 5.914 3.880 14.172 1.00 89.81 361 TYR A CA 1
ATOM 2693 C C . TYR A 1 361 ? 5.640 2.433 14.537 1.00 89.81 361 TYR A C 1
ATOM 2695 O O . TYR A 1 361 ? 6.501 1.579 14.358 1.00 89.81 361 TYR A O 1
ATOM 2703 N N . ILE A 1 362 ? 4.470 2.180 15.105 1.00 90.50 362 ILE A N 1
ATOM 2704 C CA . ILE A 1 362 ? 4.045 0.861 15.555 1.00 90.50 362 ILE A CA 1
ATOM 2705 C C . ILE A 1 362 ? 2.764 0.519 14.812 1.00 90.50 362 ILE A C 1
ATOM 2707 O O . ILE A 1 362 ? 1.769 1.227 14.961 1.00 90.50 362 ILE A O 1
ATOM 2711 N N . ASP A 1 363 ? 2.783 -0.573 14.060 1.00 88.75 363 ASP A N 1
ATOM 2712 C CA . ASP A 1 363 ? 1.628 -1.093 13.333 1.00 88.75 363 ASP A CA 1
ATOM 2713 C C . ASP A 1 363 ? 1.523 -2.617 13.446 1.00 88.75 363 ASP A C 1
ATOM 2715 O O . ASP A 1 363 ? 2.461 -3.309 13.855 1.00 88.75 363 ASP A O 1
ATOM 2719 N N . LEU A 1 364 ? 0.339 -3.145 13.138 1.00 86.19 364 LEU A N 1
ATOM 2720 C CA . LEU A 1 364 ? 0.093 -4.581 13.100 1.00 86.19 364 LEU A CA 1
ATOM 2721 C C . LEU A 1 364 ? 0.015 -5.038 11.644 1.00 86.19 364 LEU A C 1
ATOM 2723 O O . LEU A 1 364 ? -0.908 -4.657 10.922 1.00 86.19 364 LEU A O 1
ATOM 2727 N N . ARG A 1 365 ? 0.936 -5.916 11.236 1.00 80.75 365 ARG A N 1
ATOM 2728 C CA . ARG A 1 365 ? 0.916 -6.541 9.906 1.00 80.75 365 ARG A CA 1
ATOM 2729 C C . ARG A 1 365 ? 0.583 -8.012 10.022 1.00 80.75 365 ARG A C 1
ATOM 2731 O O . ARG A 1 365 ? 1.042 -8.693 10.936 1.00 80.75 365 ARG A O 1
ATOM 2738 N N . VAL A 1 366 ? -0.217 -8.499 9.082 1.00 71.94 366 VAL A N 1
ATOM 2739 C CA . VAL A 1 366 ? -0.654 -9.898 9.045 1.00 71.94 366 VAL A CA 1
ATOM 2740 C C . VAL A 1 366 ? -0.465 -10.417 7.634 1.00 71.94 366 VAL A C 1
ATOM 2742 O O . VAL A 1 366 ? -0.999 -9.841 6.681 1.00 71.94 366 VAL A O 1
ATOM 2745 N N . ALA A 1 367 ? 0.266 -11.521 7.517 1.00 68.81 367 ALA A N 1
ATOM 2746 C CA . ALA A 1 367 ? 0.514 -12.152 6.234 1.00 68.81 367 ALA A CA 1
ATOM 2747 C C . ALA A 1 367 ? -0.708 -12.987 5.860 1.00 68.81 367 ALA A C 1
ATOM 2749 O O . ALA A 1 367 ? -0.911 -14.098 6.351 1.00 68.81 367 ALA A O 1
ATOM 2750 N N . LYS A 1 368 ? -1.566 -12.444 4.997 1.00 60.03 368 LYS A N 1
ATOM 2751 C CA . LYS A 1 368 ? -2.770 -13.142 4.551 1.00 60.03 368 LYS A CA 1
ATOM 2752 C C . LYS A 1 368 ? -2.707 -13.480 3.083 1.00 60.03 368 LYS A C 1
ATOM 2754 O O . LYS A 1 368 ? -2.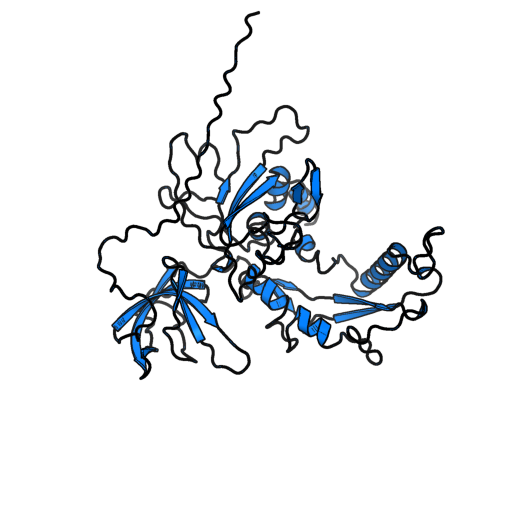410 -12.631 2.252 1.00 60.03 368 LYS A O 1
ATOM 2759 N N . GLN A 1 369 ? -3.110 -14.706 2.759 1.00 55.38 369 GLN A N 1
ATOM 2760 C CA . GLN A 1 369 ? -3.339 -15.099 1.375 1.00 55.38 369 GLN A CA 1
ATOM 2761 C C . GLN A 1 369 ? -4.266 -14.081 0.696 1.00 55.38 369 GLN A C 1
ATOM 2763 O O . GLN A 1 369 ? -5.324 -13.735 1.227 1.00 55.38 369 GLN A O 1
ATOM 2768 N N . TYR A 1 370 ? -3.843 -13.612 -0.478 1.00 57.59 370 TYR A N 1
ATOM 2769 C CA . TYR A 1 370 ? -4.539 -12.624 -1.302 1.00 57.59 370 TYR A CA 1
ATOM 2770 C C . TYR A 1 370 ? -4.596 -11.190 -0.751 1.00 57.59 370 TYR A C 1
ATOM 2772 O O . TYR A 1 370 ? -5.360 -10.394 -1.301 1.00 57.59 370 TYR A O 1
ATOM 2780 N N . THR A 1 371 ? -3.812 -10.818 0.266 1.00 62.56 371 THR A N 1
ATOM 2781 C CA . THR A 1 371 ? -3.528 -9.403 0.583 1.00 62.56 371 THR A CA 1
ATOM 2782 C C . THR A 1 371 ? -2.173 -8.993 0.008 1.00 62.56 371 THR A C 1
ATOM 2784 O O . THR A 1 371 ? -1.388 -9.840 -0.407 1.00 62.56 371 THR A O 1
ATOM 2787 N N . ALA A 1 372 ? -1.895 -7.692 -0.044 1.00 63.34 372 ALA A N 1
ATOM 2788 C CA . ALA A 1 372 ? -0.595 -7.189 -0.491 1.00 63.34 372 ALA A CA 1
ATOM 2789 C C . ALA A 1 372 ? 0.536 -7.403 0.548 1.00 63.34 372 ALA A C 1
ATOM 2791 O O . ALA A 1 372 ? 1.697 -7.163 0.262 1.00 63.34 372 ALA A O 1
ATOM 2792 N N . ASP A 1 373 ? 0.212 -7.954 1.723 1.00 68.00 373 ASP A N 1
ATOM 2793 C CA . ASP A 1 373 ? 1.180 -8.386 2.743 1.00 68.00 373 ASP A CA 1
ATOM 2794 C C . ASP A 1 373 ? 1.370 -9.922 2.755 1.00 68.00 373 ASP A C 1
ATOM 2796 O O . ASP A 1 373 ? 1.947 -10.483 3.687 1.00 68.00 373 ASP A O 1
ATOM 2800 N N . ALA A 1 374 ? 0.867 -10.642 1.740 1.00 63.28 374 ALA A N 1
ATOM 2801 C CA . ALA A 1 374 ? 0.865 -12.110 1.694 1.00 63.28 374 ALA A CA 1
ATOM 2802 C C . ALA A 1 374 ? 2.265 -12.750 1.766 1.00 63.28 374 ALA A C 1
ATOM 2804 O O . ALA A 1 374 ? 2.379 -13.908 2.176 1.00 63.28 374 ALA A O 1
ATOM 2805 N N . GLN A 1 375 ? 3.309 -12.017 1.370 1.00 63.00 375 GLN A N 1
ATOM 2806 C CA . GLN A 1 375 ? 4.674 -12.518 1.205 1.00 63.00 375 GLN A CA 1
ATOM 2807 C C . GLN A 1 375 ? 5.670 -12.031 2.264 1.00 63.00 375 GLN A C 1
ATOM 2809 O O . GLN A 1 375 ? 6.844 -12.379 2.198 1.00 63.00 375 GLN A O 1
ATOM 2814 N N . ILE A 1 376 ? 5.211 -11.373 3.335 1.00 64.50 376 ILE A N 1
ATOM 2815 C CA . ILE A 1 376 ? 6.055 -11.042 4.504 1.00 64.50 376 ILE A CA 1
ATOM 2816 C C . ILE A 1 376 ? 6.780 -12.294 5.083 1.00 64.50 376 ILE A C 1
ATOM 2818 O O . ILE A 1 376 ? 7.779 -12.186 5.794 1.00 64.50 376 ILE A O 1
ATOM 2822 N N . ASN A 1 377 ? 6.307 -13.501 4.746 1.00 57.31 377 ASN A N 1
ATOM 2823 C CA . ASN A 1 377 ? 6.869 -14.795 5.140 1.00 57.31 377 ASN A CA 1
ATOM 2824 C C . ASN A 1 377 ? 7.876 -15.442 4.178 1.00 57.31 377 ASN A C 1
ATOM 2826 O O . ASN A 1 377 ? 8.467 -16.453 4.554 1.00 57.31 377 ASN A O 1
ATOM 2830 N N . SER A 1 378 ? 8.040 -14.959 2.943 1.00 53.72 378 SER A N 1
ATOM 2831 C CA . SER A 1 378 ? 8.768 -15.714 1.909 1.00 53.72 378 SER A CA 1
ATOM 2832 C C . SER A 1 378 ? 10.290 -15.519 1.937 1.00 53.72 378 SER A C 1
ATOM 2834 O O . SER A 1 378 ? 11.011 -16.358 1.398 1.00 53.72 378 SER A O 1
ATOM 2836 N N . HIS A 1 379 ? 10.817 -14.509 2.640 1.00 54.09 379 HIS A N 1
ATOM 2837 C CA . HIS A 1 379 ? 12.265 -14.248 2.737 1.00 54.09 379 HIS A CA 1
ATOM 2838 C C . HIS A 1 379 ? 13.000 -15.125 3.773 1.00 54.09 379 HIS A C 1
ATOM 2840 O O . HIS A 1 379 ? 13.869 -14.666 4.511 1.00 54.09 379 HIS A O 1
ATOM 2846 N N . ALA A 1 380 ? 12.693 -16.425 3.789 1.00 47.47 380 ALA A N 1
ATOM 2847 C CA . ALA A 1 380 ? 13.400 -17.439 4.578 1.00 47.47 380 ALA A CA 1
ATOM 2848 C C . ALA A 1 380 ? 14.759 -17.860 3.972 1.00 47.47 380 ALA A C 1
ATOM 2850 O O . ALA A 1 380 ? 15.443 -18.716 4.532 1.00 47.47 380 ALA A O 1
ATOM 2851 N N . ALA A 1 381 ? 15.152 -17.291 2.825 1.00 46.25 381 ALA A N 1
ATOM 2852 C CA . ALA A 1 381 ? 16.328 -17.737 2.076 1.00 46.25 381 ALA A CA 1
ATOM 2853 C C . ALA A 1 381 ? 17.673 -17.463 2.786 1.00 46.25 381 ALA A C 1
ATOM 2855 O O . ALA A 1 381 ? 18.620 -18.211 2.560 1.00 46.25 381 ALA A O 1
ATOM 2856 N N . ASP A 1 382 ? 17.742 -16.484 3.700 1.00 48.06 382 ASP A N 1
ATOM 2857 C CA . ASP A 1 382 ? 19.008 -16.043 4.320 1.00 48.06 382 ASP A CA 1
ATOM 2858 C C . ASP A 1 382 ? 19.184 -16.430 5.807 1.00 48.06 382 ASP A C 1
ATOM 2860 O O . ASP A 1 382 ? 20.058 -15.898 6.493 1.00 48.06 382 ASP A O 1
ATOM 2864 N N . GLY A 1 383 ? 18.394 -17.373 6.336 1.00 45.50 383 GLY A N 1
ATOM 2865 C CA . GLY A 1 383 ? 18.652 -17.984 7.650 1.00 45.50 383 GLY A CA 1
ATOM 2866 C C . GLY A 1 383 ? 17.426 -18.159 8.561 1.00 45.50 383 GLY A C 1
ATOM 2867 O O . GLY A 1 383 ? 16.343 -17.660 8.261 1.00 45.50 383 GLY A O 1
ATOM 2868 N N . PRO A 1 384 ? 17.585 -18.873 9.694 1.00 41.72 384 PRO A N 1
ATOM 2869 C CA . PRO A 1 384 ? 16.475 -19.443 10.469 1.00 41.72 384 PRO A CA 1
ATOM 2870 C C . PRO A 1 384 ? 15.618 -18.459 11.294 1.00 41.72 384 PRO A C 1
ATOM 2872 O O . PRO A 1 384 ? 14.662 -18.910 11.917 1.00 41.72 384 PRO A O 1
ATOM 2875 N N . ASP A 1 385 ? 15.893 -17.148 11.292 1.00 45.44 385 ASP A N 1
ATOM 2876 C CA . ASP A 1 385 ? 15.277 -16.194 12.241 1.00 45.44 385 ASP A CA 1
ATOM 2877 C C . ASP A 1 385 ? 14.431 -15.058 11.618 1.00 45.44 385 ASP A C 1
ATOM 2879 O O . ASP A 1 385 ? 13.863 -14.240 12.346 1.00 45.44 385 ASP A O 1
ATOM 2883 N N . TYR A 1 386 ? 14.279 -14.982 10.291 1.00 51.28 386 TYR A N 1
ATOM 2884 C CA . TYR A 1 386 ? 13.660 -13.819 9.623 1.00 51.28 386 TYR A CA 1
ATOM 2885 C C . TYR A 1 386 ? 12.197 -14.029 9.202 1.00 51.28 386 TYR A C 1
ATOM 2887 O O . TYR A 1 386 ? 11.811 -13.748 8.072 1.00 51.28 386 TYR A O 1
ATOM 2895 N N . VAL A 1 387 ? 11.355 -14.512 10.118 1.00 55.38 387 VAL A N 1
ATOM 2896 C CA . VAL A 1 387 ? 9.900 -14.588 9.887 1.00 55.38 387 VAL A CA 1
ATOM 2897 C C . VAL A 1 387 ? 9.253 -13.290 10.374 1.00 55.38 387 VAL A C 1
ATOM 2899 O O . VAL A 1 387 ? 9.202 -13.051 11.582 1.00 55.38 387 VAL A O 1
ATOM 2902 N N . TYR A 1 388 ? 8.762 -12.444 9.467 1.00 56.34 388 TYR A N 1
ATOM 2903 C CA . TYR A 1 388 ? 8.154 -11.147 9.806 1.00 56.34 388 TYR A CA 1
ATOM 2904 C C . TYR A 1 388 ? 6.616 -11.184 9.914 1.00 56.34 388 TYR A C 1
ATOM 2906 O O . TYR A 1 388 ? 6.017 -10.170 10.272 1.00 56.34 388 TYR A O 1
ATOM 2914 N N . ALA A 1 389 ? 5.952 -12.315 9.630 1.00 49.88 389 ALA A N 1
ATOM 2915 C CA . ALA A 1 389 ? 4.488 -12.351 9.643 1.00 49.88 389 ALA A CA 1
ATOM 2916 C C . ALA A 1 389 ? 3.865 -12.307 11.026 1.00 49.88 389 ALA A C 1
ATOM 2918 O O . ALA A 1 389 ? 4.429 -12.798 12.004 1.00 49.88 389 ALA A O 1
ATOM 2919 N N . ASP A 1 390 ? 2.637 -11.785 11.025 1.00 57.34 390 ASP A N 1
ATOM 2920 C CA . ASP A 1 390 ? 1.687 -11.787 12.134 1.00 57.34 390 ASP A CA 1
ATOM 2921 C C . ASP A 1 390 ? 2.279 -11.160 13.401 1.00 57.34 390 ASP A C 1
ATOM 2923 O O . ASP A 1 390 ? 2.056 -11.610 14.526 1.00 57.34 390 ASP A O 1
ATOM 2927 N N . LYS A 1 391 ? 3.077 -10.107 13.196 1.00 66.06 391 LYS A N 1
ATOM 2928 C CA . LYS A 1 391 ? 3.845 -9.421 14.230 1.00 66.06 391 LYS A CA 1
ATOM 2929 C C . LYS A 1 391 ? 3.514 -7.936 14.269 1.00 66.06 391 LYS A C 1
ATOM 2931 O O . LYS A 1 391 ? 3.165 -7.305 13.268 1.00 66.06 391 LYS A O 1
ATOM 2936 N N . PHE A 1 392 ? 3.694 -7.375 15.460 1.00 74.69 392 PHE A N 1
ATOM 2937 C CA . PHE A 1 392 ? 3.881 -5.941 15.616 1.00 74.69 392 PHE A CA 1
ATOM 2938 C C . PHE A 1 392 ? 5.148 -5.532 14.880 1.00 74.69 392 PHE A C 1
ATOM 2940 O O . PHE A 1 392 ? 6.230 -6.048 15.167 1.00 74.69 392 PHE A O 1
ATOM 2947 N N . ASN A 1 393 ? 4.996 -4.613 13.938 1.00 79.62 393 ASN A N 1
ATOM 2948 C CA . ASN A 1 393 ? 6.110 -3.994 13.254 1.00 79.62 393 ASN A CA 1
ATOM 2949 C C . ASN A 1 393 ? 6.411 -2.666 13.940 1.00 79.62 393 ASN A C 1
ATOM 2951 O O . ASN A 1 393 ? 5.503 -1.912 14.293 1.00 79.62 393 ASN A O 1
ATOM 2955 N N . ILE A 1 394 ? 7.697 -2.431 14.191 1.00 85.44 394 ILE A N 1
ATOM 2956 C CA . ILE A 1 394 ? 8.187 -1.188 14.774 1.00 85.44 394 ILE A CA 1
ATOM 2957 C C . ILE A 1 394 ? 9.192 -0.602 13.796 1.00 85.44 394 ILE A C 1
ATOM 2959 O O . ILE A 1 394 ? 10.328 -1.071 13.708 1.00 85.44 394 ILE A O 1
ATOM 2963 N N . HIS A 1 395 ? 8.778 0.433 13.078 1.00 83.88 395 HIS A N 1
ATOM 2964 C CA . HIS A 1 395 ? 9.649 1.179 12.182 1.00 83.88 395 HIS A CA 1
ATOM 2965 C C . HIS A 1 395 ? 10.210 2.393 12.909 1.00 83.88 395 HIS A C 1
ATOM 2967 O O . HIS A 1 395 ? 9.518 3.074 13.667 1.00 83.88 395 HIS A O 1
ATOM 2973 N N . THR A 1 396 ? 11.487 2.680 12.675 1.00 81.38 396 THR A N 1
ATOM 2974 C CA . THR A 1 396 ? 12.146 3.854 13.253 1.00 81.38 396 THR A CA 1
ATOM 2975 C C . THR A 1 396 ? 12.443 4.865 12.159 1.00 81.38 396 THR A C 1
ATOM 2977 O O . THR A 1 396 ? 13.026 4.533 11.128 1.00 81.38 396 THR A O 1
ATOM 2980 N N . VAL A 1 397 ? 12.037 6.113 12.378 1.00 76.56 397 VAL A N 1
ATOM 2981 C CA . VAL A 1 397 ? 12.201 7.203 11.411 1.00 76.56 397 VAL A CA 1
ATOM 2982 C C . VAL A 1 397 ? 12.933 8.350 12.081 1.00 76.56 397 VAL A C 1
ATOM 2984 O O . VAL A 1 397 ? 12.532 8.821 13.140 1.00 76.56 397 VAL A O 1
ATOM 2987 N N . LEU A 1 398 ? 14.010 8.841 11.473 1.00 72.31 398 LEU A N 1
ATOM 2988 C CA . LEU A 1 398 ? 14.723 10.015 11.986 1.00 72.31 398 LEU A CA 1
ATOM 2989 C C . LEU A 1 398 ? 13.779 11.227 12.028 1.00 72.31 398 LEU A C 1
ATOM 2991 O O . LEU A 1 398 ? 13.209 11.582 10.997 1.00 72.31 398 LEU A O 1
ATOM 2995 N N . THR A 1 399 ? 13.661 11.906 13.177 1.00 65.44 399 THR A N 1
ATOM 2996 C CA . THR A 1 399 ? 12.714 13.024 13.362 1.00 65.44 399 THR A CA 1
ATOM 2997 C C . THR A 1 399 ? 12.885 14.132 12.318 1.00 65.44 399 THR A C 1
ATOM 2999 O O . THR A 1 399 ? 11.893 14.709 11.892 1.00 65.44 399 THR A O 1
ATOM 3002 N N . ILE A 1 400 ? 14.110 14.403 11.847 1.00 60.72 400 ILE A N 1
ATOM 3003 C CA . ILE A 1 400 ? 14.359 15.399 10.785 1.00 60.72 400 ILE A CA 1
ATOM 3004 C C . ILE A 1 400 ? 13.696 14.982 9.465 1.00 60.72 400 ILE A C 1
ATOM 3006 O O . ILE A 1 400 ? 13.053 15.801 8.816 1.00 60.72 400 ILE A O 1
ATOM 3010 N N . LYS A 1 401 ? 13.803 13.702 9.097 1.00 59.16 401 LYS A N 1
ATOM 3011 C CA . LYS A 1 401 ? 13.180 13.167 7.878 1.00 59.16 401 LYS A CA 1
ATOM 3012 C C . LYS A 1 401 ? 11.658 13.137 7.999 1.00 59.16 401 LYS A C 1
ATOM 3014 O O . LYS A 1 401 ? 10.960 13.369 7.025 1.00 59.16 401 LYS A O 1
ATOM 3019 N N . ASP A 1 402 ? 11.151 12.921 9.207 1.00 60.69 402 ASP A N 1
ATOM 3020 C CA . ASP A 1 402 ? 9.720 12.983 9.499 1.00 60.69 402 ASP A CA 1
ATOM 3021 C C . ASP A 1 402 ? 9.173 14.435 9.478 1.00 60.69 402 ASP A C 1
ATOM 3023 O O . ASP A 1 402 ? 8.050 14.708 9.061 1.00 60.69 402 ASP A O 1
ATOM 3027 N N . ALA A 1 403 ? 9.983 15.419 9.879 1.00 54.22 403 ALA A N 1
ATOM 3028 C CA . ALA A 1 403 ? 9.639 16.839 9.766 1.00 54.22 403 ALA A CA 1
ATOM 3029 C C . ALA A 1 403 ? 9.586 17.311 8.298 1.00 54.22 403 ALA A C 1
ATOM 3031 O O . ALA A 1 403 ? 8.688 18.067 7.930 1.00 54.22 403 ALA A O 1
ATOM 3032 N N . GLU A 1 404 ? 10.506 16.837 7.452 1.00 49.00 404 GLU A N 1
ATOM 3033 C CA . GLU A 1 404 ? 10.459 17.026 5.991 1.00 49.00 404 GLU A CA 1
ATOM 3034 C C . GLU A 1 404 ? 9.202 16.362 5.397 1.00 49.00 404 GLU A C 1
ATOM 3036 O O . GLU A 1 404 ? 8.445 17.010 4.675 1.00 49.00 404 GLU A O 1
ATOM 3041 N N . ALA A 1 405 ? 8.902 15.130 5.820 1.00 47.94 405 ALA A N 1
ATOM 3042 C CA . ALA A 1 405 ? 7.704 14.374 5.452 1.00 47.94 405 ALA A CA 1
ATOM 3043 C C . ALA A 1 405 ? 6.372 14.972 5.934 1.00 47.94 405 ALA A C 1
ATOM 3045 O O . ALA A 1 405 ? 5.329 14.601 5.415 1.00 47.94 405 ALA A O 1
ATOM 3046 N N . SER A 1 406 ? 6.376 15.870 6.924 1.00 46.22 406 SER A N 1
ATOM 3047 C CA . SER A 1 406 ? 5.180 16.551 7.455 1.00 46.22 406 SER A CA 1
ATOM 3048 C C . SER A 1 406 ? 5.079 18.020 7.020 1.00 46.22 406 SER A C 1
ATOM 3050 O O . SER A 1 406 ? 4.271 18.774 7.565 1.00 46.22 406 SER A O 1
ATOM 3052 N N . GLY A 1 407 ? 5.897 18.442 6.045 1.00 44.44 407 GLY A N 1
ATOM 3053 C CA . GLY A 1 407 ? 5.881 19.803 5.498 1.00 44.44 407 GLY A CA 1
ATOM 3054 C C . GLY A 1 407 ? 6.440 20.876 6.441 1.00 44.44 407 GLY A C 1
ATOM 3055 O O . GLY A 1 407 ? 6.200 22.061 6.231 1.00 44.44 407 GLY A O 1
ATOM 3056 N N . ARG A 1 408 ? 7.172 20.487 7.494 1.00 42.47 408 ARG A N 1
ATOM 3057 C CA . ARG A 1 408 ? 7.818 21.404 8.456 1.00 42.47 408 ARG A CA 1
ATOM 3058 C C . ARG A 1 408 ? 9.333 21.542 8.249 1.00 42.47 408 ARG A C 1
ATOM 3060 O O . ARG A 1 408 ? 9.978 22.280 8.989 1.00 42.47 408 ARG A O 1
ATOM 3067 N N . GLY A 1 409 ? 9.903 20.836 7.273 1.00 39.31 409 GLY A N 1
ATOM 3068 C CA . GLY A 1 409 ? 11.301 20.951 6.842 1.00 39.31 409 GLY A CA 1
ATOM 3069 C C . GLY A 1 409 ? 11.480 21.870 5.627 1.00 39.31 409 GLY A C 1
ATOM 3070 O O . GLY A 1 409 ? 10.506 22.233 4.976 1.00 39.31 409 GLY A O 1
ATOM 3071 N N . ARG A 1 410 ? 12.740 22.231 5.338 1.00 39.25 410 ARG A N 1
ATOM 3072 C CA . ARG A 1 410 ? 13.242 23.269 4.397 1.00 39.25 410 ARG A CA 1
ATOM 3073 C C . ARG A 1 410 ? 12.572 23.392 3.012 1.00 39.25 410 ARG A C 1
ATOM 3075 O O . ARG A 1 410 ? 12.703 24.440 2.386 1.00 39.25 410 ARG A O 1
ATOM 3082 N N . ASP A 1 411 ? 11.808 22.409 2.550 1.00 37.28 411 ASP A N 1
ATOM 3083 C CA . ASP A 1 411 ? 11.039 22.494 1.300 1.00 37.28 411 ASP A CA 1
ATOM 3084 C C . ASP A 1 411 ? 9.801 23.403 1.400 1.00 37.28 411 ASP A C 1
ATOM 3086 O O . ASP A 1 411 ? 9.365 23.972 0.395 1.00 37.28 411 ASP A O 1
ATOM 3090 N N . ALA A 1 412 ? 9.285 23.649 2.612 1.00 33.69 412 ALA A N 1
ATOM 3091 C CA . ALA A 1 412 ? 8.241 24.654 2.834 1.00 33.69 412 ALA A CA 1
ATOM 3092 C C . ALA A 1 412 ? 8.695 26.067 2.409 1.00 33.69 412 ALA A C 1
ATOM 3094 O O . ALA A 1 412 ? 7.876 26.877 1.972 1.00 33.69 412 ALA A O 1
ATOM 3095 N N . GLU A 1 413 ? 10.002 26.343 2.465 1.00 31.66 413 GLU A N 1
ATOM 3096 C CA . GLU A 1 413 ? 10.594 27.622 2.064 1.00 31.66 413 GLU A CA 1
ATOM 3097 C C . GLU A 1 413 ? 10.781 27.730 0.540 1.00 31.66 413 GLU A C 1
ATOM 3099 O O . GLU A 1 413 ? 10.634 28.815 -0.018 1.00 31.66 413 GLU A O 1
ATOM 3104 N N . ARG A 1 414 ? 10.992 26.608 -0.168 1.00 32.34 414 ARG A N 1
ATOM 3105 C CA . ARG A 1 414 ? 11.047 26.588 -1.643 1.00 32.34 414 ARG A CA 1
ATOM 3106 C C . ARG A 1 414 ? 9.668 26.672 -2.300 1.00 32.34 414 ARG A C 1
ATOM 3108 O O . ARG A 1 414 ? 9.551 27.299 -3.348 1.00 32.34 414 ARG A O 1
ATOM 3115 N N . SER A 1 415 ? 8.615 26.137 -1.676 1.00 30.41 415 SER A N 1
ATOM 3116 C CA . SER A 1 415 ? 7.247 26.237 -2.224 1.00 30.41 415 SER A CA 1
ATOM 3117 C C . SER A 1 415 ? 6.663 27.661 -2.208 1.00 30.41 415 SER A C 1
ATOM 3119 O O . SER A 1 415 ? 5.774 27.964 -2.997 1.00 30.41 415 SER A O 1
ATOM 3121 N N . ARG A 1 416 ? 7.189 28.568 -1.368 1.00 30.50 416 ARG A N 1
ATOM 3122 C CA . ARG A 1 416 ? 6.797 29.993 -1.353 1.00 30.50 416 ARG A CA 1
ATOM 3123 C C . ARG A 1 416 ? 7.496 30.849 -2.411 1.00 30.50 416 ARG A C 1
ATOM 3125 O O . ARG A 1 416 ? 7.129 32.007 -2.567 1.00 30.50 416 ARG A O 1
ATOM 3132 N N . ALA A 1 417 ? 8.485 30.310 -3.122 1.00 28.52 417 ALA A N 1
ATOM 3133 C CA . ALA A 1 417 ? 9.210 31.032 -4.168 1.00 28.52 417 ALA A CA 1
ATOM 3134 C C . ALA A 1 417 ? 8.644 30.797 -5.584 1.00 28.52 417 ALA A C 1
ATOM 3136 O O . ALA A 1 417 ? 9.184 31.341 -6.542 1.00 28.52 417 ALA A O 1
ATOM 3137 N N . LEU A 1 418 ? 7.580 29.993 -5.720 1.00 28.89 418 LEU A N 1
ATOM 3138 C CA . LEU A 1 418 ? 6.955 29.634 -7.003 1.00 28.89 418 LEU A CA 1
ATOM 3139 C C . LEU A 1 418 ? 5.446 29.949 -7.072 1.00 28.89 418 LEU A C 1
ATOM 3141 O O . LEU A 1 418 ? 4.730 29.333 -7.858 1.00 28.89 418 LEU A O 1
ATOM 3145 N N . THR A 1 419 ? 4.959 30.907 -6.278 1.00 32.94 419 THR A N 1
ATOM 3146 C CA . THR A 1 419 ? 3.652 31.553 -6.523 1.00 32.94 419 THR A CA 1
ATOM 3147 C C . THR A 1 419 ? 3.808 32.823 -7.328 1.00 32.94 419 THR A C 1
ATOM 3149 O O . THR A 1 419 ? 4.651 33.649 -6.901 1.00 32.94 419 THR A O 1
#

InterPro domains:
  IPR008752 Peptidase M11, gametolysin [PF05548] (141-245)
  IPR008752 Peptidase M11, gametolysin [PF05548] (251-405)

pLDDT: mean 70.25, std 17.67, range [24.94, 94.0]